Protein AF-0000000083311665 (afdb_homodimer)

Radius of gyration: 28.4 Å; Cα contacts (8 Å, |Δi|>4): 1261; chains: 2; bounding box: 55×85×63 Å

Solvent-accessible surface area (backbone atoms only — not comparable to full-atom values): 35528 Å² total; per-residue (Å²): 127,59,76,66,62,53,48,57,50,46,51,46,40,42,24,70,16,37,30,38,26,25,40,40,76,58,61,90,84,52,56,64,68,56,52,39,51,43,45,46,56,34,48,51,43,41,45,74,50,30,75,47,38,60,38,31,26,41,8,21,39,11,68,62,70,42,38,56,41,50,50,51,49,19,65,73,64,48,35,34,73,49,70,37,87,52,69,58,33,58,39,48,16,42,29,53,26,48,54,57,56,62,72,44,83,65,43,51,31,41,29,42,36,57,52,68,53,53,60,61,35,82,54,50,57,57,48,52,46,50,45,51,49,50,28,61,77,66,70,45,67,34,31,35,30,36,34,25,58,74,56,57,39,54,39,56,31,65,66,51,24,49,45,49,47,51,26,36,53,49,46,52,53,36,53,52,39,36,21,45,66,72,70,45,66,70,71,39,50,48,34,40,61,89,36,93,65,60,46,58,76,42,55,38,36,38,22,22,39,60,29,43,50,57,47,49,69,47,81,87,77,48,52,90,50,53,66,60,35,46,20,53,44,14,28,44,51,48,55,51,52,46,29,45,73,74,62,27,44,45,29,53,43,80,33,74,65,52,61,64,56,83,68,73,83,62,83,78,50,66,58,40,58,35,42,22,27,37,38,44,41,57,30,44,64,50,66,56,56,39,67,44,56,52,41,51,49,55,34,49,53,45,55,44,69,45,57,72,44,65,62,62,36,32,50,45,52,49,48,21,50,49,53,38,26,53,75,46,74,39,78,77,68,81,74,77,67,70,61,57,73,91,72,128,129,60,74,66,61,53,50,57,49,45,51,46,41,41,23,70,16,37,30,38,27,26,40,39,76,60,61,89,84,51,55,64,68,54,52,40,52,44,44,44,56,36,49,51,43,41,44,72,50,29,75,48,37,61,37,31,25,42,9,22,39,11,68,60,69,40,38,56,40,49,51,52,49,20,65,74,63,49,36,34,73,47,70,36,86,52,71,58,34,60,40,47,16,42,29,53,26,48,56,57,57,61,70,45,82,65,44,52,30,40,29,42,37,58,52,70,54,55,60,62,36,81,53,49,56,58,47,51,48,49,44,51,48,48,26,62,76,66,70,45,67,34,32,35,30,38,34,25,59,75,58,57,42,53,39,55,32,65,68,51,25,50,47,51,46,52,26,36,53,50,47,52,53,36,52,52,38,34,20,45,68,71,71,45,66,72,69,39,50,47,33,42,62,87,36,94,66,59,47,60,75,41,55,39,37,37,23,21,40,60,30,43,51,58,48,50,67,47,81,87,78,48,53,91,49,51,66,59,35,48,20,52,46,14,26,44,49,49,54,52,53,47,30,46,73,74,62,27,44,46,29,52,43,81,33,74,64,51,61,64,57,85,70,73,83,62,84,80,51,65,57,40,58,37,44,22,26,38,39,45,42,55,30,43,63,50,65,54,54,40,68,43,54,51,42,51,49,57,34,48,52,46,57,44,69,45,58,72,44,67,63,62,36,33,50,46,53,48,48,22,50,48,54,38,27,53,76,47,76,40,78,78,68,83,74,79,65,70,61,56,72,90,70,132

Sequence (688 aa):
MAPSHATTHTIHLLEQATGIVMPVYFRPDTDPAFARSLLQETVALFVREVANPAHICLSVDGPGPAGETAHAVAAELGLQVVQAPQNGGKLAALRRGMQHLLQNPDLRYLAAVDQDGDHFGNELLNFVRCAEHVAQVQQTDRVLVLGNRLSRHRPLGFLRGEQEELANRMLVDALTYHAARCGRPLVWQFAAVDAPLPDFHSGYKLFSRTTAEAVFTAPPNLAGCSETAYYRHACEAVMIVESLQTGAILATVNRRTFDEQPTSVFATMDRSQLAADMIIWPCKRLEVPGPFVAQWLANHLPTLLLGTLAPQGQAELLAIQERVLAAFGQPMPAGDAIRRPRFIMAPSHATTHTIHLLEQATGIVMPVYFRPDTDPAFARSLLQETVALFVREVANPAHICLSVDGPGPAGETAHAVAAELGLQVVQAPQNGGKLAALRRGMQHLLQNPDLRYLAAVDQDGDHFGNELLNFVRCAEHVAQVQQTDRVLVLGNRLSRHRPLGFLRGEQEELANRMLVDALTYHAARCGRPLVWQFAAVDAPLPDFHSGYKLFSRTTAEAVFTAPPNLAGCSETAYYRHACEAVMIVESLQTGAILATVNRRTFDEQPTSVFATMDRSQLAADMIIWPCKRLEVPGPFVAQWLANHLPTLLLGTLAPQGQAELLAIQERVLAAFGQPMPAGDAIRRPRFI

Nearest PDB structures (foldseek):
  3i3o-assembly2_H  TM=4.939E-01  e=1.117E-01  Bacillus anthracis str. 'Ames Ancestor'
  1h5q-assembly2_F  TM=3.729E-01  e=5.259E-01  Agaricus bisporus
  4egf-assembly2_G  TM=4.544E-01  e=1.817E+00  Mycolicibacterium smegmatis MC2 155
  5cwd-assembly1_A  TM=4.113E-01  e=1.725E+00  synthetic construct
  1ng1-assembly1_A  TM=4.088E-01  e=2.892E+00  Thermus aquaticus

InterPro domains:
  IPR029044 Nucleotide-diphospho-sugar transferases [G3DSA:3.90.550.10] (59-276)
  IPR029044 Nucleotide-diphospho-sugar transferases [SSF53448] (20-216)

Structure (mmCIF, N/CA/C/O backbone):
data_AF-0000000083311665-model_v1
#
loop_
_entity.id
_entity.type
_entity.pdbx_description
1 polymer 'Glycosyltransferase family 2 protein'
#
loop_
_atom_site.group_PDB
_atom_site.id
_atom_site.type_symbol
_atom_site.label_atom_id
_atom_site.label_alt_id
_atom_site.label_comp_id
_atom_site.label_asym_id
_atom_site.label_entity_id
_atom_site.label_seq_id
_atom_site.pdbx_PDB_ins_code
_atom_site.Cartn_x
_atom_site.Cartn_y
_atom_site.Cartn_z
_atom_site.occupancy
_atom_site.B_iso_or_equiv
_atom_site.auth_seq_id
_atom_site.auth_comp_id
_atom_site.auth_asym_id
_atom_site.auth_atom_id
_atom_site.pdbx_PDB_model_num
ATOM 1 N N . MET A 1 1 ? 27.062 21.484 -1.314 1 37.03 1 MET A N 1
ATOM 2 C CA . MET A 1 1 ? 27.484 22.297 -0.173 1 37.03 1 MET A CA 1
ATOM 3 C C . MET A 1 1 ? 28.031 21.406 0.941 1 37.03 1 MET A C 1
ATOM 5 O O . MET A 1 1 ? 27.469 20.344 1.23 1 37.03 1 MET A O 1
ATOM 9 N N . ALA A 1 2 ? 29.078 21.766 1.452 1 48.66 2 ALA A N 1
ATOM 10 C CA . ALA A 1 2 ? 29.703 21.031 2.551 1 48.66 2 ALA A CA 1
ATOM 11 C C . ALA A 1 2 ? 28.719 20.844 3.705 1 48.66 2 ALA A C 1
ATOM 13 O O . ALA A 1 2 ? 27.953 21.75 4.035 1 48.66 2 ALA A O 1
ATOM 14 N N . PRO A 1 3 ? 28.578 19.578 4.258 1 57.56 3 PRO A N 1
ATOM 15 C CA . PRO A 1 3 ? 27.656 19.266 5.352 1 57.56 3 PRO A CA 1
ATOM 16 C C . PRO A 1 3 ? 27.562 20.375 6.391 1 57.56 3 PRO A C 1
ATOM 18 O O . PRO A 1 3 ? 26.484 20.625 6.93 1 57.56 3 PRO A O 1
ATOM 21 N N . SER A 1 4 ? 28.594 21.062 6.629 1 55.28 4 SER A N 1
ATOM 22 C CA . SER A 1 4 ? 28.625 22.062 7.691 1 55.28 4 SER A CA 1
ATOM 23 C C . SER A 1 4 ? 27.797 23.281 7.32 1 55.28 4 SER A C 1
ATOM 25 O O . SER A 1 4 ? 27.031 23.797 8.141 1 55.28 4 SER A O 1
ATOM 27 N N . HIS A 1 5 ? 27.938 23.812 6.098 1 59.25 5 HIS A N 1
ATOM 28 C CA . HIS A 1 5 ? 27.219 25.016 5.672 1 59.25 5 HIS A CA 1
ATOM 29 C C . HIS A 1 5 ? 25.719 24.75 5.57 1 59.25 5 HIS A C 1
ATOM 31 O O . HIS A 1 5 ? 24.906 25.641 5.852 1 59.25 5 HIS A O 1
ATOM 37 N N . ALA A 1 6 ? 25.453 23.609 5.469 1 69.38 6 ALA A N 1
ATOM 38 C CA . ALA A 1 6 ? 24.047 23.219 5.352 1 69.38 6 ALA A CA 1
ATOM 39 C C . ALA A 1 6 ? 23.359 23.266 6.707 1 69.38 6 ALA A C 1
ATOM 41 O O . ALA A 1 6 ? 22.203 23.703 6.809 1 69.38 6 ALA A O 1
ATOM 42 N N . THR A 1 7 ? 24.109 23.047 7.664 1 75.81 7 THR A N 1
ATOM 43 C CA . THR A 1 7 ? 23.531 23.047 9 1 75.81 7 THR A CA 1
ATOM 44 C C . THR A 1 7 ? 23.281 24.469 9.492 1 75.81 7 THR A C 1
ATOM 46 O O . THR A 1 7 ? 22.203 24.75 10.039 1 75.81 7 THR A O 1
ATOM 49 N N . THR A 1 8 ? 24.234 25.344 9.305 1 86.06 8 THR A N 1
ATOM 50 C CA . THR A 1 8 ? 24.078 26.734 9.734 1 86.06 8 THR A CA 1
ATOM 51 C C . THR A 1 8 ? 22.922 27.406 9 1 86.06 8 THR A C 1
ATOM 53 O O . THR A 1 8 ? 22.172 28.188 9.586 1 86.06 8 THR A O 1
ATOM 56 N N . HIS A 1 9 ? 22.828 27.094 7.801 1 90.94 9 HIS A N 1
ATOM 57 C CA . HIS A 1 9 ? 21.734 27.656 7 1 90.94 9 HIS A CA 1
ATOM 58 C C . HIS A 1 9 ? 20.375 27.188 7.5 1 90.94 9 HIS A C 1
ATOM 60 O O . HIS A 1 9 ? 19.453 27.984 7.625 1 90.94 9 HIS A O 1
ATOM 66 N N . THR A 1 10 ? 20.297 25.969 7.816 1 89.88 10 THR A N 1
ATOM 67 C CA . THR A 1 10 ? 19.047 25.406 8.305 1 89.88 10 THR A CA 1
ATOM 68 C C . THR A 1 10 ? 18.656 26.031 9.641 1 89.88 10 THR A C 1
ATOM 70 O O . THR A 1 10 ? 17.484 26.312 9.875 1 89.88 10 THR A O 1
ATOM 73 N N . ILE A 1 11 ? 19.656 26.25 10.445 1 91.69 11 ILE A N 1
ATOM 74 C CA . ILE A 1 11 ? 19.406 26.891 11.734 1 91.69 11 ILE A CA 1
ATOM 75 C C . ILE A 1 11 ? 18.906 28.312 11.516 1 91.69 11 ILE A C 1
ATOM 77 O O . ILE A 1 11 ? 17.969 28.75 12.172 1 91.69 11 ILE A O 1
ATOM 81 N N . HIS A 1 12 ? 19.531 28.953 10.625 1 94.56 12 HIS A N 1
ATOM 82 C CA . HIS A 1 12 ? 19.109 30.297 10.297 1 94.56 12 HIS A CA 1
ATOM 83 C C . HIS A 1 12 ? 17.656 30.328 9.797 1 94.56 12 HIS A C 1
ATOM 85 O O . HIS A 1 12 ? 16.875 31.188 10.18 1 94.56 12 HIS A O 1
ATOM 91 N N . LEU A 1 13 ? 17.328 29.406 8.969 1 95.38 13 LEU A N 1
ATOM 92 C CA . LEU A 1 13 ? 15.969 29.297 8.461 1 95.38 13 LEU A CA 1
ATOM 93 C C . LEU A 1 13 ? 14.984 29.078 9.602 1 95.38 13 LEU A C 1
ATOM 95 O O . LEU A 1 13 ? 13.938 29.734 9.648 1 95.38 13 LEU A O 1
ATOM 99 N N . LEU A 1 14 ? 15.32 28.203 10.477 1 95.88 14 LEU A N 1
ATOM 100 C CA . LEU A 1 14 ? 14.445 27.938 11.617 1 95.88 14 LEU A CA 1
ATOM 101 C C . LEU A 1 14 ? 14.258 29.188 12.461 1 95.88 14 LEU A C 1
ATOM 103 O O . LEU A 1 14 ? 13.125 29.594 12.742 1 95.88 14 LEU A O 1
ATOM 107 N N . GLU A 1 15 ? 15.344 29.875 12.734 1 96.69 15 GLU A N 1
ATOM 108 C CA . GLU A 1 15 ? 15.328 30.953 13.703 1 96.69 15 GLU A CA 1
ATOM 109 C C . GLU A 1 15 ? 14.742 32.219 13.102 1 96.69 15 GLU A C 1
ATOM 111 O O . GLU A 1 15 ? 14.016 32.969 13.766 1 96.69 15 GLU A O 1
ATOM 116 N N . GLN A 1 16 ? 15 32.469 11.805 1 97.38 16 GLN A N 1
ATOM 117 C CA . GLN A 1 16 ? 14.727 33.781 11.266 1 97.38 16 GLN A CA 1
ATOM 118 C C . GLN A 1 16 ? 13.594 33.75 10.242 1 97.38 16 GLN A C 1
ATOM 120 O O . GLN A 1 16 ? 13.008 34.781 9.906 1 97.38 16 GLN A O 1
ATOM 125 N N . ALA A 1 17 ? 13.297 32.531 9.789 1 98.25 17 ALA A N 1
ATOM 126 C CA . ALA A 1 17 ? 12.422 32.531 8.617 1 98.25 17 ALA A CA 1
ATOM 127 C C . ALA A 1 17 ? 11.336 31.469 8.75 1 98.25 17 ALA A C 1
ATOM 129 O O . ALA A 1 17 ? 10.766 31.031 7.75 1 98.25 17 ALA A O 1
ATOM 130 N N . THR A 1 18 ? 11.039 31 9.922 1 98.56 18 THR A N 1
ATOM 131 C CA . THR A 1 18 ? 9.969 30.031 10.141 1 98.56 18 THR A CA 1
ATOM 132 C C . THR A 1 18 ? 8.898 30.625 11.062 1 98.56 18 THR A C 1
ATOM 134 O O . THR A 1 18 ? 9.219 31.172 12.125 1 98.56 18 THR A O 1
ATOM 137 N N . GLY A 1 19 ? 7.719 30.625 10.578 1 98.75 19 GLY A N 1
ATOM 138 C CA . GLY A 1 19 ? 6.57 30.984 11.398 1 98.75 19 GLY A CA 1
ATOM 139 C C . GLY A 1 19 ? 5.844 29.781 11.977 1 98.75 19 GLY A C 1
ATOM 140 O O . GLY A 1 19 ? 5.875 28.688 11.391 1 98.75 19 GLY A O 1
ATOM 141 N N . ILE A 1 20 ? 5.176 29.953 13.094 1 98.75 20 ILE A N 1
ATOM 142 C CA . ILE A 1 20 ? 4.449 28.891 13.766 1 98.75 20 ILE A CA 1
ATOM 143 C C . ILE A 1 20 ? 3.041 29.359 14.117 1 98.75 20 ILE A C 1
ATOM 145 O O . ILE A 1 20 ? 2.873 30.406 14.75 1 98.75 20 ILE A O 1
ATOM 149 N N . VAL A 1 21 ? 2.061 28.609 13.695 1 98.75 21 VAL A N 1
ATOM 150 C CA . VAL A 1 21 ? 0.679 28.891 14.07 1 98.75 21 VAL A CA 1
ATOM 151 C C . VAL A 1 21 ? 0.17 27.797 15.008 1 98.75 21 VAL A C 1
ATOM 153 O O . VAL A 1 21 ? 0.33 26.609 14.727 1 98.75 21 VAL A O 1
ATOM 156 N N . MET A 1 22 ? -0.428 28.219 16.078 1 98.12 22 MET A N 1
ATOM 157 C CA . MET A 1 22 ? -1.074 27.297 17.031 1 98.12 22 MET A CA 1
ATOM 158 C C . MET A 1 22 ? -2.553 27.641 17.188 1 98.12 22 MET A C 1
ATOM 160 O O . MET A 1 22 ? -2.898 28.703 17.703 1 98.12 22 MET A O 1
ATOM 164 N N . PRO A 1 23 ? -3.398 26.766 16.703 1 97.69 23 PRO A N 1
ATOM 165 C CA . PRO A 1 23 ? -4.812 26.953 17.031 1 97.69 23 PRO A CA 1
ATOM 166 C C . PRO A 1 23 ? -5.117 26.766 18.516 1 97.69 23 PRO A C 1
ATOM 168 O O . PRO A 1 23 ? -4.648 25.797 19.109 1 97.69 23 PRO A O 1
ATOM 171 N N . VAL A 1 24 ? -5.891 27.656 19.062 1 96.56 24 VAL A N 1
ATOM 172 C CA . VAL A 1 24 ? -6.148 27.625 20.5 1 96.56 24 VAL A CA 1
ATOM 173 C C . VAL A 1 24 ? -7.652 27.531 20.766 1 96.56 24 VAL A C 1
ATOM 175 O O . VAL A 1 24 ? -8.422 28.375 20.281 1 96.56 24 VAL A O 1
ATOM 178 N N . TYR A 1 25 ? -8.008 26.516 21.406 1 93.5 25 TYR A N 1
ATOM 179 C CA . TYR A 1 25 ? -9.375 26.297 21.875 1 93.5 25 TYR A CA 1
ATOM 180 C C . TYR A 1 25 ? -9.391 25.516 23.188 1 93.5 25 TYR A C 1
ATOM 182 O O . TYR A 1 25 ? -8.648 24.547 23.344 1 93.5 25 TYR A O 1
ATOM 190 N N . PHE A 1 26 ? -10.156 26 24.125 1 89.31 26 PHE A N 1
ATOM 191 C CA . PHE A 1 26 ? -10.43 25.297 25.359 1 89.31 26 PHE A CA 1
ATOM 192 C C . PHE A 1 26 ? -11.93 25.172 25.594 1 89.31 26 PHE A C 1
ATOM 194 O O . PHE A 1 26 ? -12.68 26.109 25.344 1 89.31 26 PHE A O 1
ATOM 201 N N . ARG A 1 27 ? -12.242 24.031 26.047 1 84.69 27 ARG A N 1
ATOM 202 C CA . ARG A 1 27 ? -13.641 23.875 26.453 1 84.69 27 ARG A CA 1
ATOM 203 C C . ARG A 1 27 ? -14.016 24.875 27.531 1 84.69 27 ARG A C 1
ATOM 205 O O . ARG A 1 27 ? -13.18 25.234 28.375 1 84.69 27 ARG A O 1
ATOM 212 N N . PRO A 1 28 ? -15.297 25.156 27.547 1 82.62 28 PRO A N 1
ATOM 213 C CA . PRO A 1 28 ? -15.727 26.125 28.547 1 82.62 28 PRO A CA 1
ATOM 214 C C . PRO A 1 28 ? -15.484 25.641 29.984 1 82.62 28 PRO A C 1
ATOM 216 O O . PRO A 1 28 ? -15.281 26.453 30.891 1 82.62 28 PRO A O 1
ATOM 219 N N . ASP A 1 29 ? -15.461 24.344 30.125 1 85.69 29 ASP A N 1
ATOM 220 C CA . ASP A 1 29 ? -15.336 23.781 31.469 1 85.69 29 ASP A CA 1
ATOM 221 C C . ASP A 1 29 ? -13.875 23.516 31.828 1 85.69 29 ASP A C 1
ATOM 223 O O . ASP A 1 29 ? -13.57 23 32.906 1 85.69 29 ASP A O 1
ATOM 227 N N . THR A 1 30 ? -12.992 24 31.016 1 88.12 30 THR A N 1
ATOM 228 C CA . THR A 1 30 ? -11.578 23.797 31.297 1 88.12 30 THR A CA 1
ATOM 229 C C . THR A 1 30 ? -11.094 24.75 32.375 1 88.12 30 THR A C 1
ATOM 231 O O . THR A 1 30 ? -11.414 25.938 32.344 1 88.12 30 THR A O 1
ATOM 234 N N . ASP A 1 31 ? -10.297 24.203 33.281 1 90.19 31 ASP A N 1
ATOM 235 C CA . ASP A 1 31 ? -9.688 25.031 34.312 1 90.19 31 ASP A CA 1
ATOM 236 C C . ASP A 1 31 ? -8.766 26.078 33.688 1 90.19 31 ASP A C 1
ATOM 238 O O . ASP A 1 31 ? -7.812 25.75 32.969 1 90.19 31 ASP A O 1
ATOM 242 N N . PRO A 1 32 ? -9.062 27.344 34 1 89.06 32 PRO A N 1
ATOM 243 C CA . PRO A 1 32 ? -8.273 28.406 33.375 1 89.06 32 PRO A CA 1
ATOM 244 C C . PRO A 1 32 ? -6.789 28.312 33.75 1 89.06 32 PRO A C 1
ATOM 246 O O . PRO A 1 32 ? -5.934 28.609 32.906 1 89.06 32 PRO A O 1
ATOM 249 N N . ALA A 1 33 ? -6.5 27.953 34.938 1 91.94 33 ALA A N 1
ATOM 250 C CA . ALA A 1 33 ? -5.105 27.844 35.344 1 91.94 33 ALA A CA 1
ATOM 251 C C . ALA A 1 33 ? -4.398 26.719 34.594 1 91.94 33 ALA A C 1
ATOM 253 O O . ALA A 1 33 ? -3.24 26.875 34.188 1 91.94 33 ALA A O 1
ATOM 254 N N . PHE A 1 34 ? -5.113 25.75 34.438 1 90.5 34 PHE A N 1
ATOM 255 C CA . PHE A 1 34 ? -4.574 24.625 33.656 1 90.5 34 PHE A CA 1
ATOM 256 C C . PHE A 1 34 ? -4.355 25.031 32.188 1 90.5 34 PHE A C 1
ATOM 258 O O . PHE A 1 34 ? -3.297 24.75 31.625 1 90.5 34 PHE A O 1
ATOM 265 N N . ALA A 1 35 ? -5.34 25.641 31.609 1 91.62 35 ALA A N 1
ATOM 266 C CA . ALA A 1 35 ? -5.254 26.094 30.219 1 91.62 35 ALA A CA 1
ATOM 267 C C . ALA A 1 35 ? -4.055 27.016 30.016 1 91.62 35 ALA A C 1
ATOM 269 O O . ALA A 1 35 ? -3.295 26.844 29.062 1 91.62 35 ALA A O 1
ATOM 270 N N . ARG A 1 36 ? -3.883 27.906 30.906 1 93.12 36 ARG A N 1
ATOM 271 C CA . ARG A 1 36 ? -2.783 28.859 30.797 1 93.12 36 ARG A CA 1
ATOM 272 C C . ARG A 1 36 ? -1.435 28.156 30.922 1 93.12 36 ARG A C 1
ATOM 274 O O . ARG A 1 36 ? -0.531 28.391 30.109 1 93.12 36 ARG A O 1
ATOM 281 N N . SER A 1 37 ? -1.33 27.297 31.891 1 92.88 37 SER A N 1
ATOM 282 C CA . SER A 1 37 ? -0.085 26.562 32.094 1 92.88 37 SER A CA 1
ATOM 283 C C . SER A 1 37 ? 0.26 25.703 30.891 1 92.88 37 SER A C 1
ATOM 285 O O . SER A 1 37 ? 1.408 25.688 30.438 1 92.88 37 SER A O 1
ATOM 287 N N . LEU A 1 38 ? -0.729 25.047 30.375 1 91.25 38 LEU A N 1
ATOM 288 C CA . LEU A 1 38 ? -0.53 24.172 29.219 1 91.25 38 LEU A CA 1
ATOM 289 C C . LEU A 1 38 ? -0.07 24.984 28 1 91.25 38 LEU A C 1
ATOM 291 O O . LEU A 1 38 ? 0.902 24.609 27.344 1 91.25 38 LEU A O 1
ATOM 295 N N . LEU A 1 39 ? -0.769 26 27.719 1 94 39 LEU A N 1
ATOM 296 C CA . LEU A 1 39 ? -0.435 26.828 26.562 1 94 39 LEU A CA 1
ATOM 297 C C . LEU A 1 39 ? 0.953 27.438 26.719 1 94 39 LEU A C 1
ATOM 299 O O . LEU A 1 39 ? 1.746 27.438 25.766 1 94 39 LEU A O 1
ATOM 303 N N . GLN A 1 40 ? 1.254 27.938 27.891 1 93.75 40 GLN A N 1
ATOM 304 C CA . GLN A 1 40 ? 2.551 28.547 28.156 1 93.75 40 GLN A CA 1
ATOM 305 C C . GLN A 1 40 ? 3.684 27.531 27.969 1 93.75 40 GLN A C 1
ATOM 307 O O . GLN A 1 40 ? 4.695 27.859 27.328 1 93.75 40 GLN A O 1
ATOM 312 N N . GLU A 1 41 ? 3.5 26.438 28.484 1 90.06 41 GLU A N 1
ATOM 313 C CA . GLU A 1 41 ? 4.523 25.406 28.375 1 90.06 41 GLU A CA 1
ATOM 314 C C . GLU A 1 41 ? 4.73 24.984 26.922 1 90.06 41 GLU A C 1
ATOM 316 O O . GLU A 1 41 ? 5.867 24.797 26.484 1 90.06 41 GLU A O 1
ATOM 321 N N . THR A 1 42 ? 3.605 24.844 26.234 1 91.25 42 THR A N 1
ATOM 322 C CA . THR A 1 42 ? 3.674 24.453 24.828 1 91.25 42 THR A CA 1
ATOM 323 C C . THR A 1 42 ? 4.414 25.5 24 1 91.25 42 THR A C 1
ATOM 325 O O . THR A 1 42 ? 5.344 25.188 23.266 1 91.25 42 THR A O 1
ATOM 328 N N . VAL A 1 43 ? 4.094 26.719 24.203 1 94.62 43 VAL A N 1
ATOM 329 C CA . VAL A 1 43 ? 4.609 27.812 23.391 1 94.62 43 VAL A CA 1
ATOM 330 C C . VAL A 1 43 ? 6.07 28.078 23.75 1 94.62 43 VAL A C 1
ATOM 332 O O . VAL A 1 43 ? 6.875 28.422 22.891 1 94.62 43 VAL A O 1
ATOM 335 N N . ALA A 1 44 ? 6.453 27.906 25 1 92.5 44 ALA A N 1
ATOM 336 C CA . ALA A 1 44 ? 7.812 28.172 25.469 1 92.5 44 ALA A CA 1
ATOM 337 C C . ALA A 1 44 ? 8.828 27.328 24.703 1 92.5 44 ALA A C 1
ATOM 339 O O . ALA A 1 44 ? 9.93 27.797 24.406 1 92.5 44 ALA A O 1
ATOM 340 N N . LEU A 1 45 ? 8.461 26.156 24.406 1 90.88 45 LEU A N 1
ATOM 341 C CA . LEU A 1 45 ? 9.336 25.25 23.672 1 90.88 45 LEU A CA 1
ATOM 342 C C . LEU A 1 45 ? 9.609 25.781 22.266 1 90.88 45 LEU A C 1
ATOM 344 O O . LEU A 1 45 ? 10.719 25.625 21.734 1 90.88 45 LEU A O 1
ATOM 348 N N . PHE A 1 46 ? 8.641 26.469 21.719 1 96.12 46 PHE A N 1
ATOM 349 C CA . PHE A 1 46 ? 8.781 26.969 20.344 1 96.12 46 PHE A CA 1
ATOM 350 C C . PHE A 1 46 ? 9.461 28.328 20.328 1 96.12 46 PHE A C 1
ATOM 352 O O . PHE A 1 46 ? 10.172 28.672 19.375 1 96.12 46 PHE A O 1
ATOM 359 N N . VAL A 1 47 ? 9.266 29.078 21.359 1 96.5 47 VAL A N 1
ATOM 360 C CA . VAL A 1 47 ? 9.922 30.375 21.5 1 96.5 47 VAL A CA 1
ATOM 361 C C . VAL A 1 47 ? 11.438 30.188 21.5 1 96.5 47 VAL A C 1
ATOM 363 O O . VAL A 1 47 ? 12.172 31.031 20.953 1 96.5 47 VAL A O 1
ATOM 366 N N . ARG A 1 48 ? 11.891 29.094 21.984 1 94.44 48 ARG A N 1
ATOM 367 C CA . ARG A 1 48 ? 13.312 28.797 22.062 1 94.44 48 ARG A CA 1
ATOM 368 C C . ARG A 1 48 ? 13.891 28.531 20.672 1 94.44 48 ARG A C 1
ATOM 370 O O . ARG A 1 48 ? 15.102 28.594 20.469 1 94.44 48 ARG A O 1
ATOM 377 N N . GLU A 1 49 ? 13.031 28.203 19.766 1 95.5 49 GLU A N 1
ATOM 378 C CA . GLU A 1 49 ? 13.492 27.75 18.453 1 95.5 49 GLU A CA 1
ATOM 379 C C . GLU A 1 49 ? 13.562 28.891 17.469 1 95.5 49 GLU A C 1
ATOM 381 O O . GLU A 1 49 ? 14.211 28.797 16.422 1 95.5 49 GLU A O 1
ATOM 386 N N . VAL A 1 50 ? 12.891 30.031 17.766 1 95.38 50 VAL A N 1
ATOM 387 C CA . VAL A 1 50 ? 12.844 31.156 16.828 1 95.38 50 VAL A CA 1
ATOM 388 C C . VAL A 1 50 ? 13.586 32.344 17.422 1 95.38 50 VAL A C 1
ATOM 390 O O . VAL A 1 50 ? 13.633 32.5 18.656 1 95.38 50 VAL A O 1
ATOM 393 N N . ALA A 1 51 ? 14.125 33.188 16.562 1 94.56 51 ALA A N 1
ATOM 394 C CA . ALA A 1 51 ? 14.836 34.375 17.016 1 94.56 51 ALA A CA 1
ATOM 395 C C . ALA A 1 51 ? 13.859 35.5 17.422 1 94.56 51 ALA A C 1
ATOM 397 O O . ALA A 1 51 ? 14.164 36.281 18.297 1 94.56 51 A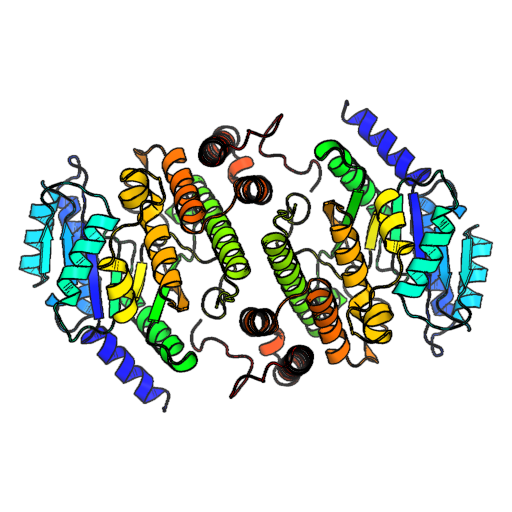LA A O 1
ATOM 398 N N . ASN A 1 52 ? 12.773 35.562 16.781 1 96.62 52 ASN A N 1
ATOM 399 C CA . ASN A 1 52 ? 11.727 36.531 17.031 1 96.62 52 ASN A CA 1
ATOM 400 C C . ASN A 1 52 ? 10.406 35.844 17.406 1 96.62 52 ASN A C 1
ATOM 402 O O . ASN A 1 52 ? 9.742 35.25 16.547 1 96.62 52 ASN A O 1
ATOM 406 N N . PRO A 1 53 ? 9.984 36 18.656 1 97.31 53 PRO A N 1
ATOM 407 C CA . PRO A 1 53 ? 8.75 35.375 19.094 1 97.31 53 PRO A CA 1
ATOM 408 C C . PRO A 1 53 ? 7.527 35.812 18.281 1 97.31 53 PRO A C 1
ATOM 410 O O . PRO A 1 53 ? 6.512 35.094 18.266 1 97.31 53 PRO A O 1
ATOM 413 N N . ALA A 1 54 ? 7.641 36.906 17.625 1 97.19 54 ALA A N 1
ATOM 414 C CA . ALA A 1 54 ? 6.539 37.406 16.812 1 97.19 54 ALA A CA 1
ATOM 415 C C . ALA A 1 54 ? 6.301 36.5 15.602 1 97.19 54 ALA A C 1
ATOM 417 O O . ALA A 1 54 ? 5.309 36.656 14.891 1 97.19 54 ALA A O 1
ATOM 418 N N . HIS A 1 55 ? 7.188 35.531 15.375 1 98.19 55 HIS A N 1
ATOM 419 C CA . HIS A 1 55 ? 6.992 34.531 14.336 1 98.19 55 HIS A CA 1
ATOM 420 C C . HIS A 1 55 ? 6.016 33.469 14.781 1 98.19 55 HIS A C 1
ATOM 422 O O . HIS A 1 55 ? 5.664 32.562 14 1 98.19 55 HIS A O 1
ATOM 428 N N . ILE A 1 56 ? 5.559 33.531 16 1 98.5 56 ILE A N 1
ATOM 429 C CA . ILE A 1 56 ? 4.566 32.594 16.531 1 98.5 56 ILE A CA 1
ATOM 430 C C . ILE A 1 56 ? 3.221 33.312 16.672 1 98.5 56 ILE A C 1
ATOM 432 O O . ILE A 1 56 ? 3.145 34.406 17.219 1 98.5 56 ILE A O 1
ATOM 436 N N . CYS A 1 57 ? 2.219 32.719 16.156 1 98.75 57 CYS A N 1
ATOM 437 C CA . CYS A 1 57 ? 0.873 33.25 16.219 1 98.75 57 CYS A CA 1
ATOM 438 C C . CYS A 1 57 ? -0.09 32.312 16.891 1 98.75 57 CYS A C 1
ATOM 440 O O . CYS A 1 57 ? -0.303 31.188 16.422 1 98.75 57 CYS A O 1
ATOM 442 N N . LEU A 1 58 ? -0.634 32.719 18.016 1 98.56 58 LEU A N 1
ATOM 443 C CA . LEU A 1 58 ? -1.762 32 18.625 1 98.56 58 LEU A CA 1
ATOM 444 C C . LEU A 1 58 ? -3.066 32.375 17.922 1 98.56 58 LEU A C 1
ATOM 446 O O . LEU A 1 58 ? -3.467 33.531 17.922 1 98.56 58 LEU A O 1
ATOM 450 N N . SER A 1 59 ? -3.688 31.422 17.266 1 98.62 59 SER A N 1
ATOM 451 C CA . SER A 1 59 ? -4.941 31.641 16.547 1 98.62 59 SER A CA 1
ATOM 452 C C . SER A 1 59 ? -6.129 31.109 17.344 1 98.62 59 SER A C 1
ATOM 454 O O . SER A 1 59 ? -6.449 29.922 17.266 1 98.62 59 SER A O 1
ATOM 456 N N . VAL A 1 60 ? -6.848 32 18 1 97.94 60 VAL A N 1
ATOM 457 C CA . VAL A 1 60 ? -7.902 31.609 18.922 1 97.94 60 VAL A CA 1
ATOM 458 C C . VAL A 1 60 ? -9.195 31.344 18.156 1 97.94 60 VAL A C 1
ATOM 460 O O . VAL A 1 60 ? -9.641 32.188 17.375 1 97.94 60 VAL A O 1
ATOM 463 N N . ASP A 1 61 ? -9.75 30.156 18.422 1 96.5 61 ASP A N 1
ATOM 464 C CA . ASP A 1 61 ? -10.945 29.703 17.719 1 96.5 61 ASP A CA 1
ATOM 465 C C . ASP A 1 61 ? -12.211 30.078 18.484 1 96.5 61 ASP A C 1
ATOM 467 O O . ASP A 1 61 ? -12.867 29.203 19.062 1 96.5 61 ASP A O 1
ATOM 471 N N . GLY A 1 62 ? -12.617 31.328 18.406 1 93 62 GLY A N 1
ATOM 472 C CA . GLY A 1 62 ? -13.859 31.766 19.031 1 93 62 GLY A CA 1
ATOM 473 C C . GLY A 1 62 ? -13.641 32.625 20.266 1 93 62 GLY A C 1
ATOM 474 O O . GLY A 1 62 ? -12.5 32.938 20.609 1 93 62 GLY A O 1
ATOM 475 N N . PRO A 1 63 ? -14.719 32.969 20.859 1 87.88 63 PRO A N 1
ATOM 476 C CA . PRO A 1 63 ? -14.641 33.781 22.078 1 87.88 63 PRO A CA 1
ATOM 477 C C . PRO A 1 63 ? -14.469 32.938 23.344 1 87.88 63 PRO A C 1
ATOM 479 O O . PRO A 1 63 ? -14.414 31.719 23.266 1 87.88 63 PRO A O 1
ATOM 482 N N . GLY A 1 64 ? -14.297 33.688 24.5 1 83.31 64 GLY A N 1
ATOM 483 C CA . GLY A 1 64 ? -14.305 32.969 25.766 1 83.31 64 GLY A CA 1
ATOM 484 C C . GLY A 1 64 ? -12.945 32.906 26.422 1 83.31 64 GLY A C 1
ATOM 485 O O . GLY A 1 64 ? -12.047 33.688 26.078 1 83.31 64 GLY A O 1
ATOM 486 N N . PRO A 1 65 ? -12.82 32 27.328 1 84.25 65 PRO A N 1
ATOM 487 C CA . PRO A 1 65 ? -11.633 31.969 28.188 1 84.25 65 PRO A CA 1
ATOM 488 C C . PRO A 1 65 ? -10.359 31.641 27.422 1 84.25 65 PRO A C 1
ATOM 490 O O . PRO A 1 65 ? -9.258 32.031 27.812 1 84.25 65 PRO A O 1
ATOM 493 N N . ALA A 1 66 ? -10.523 31 26.344 1 89.19 66 ALA A N 1
ATOM 494 C CA . ALA A 1 66 ? -9.352 30.688 25.531 1 89.19 66 ALA A CA 1
ATOM 495 C C . ALA A 1 66 ? -8.68 31.969 25.031 1 89.19 66 ALA A C 1
ATOM 497 O O . ALA A 1 66 ? -7.449 32.031 24.953 1 89.19 66 ALA A O 1
ATOM 498 N N . GLY A 1 67 ? -9.477 32.906 24.703 1 92.25 67 GLY A N 1
ATOM 499 C CA . GLY A 1 67 ? -8.945 34.188 24.25 1 92.25 67 GLY A CA 1
ATOM 500 C C . GLY A 1 67 ? -8.141 34.906 25.312 1 92.25 67 GLY A C 1
ATOM 501 O O . GLY A 1 67 ? -7.035 35.406 25.047 1 92.25 67 GLY A O 1
ATOM 502 N N . GLU A 1 68 ? -8.695 34.938 26.469 1 92.75 68 GLU A N 1
ATOM 503 C CA . GLU A 1 68 ? -7.992 35.594 27.562 1 92.75 68 GLU A CA 1
ATOM 504 C C . GLU A 1 68 ? -6.648 34.938 27.828 1 92.75 68 GLU A C 1
ATOM 506 O O . GLU A 1 68 ? -5.633 35.594 28 1 92.75 68 GLU A O 1
ATOM 511 N N . THR A 1 69 ? -6.727 33.719 27.891 1 94.44 69 THR A N 1
ATOM 512 C CA . THR A 1 69 ? -5.52 32.938 28.141 1 94.44 69 THR A CA 1
ATOM 513 C C . THR A 1 69 ? -4.484 33.188 27.047 1 94.44 69 THR A C 1
ATOM 515 O O . THR A 1 69 ? -3.316 33.469 27.344 1 94.44 69 THR A O 1
ATOM 518 N N . ALA A 1 70 ? -4.855 33.125 25.828 1 96.75 70 ALA A N 1
ATOM 519 C CA . ALA A 1 70 ? -3.959 33.312 24.688 1 96.75 70 ALA A CA 1
ATOM 520 C C . ALA A 1 70 ? -3.352 34.719 24.688 1 96.75 70 ALA A C 1
ATOM 522 O O . ALA A 1 70 ? -2.15 34.875 24.453 1 96.75 70 ALA A O 1
ATOM 523 N N . HIS A 1 71 ? -4.176 35.719 24.953 1 96.25 71 HIS A N 1
ATOM 524 C CA . HIS A 1 71 ? -3.693 37.094 25 1 96.25 71 HIS A CA 1
ATOM 525 C C . HIS A 1 71 ? -2.674 37.281 26.109 1 96.25 71 HIS A C 1
ATOM 527 O O . HIS A 1 71 ? -1.666 37.969 25.922 1 96.25 71 HIS A O 1
ATOM 533 N N . ALA A 1 72 ? -2.951 36.656 27.219 1 95.75 72 ALA A N 1
ATOM 534 C CA . ALA A 1 72 ? -2.031 36.781 28.344 1 95.75 72 ALA A CA 1
ATOM 535 C C . ALA A 1 72 ? -0.681 36.156 28.016 1 95.75 72 ALA A C 1
ATOM 537 O O . ALA A 1 72 ? 0.367 36.75 28.234 1 95.75 72 ALA A O 1
ATOM 538 N N . VAL A 1 73 ? -0.722 34.969 27.516 1 96.12 73 VAL A N 1
ATOM 539 C CA . VAL A 1 73 ? 0.494 34.25 27.172 1 96.12 73 VAL A CA 1
ATOM 540 C C . VAL A 1 73 ? 1.256 35 26.078 1 96.12 73 VAL A C 1
ATOM 542 O O . VAL A 1 73 ? 2.479 35.125 26.156 1 96.12 73 VAL A O 1
ATOM 545 N N . ALA A 1 74 ? 0.527 35.469 25.094 1 97.19 74 ALA A N 1
ATOM 546 C CA . ALA A 1 74 ? 1.139 36.219 23.984 1 97.19 74 ALA A CA 1
ATOM 547 C C . ALA A 1 74 ? 1.836 37.469 24.484 1 97.19 74 ALA A C 1
ATOM 549 O O . ALA A 1 74 ? 2.939 37.812 24.047 1 97.19 74 ALA A O 1
ATOM 550 N N . ALA A 1 75 ? 1.203 38.156 25.375 1 96.56 75 ALA A N 1
ATOM 551 C CA . ALA A 1 75 ? 1.777 39.375 25.938 1 96.56 75 ALA A CA 1
ATOM 552 C C . ALA A 1 75 ? 3.047 39.094 26.719 1 96.56 75 ALA A C 1
ATOM 554 O O . ALA A 1 75 ? 4.031 39.812 26.641 1 96.56 75 ALA A O 1
ATOM 555 N N . GLU A 1 76 ? 3.008 38.062 27.422 1 95.94 76 GLU A N 1
ATOM 556 C CA . GLU A 1 76 ? 4.133 37.656 28.266 1 95.94 76 GLU A CA 1
ATOM 557 C C . GLU A 1 76 ? 5.344 37.281 27.438 1 95.94 76 GLU A C 1
ATOM 559 O O . GLU A 1 76 ? 6.484 37.594 27.797 1 95.94 76 GLU A O 1
ATOM 564 N N . LEU A 1 77 ? 5.145 36.625 26.297 1 96.12 77 LEU A N 1
ATOM 565 C CA . LEU A 1 77 ? 6.242 36 25.562 1 96.12 77 LEU A CA 1
ATOM 566 C C . LEU A 1 77 ? 6.527 36.75 24.266 1 96.12 77 LEU A C 1
ATOM 568 O O . LEU A 1 77 ? 7.465 36.438 23.547 1 96.12 77 LEU A O 1
ATOM 572 N N . GLY A 1 78 ? 5.695 37.781 23.938 1 96.69 78 GLY A N 1
ATOM 573 C CA . GLY A 1 78 ? 5.918 38.625 22.766 1 96.69 78 GLY A CA 1
ATOM 574 C C . GLY A 1 78 ? 5.426 37.969 21.484 1 96.69 78 GLY A C 1
ATOM 575 O O . GLY A 1 78 ? 6.035 38.125 20.422 1 96.69 78 GLY A O 1
ATOM 576 N N . LEU A 1 79 ? 4.391 37.125 21.594 1 98 79 LEU A N 1
ATOM 577 C CA . LEU A 1 79 ? 3.82 36.438 20.438 1 98 79 LEU A CA 1
ATOM 578 C C . LEU A 1 79 ? 2.738 37.281 19.781 1 98 79 LEU A C 1
ATOM 580 O O . LEU A 1 79 ? 2.338 38.312 20.312 1 98 79 LEU A O 1
ATOM 584 N N . GLN A 1 80 ? 2.35 36.906 18.625 1 98.25 80 GLN A N 1
ATOM 585 C CA . GLN A 1 80 ? 1.154 37.438 18 1 98.25 80 GLN A CA 1
ATOM 586 C C . GLN A 1 80 ? -0.084 36.625 18.359 1 98.25 80 GLN A C 1
ATOM 588 O O . GLN A 1 80 ? 0.014 35.438 18.641 1 98.25 80 GLN A O 1
ATOM 593 N N . VAL A 1 81 ? -1.254 37.281 18.375 1 98.19 81 VAL A N 1
ATOM 594 C CA . VAL A 1 81 ? -2.518 36.625 18.656 1 98.19 81 VAL A CA 1
ATOM 595 C C . VAL A 1 81 ? -3.596 37.125 17.688 1 98.19 81 VAL A C 1
ATOM 597 O O . VAL A 1 81 ? -3.684 38.312 17.422 1 98.19 81 VAL A O 1
ATOM 600 N N . VAL A 1 82 ? -4.266 36.219 17.047 1 98.31 82 VAL A N 1
ATOM 601 C CA . VAL A 1 82 ? -5.488 36.531 16.297 1 98.31 82 VAL A CA 1
ATOM 602 C C . VAL A 1 82 ? -6.656 35.719 16.891 1 98.31 82 VAL A C 1
ATOM 604 O O . VAL A 1 82 ? -6.48 34.594 17.359 1 98.31 82 VAL A O 1
ATOM 607 N N . GLN A 1 83 ? -7.859 36.312 16.906 1 97.75 83 GLN A N 1
ATOM 608 C CA . GLN A 1 83 ? -9.016 35.688 17.516 1 97.75 83 GLN A CA 1
ATOM 609 C C . GLN A 1 83 ? -10.25 35.812 16.625 1 97.75 83 GLN A C 1
ATOM 611 O O . GLN A 1 83 ? -10.57 36.906 16.141 1 97.75 83 GLN A O 1
ATOM 616 N N . ALA A 1 84 ? -10.859 34.688 16.438 1 97.38 84 ALA A N 1
ATOM 617 C CA . ALA A 1 84 ? -12.102 34.656 15.664 1 97.38 84 ALA A CA 1
ATOM 618 C C . ALA A 1 84 ? -13.281 35.094 16.531 1 97.38 84 ALA A C 1
ATOM 620 O O . ALA A 1 84 ? -13.32 34.812 17.734 1 97.38 84 ALA A O 1
ATOM 621 N N . PRO A 1 85 ? -14.273 35.719 15.883 1 95.5 85 PRO A N 1
ATOM 622 C CA . PRO A 1 85 ? -15.461 36.125 16.641 1 95.5 85 PRO A CA 1
ATOM 623 C C . PRO A 1 85 ? -16.328 34.938 17.031 1 95.5 85 PRO A C 1
ATOM 625 O O . PRO A 1 85 ? -17.078 35 18.016 1 95.5 85 PRO A O 1
ATOM 628 N N . GLN A 1 86 ? -16.312 33.875 16.234 1 95.62 86 GLN A N 1
ATOM 629 C CA . GLN A 1 86 ? -17.062 32.656 16.5 1 95.62 86 GLN A CA 1
ATOM 630 C C . GLN A 1 86 ? -16.172 31.422 16.328 1 95.62 86 GLN A C 1
ATOM 632 O O . GLN A 1 86 ? -15.172 31.469 15.617 1 95.62 86 GLN A O 1
ATOM 637 N N . ASN A 1 87 ? -16.594 30.375 17.016 1 94.94 87 ASN A N 1
ATOM 638 C CA . ASN A 1 87 ? -15.906 29.094 16.844 1 94.94 87 ASN A CA 1
ATOM 639 C C . ASN A 1 87 ? -16.141 28.516 15.453 1 94.94 87 ASN A C 1
ATOM 641 O O . ASN A 1 87 ? -17.266 28.141 15.117 1 94.94 87 ASN A O 1
ATOM 645 N N . GLY A 1 88 ? -15.109 28.469 14.625 1 96.31 88 GLY A N 1
ATOM 646 C CA . GLY A 1 88 ? -15.227 28 13.258 1 96.31 88 GLY A CA 1
ATOM 647 C C . GLY A 1 88 ? -14.562 26.656 13.031 1 96.31 88 GLY A C 1
ATOM 648 O O . GLY A 1 88 ? -14.672 26.078 11.945 1 96.31 88 GLY A O 1
ATOM 649 N N . GLY A 1 89 ? -13.852 26.188 14.008 1 96.5 89 GLY A N 1
ATOM 650 C CA . GLY A 1 89 ? -13.133 24.922 13.875 1 96.5 89 GLY A CA 1
ATOM 651 C C . GLY A 1 89 ? -11.633 25.094 13.727 1 96.5 89 GLY A C 1
ATOM 652 O O . GLY A 1 89 ? -11.164 26.188 13.383 1 96.5 89 GLY A O 1
ATOM 653 N N . LYS A 1 90 ? -10.945 24.016 13.93 1 96.81 90 LYS A N 1
ATOM 654 C CA . LYS A 1 90 ? -9.484 24.031 13.93 1 96.81 90 LYS A CA 1
ATOM 655 C C . LYS A 1 90 ? -8.938 24.562 12.609 1 96.81 90 LYS A C 1
ATOM 657 O O . LYS A 1 90 ? -8.016 25.391 12.609 1 96.81 90 LYS A O 1
ATOM 662 N N . LEU A 1 91 ? -9.484 24.109 11.453 1 98.5 91 LEU A N 1
ATOM 663 C CA . LEU A 1 91 ? -8.969 24.547 10.156 1 98.5 91 LEU A CA 1
ATOM 664 C C . LEU A 1 91 ? -9.18 26.047 9.969 1 98.5 91 LEU A C 1
ATOM 666 O O . LEU A 1 91 ? -8.328 26.734 9.406 1 98.5 91 LEU A O 1
ATOM 670 N N . ALA A 1 92 ? -10.32 26.531 10.406 1 98.19 92 ALA A N 1
ATOM 671 C CA . ALA A 1 92 ? -10.578 27.969 10.312 1 98.19 92 ALA A CA 1
ATOM 672 C C . ALA A 1 92 ? -9.555 28.766 11.117 1 98.19 92 ALA A C 1
ATOM 674 O O . ALA A 1 92 ? -9.07 29.797 10.656 1 98.19 92 ALA A O 1
ATOM 675 N N . ALA A 1 93 ? -9.273 28.281 12.305 1 98.31 93 ALA A N 1
ATOM 676 C CA . ALA A 1 93 ? -8.273 28.922 13.141 1 98.31 93 ALA A CA 1
ATOM 677 C C . ALA A 1 93 ? -6.902 28.906 12.469 1 98.31 93 ALA A C 1
ATOM 679 O O . ALA A 1 93 ? -6.199 29.922 12.445 1 98.31 93 ALA A O 1
ATOM 680 N N . LEU A 1 94 ? -6.559 27.766 11.914 1 98.62 94 LEU A N 1
ATOM 681 C CA . LEU A 1 94 ? -5.273 27.641 11.234 1 98.62 94 LEU A CA 1
ATOM 682 C C . LEU A 1 94 ? -5.203 28.578 10.031 1 98.62 94 LEU A C 1
ATOM 684 O O . LEU A 1 94 ? -4.18 29.234 9.797 1 98.62 94 LEU A O 1
ATOM 688 N N . ARG A 1 95 ? -6.254 28.625 9.266 1 98.62 95 ARG A N 1
ATOM 689 C CA . ARG A 1 95 ? -6.305 29.516 8.109 1 98.62 95 ARG A CA 1
ATOM 690 C C . ARG A 1 95 ? -6.062 30.969 8.531 1 98.62 95 ARG A C 1
ATOM 692 O O . ARG A 1 95 ? -5.258 31.672 7.91 1 98.62 95 ARG A O 1
ATOM 699 N N . ARG A 1 96 ? -6.711 31.391 9.57 1 98.38 96 ARG A N 1
ATOM 700 C CA . ARG A 1 96 ? -6.574 32.75 10.055 1 98.38 96 ARG A CA 1
ATOM 701 C C . ARG A 1 96 ? -5.145 33.031 10.5 1 98.38 96 ARG A C 1
ATOM 703 O O . ARG A 1 96 ? -4.566 34.062 10.125 1 98.38 96 ARG A O 1
ATOM 710 N N . GLY A 1 97 ? -4.613 32.125 11.297 1 98.75 97 GLY A N 1
ATOM 711 C CA . GLY A 1 97 ? -3.248 32.312 11.766 1 98.75 97 GLY A CA 1
ATOM 712 C C . GLY A 1 97 ? -2.225 32.281 10.648 1 98.75 97 GLY A C 1
ATOM 713 O O . GLY A 1 97 ? -1.287 33.094 10.648 1 98.75 97 GLY A O 1
ATOM 714 N N . MET A 1 98 ? -2.391 31.422 9.703 1 98.81 98 MET A N 1
ATOM 715 C CA . MET A 1 98 ? -1.477 31.312 8.57 1 98.81 98 MET A CA 1
ATOM 716 C C . MET A 1 98 ? -1.526 32.562 7.715 1 98.81 98 MET A C 1
ATOM 718 O O . MET A 1 98 ? -0.485 33.125 7.344 1 98.81 98 MET A O 1
ATOM 722 N N . GLN A 1 99 ? -2.727 33.062 7.418 1 98.75 99 GLN A N 1
ATOM 723 C CA . GLN A 1 99 ? -2.885 34.281 6.637 1 98.75 99 GLN A CA 1
ATOM 724 C C . GLN A 1 99 ? -2.229 35.469 7.332 1 98.75 99 GLN A C 1
ATOM 726 O O . GLN A 1 99 ? -1.612 36.312 6.68 1 98.75 99 GLN A O 1
ATOM 731 N N . HIS A 1 100 ? -2.383 35.469 8.578 1 98.75 100 HIS A N 1
ATOM 732 C CA . HIS A 1 100 ? -1.771 36.531 9.359 1 98.75 100 HIS A CA 1
ATOM 733 C C . HIS A 1 100 ? -0.25 36.5 9.234 1 98.75 100 HIS A C 1
ATOM 735 O O . HIS A 1 100 ? 0.372 37.531 8.938 1 98.75 100 HIS A O 1
ATOM 741 N N . LEU A 1 101 ? 0.378 35.344 9.43 1 98.62 101 LEU A N 1
ATOM 742 C CA . LEU A 1 101 ? 1.832 35.219 9.406 1 98.62 101 LEU A CA 1
ATOM 743 C C . LEU A 1 101 ? 2.369 35.438 7.992 1 98.62 101 LEU A C 1
ATOM 745 O O . LEU A 1 101 ? 3.488 35.906 7.812 1 98.62 101 LEU A O 1
ATOM 749 N N . LEU A 1 102 ? 1.582 35.125 6.988 1 98.44 102 LEU A N 1
ATOM 750 C CA . LEU A 1 102 ? 1.991 35.219 5.594 1 98.44 102 LEU A CA 1
ATOM 751 C C . LEU A 1 102 ? 2.17 36.688 5.195 1 98.44 102 LEU A C 1
ATOM 753 O O . LEU A 1 102 ? 2.773 37 4.16 1 98.44 102 LEU A O 1
ATOM 757 N N . GLN A 1 103 ? 1.677 37.594 5.984 1 98.31 103 GLN A N 1
ATOM 758 C CA . GLN A 1 103 ? 1.899 39.031 5.738 1 98.31 103 GLN A CA 1
ATOM 759 C C . GLN A 1 103 ? 3.369 39.375 5.922 1 98.31 103 GLN A C 1
ATOM 761 O O . GLN A 1 103 ? 3.824 40.438 5.426 1 98.31 103 GLN A O 1
ATOM 766 N N . ASN A 1 104 ? 4.078 38.625 6.703 1 97.75 104 ASN A N 1
ATOM 767 C CA . ASN A 1 104 ? 5.52 38.812 6.863 1 97.75 104 ASN A CA 1
ATOM 768 C C . ASN A 1 104 ? 6.293 38.156 5.711 1 97.75 104 ASN A C 1
ATOM 770 O O . ASN A 1 104 ? 6.387 36.938 5.629 1 97.75 104 ASN A O 1
ATOM 774 N N . PRO A 1 105 ? 6.863 38.906 4.84 1 96.75 105 PRO A N 1
ATOM 775 C CA . PRO A 1 105 ? 7.508 38.375 3.641 1 96.75 105 PRO A CA 1
ATOM 776 C C . PRO A 1 105 ? 8.789 37.594 3.955 1 96.75 105 PRO A C 1
ATOM 778 O O . PRO A 1 105 ? 9.32 36.875 3.09 1 96.75 105 PRO A O 1
ATOM 781 N N . ASP A 1 106 ? 9.234 37.656 5.184 1 96.19 106 ASP A N 1
ATOM 782 C CA . ASP A 1 106 ? 10.508 37.031 5.527 1 96.19 106 ASP A CA 1
ATOM 783 C C . ASP A 1 106 ? 10.344 35.562 5.844 1 96.19 106 ASP A C 1
ATOM 785 O O . ASP A 1 106 ? 11.328 34.812 5.922 1 96.19 106 ASP A O 1
ATOM 789 N N . LEU A 1 107 ? 9.188 35.125 6.074 1 98.38 107 LEU A N 1
ATOM 790 C CA . LEU A 1 107 ? 8.953 33.75 6.449 1 98.38 107 LEU A CA 1
ATOM 791 C C . LEU A 1 107 ? 9.008 32.844 5.227 1 98.38 107 LEU A C 1
ATOM 793 O O . LEU A 1 107 ? 8.312 33.094 4.238 1 98.38 107 LEU A O 1
ATOM 797 N N . ARG A 1 108 ? 9.812 31.797 5.293 1 98.38 108 ARG A N 1
ATOM 798 C CA . ARG A 1 108 ? 9.992 30.844 4.207 1 98.38 108 ARG A CA 1
ATOM 799 C C . ARG A 1 108 ? 9.234 29.547 4.48 1 98.38 108 ARG A C 1
ATOM 801 O O . ARG A 1 108 ? 8.875 28.828 3.549 1 98.38 108 ARG A O 1
ATOM 808 N N . TYR A 1 109 ? 9.07 29.281 5.738 1 98.69 109 TYR A N 1
ATOM 809 C CA . TYR A 1 109 ? 8.32 28.125 6.184 1 98.69 109 TYR A CA 1
ATOM 810 C C . TYR A 1 109 ? 7.281 28.5 7.23 1 98.69 109 TYR A C 1
ATOM 812 O O . TYR A 1 109 ? 7.469 29.469 7.973 1 98.69 109 TYR A O 1
ATOM 820 N N . LEU A 1 110 ? 6.195 27.797 7.273 1 98.88 110 LEU A N 1
ATOM 821 C CA . LEU A 1 110 ? 5.145 27.969 8.273 1 98.88 110 LEU A CA 1
ATOM 822 C C . LEU A 1 110 ? 4.703 26.641 8.852 1 98.88 110 LEU A C 1
ATOM 824 O O . LEU A 1 110 ? 4.34 25.719 8.109 1 98.88 110 LEU A O 1
ATOM 828 N N . ALA A 1 111 ? 4.707 26.547 10.133 1 98.69 111 ALA A N 1
ATOM 829 C CA . ALA A 1 111 ? 4.324 25.312 10.812 1 98.69 111 ALA A CA 1
ATOM 830 C C . ALA A 1 111 ? 2.943 25.438 11.445 1 98.69 111 ALA A C 1
ATOM 832 O O . ALA A 1 111 ? 2.561 26.516 11.906 1 98.69 111 ALA A O 1
ATOM 833 N N . ALA A 1 112 ? 2.148 24.422 11.391 1 98.56 112 ALA A N 1
ATOM 834 C CA . ALA A 1 112 ? 0.936 24.234 12.188 1 98.56 112 ALA A CA 1
ATOM 835 C C . ALA A 1 112 ? 1.178 23.25 13.328 1 98.56 112 ALA A C 1
ATOM 837 O O . ALA A 1 112 ? 1.594 22.109 13.109 1 98.56 112 ALA A O 1
ATOM 838 N N . VAL A 1 113 ? 0.913 23.719 14.531 1 97.31 113 VAL A N 1
ATOM 839 C CA . VAL A 1 113 ? 1.191 22.906 15.703 1 97.31 113 VAL A CA 1
ATOM 840 C C . VAL A 1 113 ? -0.004 22.938 16.656 1 97.31 113 VAL A C 1
ATOM 842 O O . VAL A 1 113 ? -0.46 24.016 17.047 1 97.31 113 VAL A O 1
ATOM 845 N N . ASP A 1 114 ? -0.452 21.75 17.078 1 93.06 114 ASP A N 1
ATOM 846 C CA . ASP A 1 114 ? -1.534 21.703 18.062 1 93.06 114 ASP A CA 1
ATOM 847 C C . ASP A 1 114 ? -1.069 22.234 19.422 1 93.06 114 ASP A C 1
ATOM 849 O O . ASP A 1 114 ? 0.103 22.094 19.766 1 93.06 114 ASP A O 1
ATOM 853 N N . GLN A 1 115 ? -1.958 22.734 20.156 1 88.5 115 GLN A N 1
ATOM 854 C CA . GLN A 1 115 ? -1.593 23.391 21.406 1 88.5 115 GLN A CA 1
ATOM 855 C C . GLN A 1 115 ? -1.687 22.438 22.594 1 88.5 115 GLN A C 1
ATOM 857 O O . GLN A 1 115 ? -1.745 22.859 23.75 1 88.5 115 GLN A O 1
ATOM 862 N N . ASP A 1 116 ? -1.663 21.109 22.391 1 81.94 116 ASP A N 1
ATOM 863 C CA . ASP A 1 116 ? -1.974 20.172 23.453 1 81.94 116 ASP A CA 1
ATOM 864 C C . ASP A 1 116 ? -0.705 19.703 24.172 1 81.94 116 ASP A C 1
ATOM 866 O O . ASP A 1 116 ? -0.751 18.797 25 1 81.94 116 ASP A O 1
ATOM 870 N N . GLY A 1 117 ? 0.384 20.266 23.766 1 82.06 117 GLY A N 1
ATOM 871 C CA . GLY A 1 117 ? 1.628 20 24.469 1 82.06 117 GLY A CA 1
ATOM 872 C C . GLY A 1 117 ? 2.32 18.734 23.984 1 82.06 117 GLY A C 1
ATOM 873 O O . GLY A 1 117 ? 3.375 18.359 24.516 1 82.06 117 GLY A O 1
ATOM 874 N N . ASP A 1 118 ? 1.802 18.109 23 1 84 118 ASP A N 1
ATOM 875 C CA . ASP A 1 118 ? 2.324 16.812 22.547 1 84 118 ASP A CA 1
ATOM 876 C C . ASP A 1 118 ? 3.283 17 21.375 1 84 118 ASP A C 1
ATOM 878 O O . ASP A 1 118 ? 3.676 16.031 20.734 1 84 118 ASP A O 1
ATOM 882 N N . HIS A 1 119 ? 3.633 18.172 21.094 1 88.75 119 HIS A N 1
ATOM 883 C CA . HIS A 1 119 ? 4.512 18.531 19.984 1 88.75 119 HIS A CA 1
ATOM 884 C C . HIS A 1 119 ? 5.758 19.266 20.484 1 88.75 119 HIS A C 1
ATOM 886 O O . HIS A 1 119 ? 5.656 20.312 21.109 1 88.75 119 HIS A O 1
ATOM 892 N N . PHE A 1 120 ? 6.875 18.719 20.156 1 88.81 120 PHE A N 1
ATOM 893 C CA . PHE A 1 120 ? 8.102 19.219 20.75 1 88.81 120 PHE A CA 1
ATOM 894 C C . PHE A 1 120 ? 8.789 20.203 19.812 1 88.81 120 PHE A C 1
ATOM 896 O O . PHE A 1 120 ? 9.109 19.875 18.672 1 88.81 120 PHE A O 1
ATOM 903 N N . GLY A 1 121 ? 9.094 21.344 20.375 1 93.25 121 GLY A N 1
ATOM 904 C CA . GLY A 1 121 ? 9.672 22.422 19.578 1 93.25 121 GLY A CA 1
ATOM 905 C C . GLY A 1 121 ? 11.031 22.078 19 1 93.25 121 GLY A C 1
ATOM 906 O O . GLY A 1 121 ? 11.352 22.469 17.875 1 93.25 121 GLY A O 1
ATOM 907 N N . ASN A 1 122 ? 11.812 21.344 19.75 1 91 122 ASN A N 1
ATOM 908 C CA . ASN A 1 122 ? 13.164 21.016 19.297 1 91 122 ASN A CA 1
ATOM 909 C C . ASN A 1 122 ? 13.148 20.156 18.047 1 91 122 ASN A C 1
ATOM 911 O O . ASN A 1 122 ? 14.156 20.031 17.359 1 91 122 ASN A O 1
ATOM 915 N N . GLU A 1 123 ? 12.062 19.562 17.766 1 93 123 GLU A N 1
ATOM 916 C CA . GLU A 1 123 ? 11.977 18.688 16.594 1 93 123 GLU A CA 1
ATOM 917 C C . GLU A 1 123 ? 11.68 19.484 15.328 1 93 123 GLU A C 1
ATOM 919 O O . GLU A 1 123 ? 11.82 18.969 14.219 1 93 123 GLU A O 1
ATOM 924 N N . LEU A 1 124 ? 11.32 20.75 15.492 1 95.62 124 LEU A N 1
ATOM 925 C CA . LEU A 1 124 ? 10.984 21.578 14.336 1 95.62 124 LEU A CA 1
ATOM 926 C C . LEU A 1 124 ? 12.18 21.719 13.398 1 95.62 124 LEU A C 1
ATOM 928 O O . LEU A 1 124 ? 12.008 21.828 12.18 1 95.62 124 LEU A O 1
ATOM 932 N N . LEU A 1 125 ? 13.375 21.656 13.922 1 93.69 125 LEU A N 1
ATOM 933 C CA . LEU A 1 125 ? 14.578 21.734 13.094 1 93.69 125 LEU A CA 1
ATOM 934 C C . LEU A 1 125 ? 14.617 20.578 12.094 1 93.69 125 LEU A C 1
ATOM 936 O O . LEU A 1 125 ? 15.062 20.75 10.953 1 93.69 125 LEU A O 1
ATOM 940 N N . ASN A 1 126 ? 14.172 19.422 12.508 1 92.19 126 ASN A N 1
ATOM 941 C CA . ASN A 1 126 ? 14.133 18.266 11.617 1 92.19 126 ASN A CA 1
ATOM 942 C C . ASN A 1 126 ? 13.172 18.5 10.453 1 92.19 126 ASN A C 1
ATOM 944 O O . ASN A 1 126 ? 13.422 18.047 9.328 1 92.19 126 ASN A O 1
ATOM 948 N N . PHE A 1 127 ? 12.094 19.172 10.742 1 95 127 PHE A N 1
ATOM 949 C CA . PHE A 1 127 ? 11.141 19.5 9.695 1 95 127 PHE A CA 1
ATOM 950 C C . PHE A 1 127 ? 11.758 20.438 8.656 1 95 127 PHE A C 1
ATOM 952 O O . PHE A 1 127 ? 11.648 20.188 7.453 1 95 127 PHE A O 1
ATOM 959 N N . VAL A 1 128 ? 12.414 21.406 9.141 1 95.62 128 VAL A N 1
ATOM 960 C CA . VAL A 1 128 ? 13.016 22.406 8.258 1 95.62 128 VAL A CA 1
ATOM 961 C C . VAL A 1 128 ? 14.125 21.75 7.434 1 95.62 128 VAL A C 1
ATOM 963 O O . VAL A 1 128 ? 14.219 21.984 6.223 1 95.62 128 VAL A O 1
ATOM 966 N N . ARG A 1 129 ? 14.891 20.953 8.07 1 92.75 129 ARG A N 1
ATOM 967 C CA . ARG A 1 129 ? 15.945 20.219 7.371 1 92.75 129 ARG A CA 1
ATOM 968 C C . ARG A 1 129 ? 15.367 19.359 6.258 1 92.75 129 ARG A C 1
ATOM 970 O O . ARG A 1 129 ? 15.891 19.344 5.141 1 92.75 129 ARG A O 1
ATOM 977 N N . CYS A 1 130 ? 14.367 18.688 6.547 1 92.44 130 CYS A N 1
ATOM 978 C CA . CYS A 1 130 ? 13.703 17.812 5.578 1 92.44 130 CYS A CA 1
ATOM 979 C C . CYS A 1 130 ? 13.141 18.625 4.418 1 92.44 130 CYS A C 1
ATOM 981 O O . CYS A 1 130 ? 13.336 18.266 3.254 1 92.44 130 CYS A O 1
ATOM 983 N N . ALA A 1 131 ? 12.523 19.703 4.766 1 95.38 131 ALA A N 1
ATOM 984 C CA . ALA A 1 131 ? 11.945 20.562 3.736 1 95.38 131 ALA A CA 1
ATOM 985 C C . ALA A 1 131 ? 13.016 21.078 2.783 1 95.38 131 ALA A C 1
ATOM 987 O O . ALA A 1 131 ? 12.828 21.094 1.566 1 95.38 131 ALA A O 1
ATOM 988 N N . GLU A 1 132 ? 14.094 21.453 3.35 1 93.12 132 GLU A N 1
ATOM 989 C CA . GLU A 1 132 ? 15.195 21.969 2.539 1 93.12 132 GLU A CA 1
ATOM 990 C C . GLU A 1 132 ? 15.758 20.891 1.624 1 93.12 132 GLU A C 1
ATOM 992 O O . GLU A 1 132 ? 16.047 21.141 0.452 1 93.12 132 GLU A O 1
ATOM 997 N N . HIS A 1 133 ? 15.852 19.797 2.17 1 90.44 133 HIS A N 1
ATOM 998 C CA . HIS A 1 133 ? 16.359 18.672 1.383 1 90.44 133 HIS A CA 1
ATOM 999 C C . HIS A 1 133 ? 15.445 18.375 0.203 1 90.44 133 HIS A C 1
ATOM 1001 O O . HIS A 1 133 ? 15.906 18.25 -0.935 1 90.44 133 HIS A O 1
ATOM 1007 N N . VAL A 1 134 ? 14.219 18.281 0.468 1 92.5 134 VAL A N 1
ATOM 1008 C CA . VAL A 1 134 ? 13.234 17.969 -0.569 1 92.5 134 VAL A CA 1
ATOM 1009 C C . VAL A 1 134 ? 13.242 19.078 -1.628 1 92.5 134 VAL A C 1
ATOM 1011 O O . VAL A 1 134 ? 13.258 18.781 -2.828 1 92.5 134 VAL A O 1
ATOM 1014 N N . ALA A 1 135 ? 13.25 20.266 -1.144 1 94.12 135 ALA A N 1
ATOM 1015 C CA . ALA A 1 135 ? 13.25 21.406 -2.061 1 94.12 135 ALA A CA 1
ATOM 1016 C C . ALA A 1 135 ? 14.453 21.344 -2.996 1 94.12 135 ALA A C 1
ATOM 1018 O O . ALA A 1 135 ? 14.328 21.609 -4.195 1 94.12 135 ALA A O 1
ATOM 1019 N N . GLN A 1 136 ? 15.539 21 -2.438 1 89.94 136 GLN A N 1
ATOM 1020 C CA . GLN A 1 136 ? 16.766 20.938 -3.217 1 89.94 136 GLN A CA 1
ATOM 1021 C C . GLN A 1 136 ? 16.75 19.781 -4.199 1 89.94 136 GLN A C 1
ATOM 1023 O O . GLN A 1 136 ? 17.016 19.953 -5.391 1 89.94 136 GLN A O 1
ATOM 1028 N N . VAL A 1 137 ? 16.359 18.656 -3.742 1 86.88 137 VAL A N 1
ATOM 1029 C CA . VAL A 1 137 ? 16.438 17.422 -4.535 1 86.88 137 VAL A CA 1
ATOM 1030 C C . VAL A 1 137 ? 15.383 17.469 -5.645 1 86.88 137 VAL A C 1
ATOM 1032 O O . VAL A 1 137 ? 15.648 17.031 -6.77 1 86.88 137 VAL A O 1
ATOM 1035 N N . GLN A 1 138 ? 14.273 18.031 -5.344 1 91.31 138 GLN A N 1
ATOM 1036 C CA . GLN A 1 138 ? 13.172 18.031 -6.301 1 91.31 138 GLN A CA 1
ATOM 1037 C C . GLN A 1 138 ? 13.094 19.344 -7.07 1 91.31 138 GLN A C 1
ATOM 1039 O O . GLN A 1 138 ? 12.25 19.516 -7.945 1 91.31 138 GLN A O 1
ATOM 1044 N N . GLN A 1 139 ? 13.961 20.266 -6.707 1 93.44 139 GLN A N 1
ATOM 1045 C CA . GLN A 1 139 ? 13.977 21.578 -7.344 1 93.44 139 GLN A CA 1
ATOM 1046 C C . GLN A 1 139 ? 12.578 22.203 -7.352 1 93.44 139 GLN A C 1
ATOM 1048 O O . GLN A 1 139 ? 12.078 22.609 -8.398 1 93.44 139 GLN A O 1
ATOM 1053 N N . THR A 1 140 ? 12.062 22.312 -6.145 1 96.94 140 THR A N 1
ATOM 1054 C CA . THR A 1 140 ? 10.711 22.844 -5.988 1 96.94 140 THR A CA 1
ATOM 1055 C C . THR A 1 140 ? 10.641 23.781 -4.781 1 96.94 140 THR A C 1
ATOM 1057 O O . THR A 1 140 ? 11.469 23.688 -3.871 1 96.94 140 THR A O 1
ATOM 1060 N N . ASP A 1 141 ? 9.711 24.641 -4.785 1 98.06 141 ASP A N 1
ATOM 1061 C CA . ASP A 1 141 ? 9.461 25.5 -3.627 1 98.06 141 ASP A CA 1
ATOM 1062 C C . ASP A 1 141 ? 8.164 25.094 -2.924 1 98.06 141 ASP A C 1
ATOM 1064 O O . ASP A 1 141 ? 7.656 25.828 -2.072 1 98.06 141 ASP A O 1
ATOM 1068 N N . ARG A 1 142 ? 7.574 24 -3.342 1 98.5 142 ARG A N 1
ATOM 1069 C CA . ARG A 1 142 ? 6.336 23.5 -2.75 1 98.5 142 ARG A CA 1
ATOM 1070 C C . ARG A 1 142 ? 6.578 22.203 -1.981 1 98.5 142 ARG A C 1
ATOM 1072 O O . ARG A 1 142 ? 6.703 21.141 -2.58 1 98.5 142 ARG A O 1
ATOM 1079 N N . VAL A 1 143 ? 6.602 22.344 -0.679 1 98.19 143 VAL A N 1
ATOM 1080 C CA . VAL A 1 143 ? 6.906 21.203 0.19 1 98.19 143 VAL A CA 1
ATOM 1081 C C . VAL A 1 143 ? 5.949 21.203 1.38 1 98.19 143 VAL A C 1
ATOM 1083 O O . VAL A 1 143 ? 5.582 22.25 1.899 1 98.19 143 VAL A O 1
ATOM 1086 N N . LEU A 1 144 ? 5.496 20.062 1.743 1 98.38 144 LEU A N 1
ATOM 1087 C CA . LEU A 1 144 ? 4.785 19.781 2.984 1 98.38 144 LEU A CA 1
ATOM 1088 C C . LEU A 1 144 ? 5.48 18.688 3.779 1 98.38 144 LEU A C 1
ATOM 1090 O O . LEU A 1 144 ? 5.691 17.578 3.27 1 98.38 144 LEU A O 1
ATOM 1094 N N . VAL A 1 145 ? 5.891 18.969 4.992 1 96.69 145 VAL A N 1
ATOM 1095 C CA . VAL A 1 145 ? 6.492 17.969 5.871 1 96.69 145 VAL A CA 1
ATOM 1096 C C . VAL A 1 145 ? 5.523 17.625 7 1 96.69 145 VAL A C 1
ATOM 1098 O O . VAL A 1 145 ? 5 18.516 7.676 1 96.69 145 VAL A O 1
ATOM 1101 N N . LEU A 1 146 ? 5.285 16.359 7.156 1 95.69 146 LEU A N 1
ATOM 1102 C CA . LEU A 1 146 ? 4.395 15.844 8.188 1 95.69 146 LEU A CA 1
ATOM 1103 C C . LEU A 1 146 ? 5.188 15.164 9.305 1 95.69 146 LEU A C 1
ATOM 1105 O O . LEU A 1 146 ? 6.137 14.43 9.039 1 95.69 146 LEU A O 1
ATOM 1109 N N . GLY A 1 147 ? 4.812 15.484 10.57 1 93.19 147 GLY A N 1
ATOM 1110 C CA . GLY A 1 147 ? 5.383 14.781 11.703 1 93.19 147 GLY A CA 1
ATOM 1111 C C . GLY A 1 147 ? 4.684 13.469 12.008 1 93.19 147 GLY A C 1
ATOM 1112 O O . GLY A 1 147 ? 3.594 13.453 12.578 1 93.19 147 GLY A O 1
ATOM 1113 N N . ASN A 1 148 ? 5.324 12.328 11.656 1 90.5 148 ASN A N 1
ATOM 1114 C CA . ASN A 1 148 ? 4.785 11 11.938 1 90.5 148 ASN A CA 1
ATOM 1115 C C . ASN A 1 148 ? 4.945 10.641 13.414 1 90.5 148 ASN A C 1
ATOM 1117 O O . ASN A 1 148 ? 6.062 10.578 13.922 1 90.5 148 ASN A O 1
ATOM 1121 N N . ARG A 1 149 ? 3.826 10.391 14.125 1 89.44 149 ARG A N 1
ATOM 1122 C CA . ARG A 1 149 ? 3.922 9.93 15.508 1 89.44 149 ARG A CA 1
ATOM 1123 C C . ARG A 1 149 ? 4.621 8.57 15.578 1 89.44 149 ARG A C 1
ATOM 1125 O O . ARG A 1 149 ? 4.309 7.664 14.812 1 89.44 149 ARG A O 1
ATOM 1132 N N . LEU A 1 150 ? 5.496 8.406 16.391 1 77.62 150 LEU A N 1
ATOM 1133 C CA . LEU A 1 150 ? 6.199 7.137 16.562 1 77.62 150 LEU A CA 1
ATOM 1134 C C . LEU A 1 150 ? 5.25 6.051 17.047 1 77.62 150 LEU A C 1
ATOM 1136 O O . LEU A 1 150 ? 5.449 4.867 16.75 1 77.62 150 LEU A O 1
ATOM 1140 N N . SER A 1 151 ? 4.293 6.355 17.844 1 71.56 151 SER A N 1
ATOM 1141 C CA . SER A 1 151 ? 3.256 5.414 18.25 1 71.56 151 SER A CA 1
ATOM 1142 C C . SER A 1 151 ? 1.865 6.008 18.047 1 71.56 151 SER A C 1
ATOM 1144 O O . SER A 1 151 ? 1.563 7.078 18.578 1 71.56 151 SER A O 1
ATOM 1146 N N . ARG A 1 152 ? 1.07 5.355 17.281 1 64.25 152 ARG A N 1
ATOM 1147 C CA . ARG A 1 152 ? -0.294 5.816 17.047 1 64.25 152 ARG A CA 1
ATOM 1148 C C . ARG A 1 152 ? -1.229 5.352 18.172 1 64.25 152 ARG A C 1
ATOM 1150 O O . ARG A 1 152 ? -2.205 6.031 18.484 1 64.25 152 ARG A O 1
ATOM 1157 N N . HIS A 1 153 ? -0.918 4.324 18.734 1 63.16 153 HIS A N 1
ATOM 1158 C CA . HIS A 1 153 ? -1.865 3.67 19.641 1 63.16 153 HIS A CA 1
ATOM 1159 C C . HIS A 1 153 ? -1.646 4.102 21.078 1 63.16 153 HIS A C 1
ATOM 1161 O O . HIS A 1 153 ? -2.578 4.078 21.891 1 63.16 153 HIS A O 1
ATOM 1167 N N . ARG A 1 154 ? -0.57 4.492 21.359 1 54.84 154 ARG A N 1
ATOM 1168 C CA . ARG A 1 154 ? -0.335 4.793 22.766 1 54.84 154 ARG A CA 1
ATOM 1169 C C . ARG A 1 154 ? -0.983 6.117 23.156 1 54.84 154 ARG A C 1
ATOM 1171 O O . ARG A 1 154 ? -1.804 6.168 24.078 1 54.84 154 ARG A O 1
ATOM 1178 N N . PRO A 1 155 ? -0.849 7.047 22.359 1 47.94 155 PRO A N 1
ATOM 1179 C CA . PRO A 1 155 ? -1.44 8.312 22.812 1 47.94 155 PRO A CA 1
ATOM 1180 C C . PRO A 1 155 ? -2.951 8.367 22.578 1 47.94 155 PRO A C 1
ATOM 1182 O O . PRO A 1 155 ? -3.67 8.992 23.359 1 47.94 155 PRO A O 1
ATOM 1185 N N . LEU A 1 156 ? -3.477 7.703 21.562 1 58.47 156 LEU A N 1
ATOM 1186 C CA . LEU A 1 156 ? -4.871 7.867 21.172 1 58.47 156 LEU A CA 1
ATOM 1187 C C . LEU A 1 156 ? -5.715 6.699 21.672 1 58.47 156 LEU A C 1
ATOM 1189 O O . LEU A 1 156 ? -6.945 6.793 21.719 1 58.47 156 LEU A O 1
ATOM 1193 N N . GLY A 1 157 ? -5 5.766 22.141 1 66.5 157 GLY A N 1
ATOM 1194 C CA . GLY A 1 157 ? -5.699 4.535 22.469 1 66.5 157 GLY A CA 1
ATOM 1195 C C . GLY A 1 157 ? -5.961 3.658 21.266 1 66.5 157 GLY A C 1
ATOM 1196 O O . GLY A 1 157 ? -5.832 4.109 20.125 1 66.5 157 GLY A O 1
ATOM 1197 N N . PHE A 1 158 ? -6.273 2.568 21.453 1 70.56 158 PHE A N 1
ATOM 1198 C CA . PHE A 1 158 ? -6.426 1.58 20.391 1 70.56 158 PHE A CA 1
ATOM 1199 C C . PHE A 1 158 ? -7.586 1.947 19.469 1 70.56 158 PHE A C 1
ATOM 1201 O O . PHE A 1 158 ? -7.473 1.842 18.25 1 70.56 158 PHE A O 1
ATOM 1208 N N . LEU A 1 159 ? -8.578 2.525 20.016 1 76.38 159 LEU A N 1
ATOM 1209 C CA . LEU A 1 159 ? -9.773 2.816 19.219 1 76.38 159 LEU A CA 1
ATOM 1210 C C . LEU A 1 159 ? -9.523 3.963 18.25 1 76.38 159 LEU A C 1
ATOM 1212 O O . LEU A 1 159 ? -9.68 3.803 17.047 1 76.38 159 LEU A O 1
ATOM 1216 N N . ARG A 1 160 ? -9.008 5.059 18.766 1 78.75 160 ARG A N 1
ATOM 1217 C CA . ARG A 1 160 ? -8.75 6.223 17.922 1 78.75 160 ARG A CA 1
ATOM 1218 C C . ARG A 1 160 ? -7.609 5.945 16.953 1 78.75 160 ARG A C 1
ATOM 1220 O O . ARG A 1 160 ? -7.652 6.375 15.797 1 78.75 160 ARG A O 1
ATOM 1227 N N . GLY A 1 161 ? -6.73 5.219 17.5 1 83.38 161 GLY A N 1
ATOM 1228 C CA . GLY A 1 161 ? -5.594 4.875 16.656 1 83.38 161 GLY A CA 1
ATOM 1229 C C . GLY A 1 161 ? -5.988 4.098 15.406 1 83.38 161 GLY A C 1
ATOM 1230 O O . GLY A 1 161 ? -5.523 4.395 14.305 1 83.38 161 GLY A O 1
ATOM 1231 N N . GLU A 1 162 ? -6.84 3.207 15.539 1 86.38 162 GLU A N 1
ATOM 1232 C CA . GLU A 1 162 ? -7.238 2.377 14.406 1 86.38 162 GLU A CA 1
ATOM 1233 C C . GLU A 1 162 ? -8.188 3.127 13.484 1 86.38 162 GLU A C 1
ATOM 1235 O O . GLU A 1 162 ? -8.18 2.91 12.266 1 86.38 162 GLU A O 1
ATOM 1240 N N . GLN A 1 163 ? -8.969 4.004 14.078 1 88.62 163 GLN A N 1
ATOM 1241 C CA . GLN A 1 163 ? -9.828 4.828 13.234 1 88.62 163 GLN A CA 1
ATOM 1242 C C . GLN A 1 163 ? -9.008 5.746 12.336 1 88.62 163 GLN A C 1
ATOM 1244 O O . GLN A 1 163 ? -9.297 5.871 11.141 1 88.62 163 GLN A O 1
ATOM 1249 N N . GLU A 1 164 ? -7.988 6.297 12.922 1 90.81 164 GLU A N 1
ATOM 1250 C CA . GLU A 1 164 ? -7.105 7.156 12.141 1 90.81 164 GLU A CA 1
ATOM 1251 C C . GLU A 1 164 ? -6.32 6.344 11.109 1 90.81 164 GLU A C 1
ATOM 1253 O O . GLU A 1 164 ? -6.059 6.82 10.008 1 90.81 164 GLU A O 1
ATOM 1258 N N . GLU A 1 165 ? -6.023 5.176 11.578 1 91.81 165 GLU A N 1
ATOM 1259 C CA . GLU A 1 165 ? -5.328 4.301 10.641 1 91.81 165 GLU A CA 1
ATOM 1260 C C . GLU A 1 165 ? -6.188 4.016 9.406 1 91.81 165 GLU A C 1
ATOM 1262 O O . GLU A 1 165 ? -5.699 4.074 8.281 1 91.81 165 GLU A O 1
ATOM 1267 N N . LEU A 1 166 ? -7.426 3.684 9.648 1 93.88 166 LEU A N 1
ATOM 1268 C CA . LEU A 1 166 ? -8.352 3.451 8.539 1 93.88 166 LEU A CA 1
ATOM 1269 C C . LEU A 1 166 ? -8.438 4.68 7.645 1 93.88 166 LEU A C 1
ATOM 1271 O O . LEU A 1 166 ? -8.359 4.566 6.418 1 93.88 166 LEU A O 1
ATOM 1275 N N . ALA A 1 167 ? -8.547 5.84 8.242 1 96.44 167 ALA A N 1
ATOM 1276 C CA . ALA A 1 167 ? -8.633 7.082 7.48 1 96.44 167 ALA A CA 1
ATOM 1277 C C . ALA A 1 167 ? -7.363 7.316 6.668 1 96.44 167 ALA A C 1
ATOM 1279 O O . ALA A 1 167 ? -7.426 7.754 5.516 1 96.44 167 ALA A O 1
ATOM 1280 N N . ASN A 1 168 ? -6.238 7.059 7.297 1 96 168 ASN A N 1
ATOM 1281 C CA . ASN A 1 168 ? -4.969 7.207 6.598 1 96 168 ASN A CA 1
ATOM 1282 C C . ASN A 1 168 ? -4.879 6.277 5.391 1 96 168 ASN A C 1
ATOM 1284 O O . ASN A 1 168 ? -4.477 6.699 4.305 1 96 168 ASN A O 1
ATOM 1288 N N . ARG A 1 169 ? -5.262 5.062 5.559 1 95.38 169 ARG A N 1
ATOM 1289 C CA . ARG A 1 169 ? -5.227 4.094 4.465 1 95.38 169 ARG A CA 1
ATOM 1290 C C . ARG A 1 169 ? -6.137 4.527 3.32 1 95.38 169 ARG A C 1
ATOM 1292 O O . ARG A 1 169 ? -5.734 4.492 2.156 1 95.38 169 ARG A O 1
ATOM 1299 N N . MET A 1 170 ? -7.332 4.926 3.711 1 97.88 170 MET A N 1
ATOM 1300 C CA . MET A 1 170 ? -8.312 5.363 2.721 1 97.88 170 MET A CA 1
ATOM 1301 C C . MET A 1 170 ? -7.809 6.586 1.961 1 97.88 170 MET A C 1
ATOM 1303 O O . MET A 1 170 ? -8.062 6.727 0.764 1 97.88 170 MET A O 1
ATOM 1307 N N . LEU A 1 171 ? -7.117 7.445 2.656 1 98.31 171 LEU A N 1
ATOM 1308 C CA . LEU A 1 171 ? -6.594 8.641 1.999 1 98.31 171 LEU A CA 1
ATOM 1309 C C . LEU A 1 171 ? -5.512 8.273 0.99 1 98.31 171 LEU A C 1
ATOM 1311 O O . LEU A 1 171 ? -5.461 8.836 -0.105 1 98.31 171 LEU A O 1
ATOM 1315 N N . VAL A 1 172 ? -4.648 7.336 1.303 1 96.94 172 VAL A N 1
ATOM 1316 C CA . VAL A 1 172 ? -3.637 6.875 0.359 1 96.94 172 VAL A CA 1
ATOM 1317 C C . VAL A 1 172 ? -4.312 6.301 -0.884 1 96.94 172 VAL A C 1
ATOM 1319 O O . VAL A 1 172 ? -3.906 6.598 -2.012 1 96.94 172 VAL A O 1
ATOM 1322 N N . ASP A 1 173 ? -5.344 5.465 -0.68 1 97.81 173 ASP A N 1
ATOM 1323 C CA . ASP A 1 173 ? -6.094 4.914 -1.806 1 97.81 173 ASP A CA 1
ATOM 1324 C C . ASP A 1 173 ? -6.648 6.023 -2.695 1 97.81 173 ASP A C 1
ATOM 1326 O O . ASP A 1 173 ? -6.523 5.969 -3.92 1 97.81 173 ASP A O 1
ATOM 1330 N N . ALA A 1 174 ? -7.23 7.027 -2.051 1 98.62 174 ALA A N 1
ATOM 1331 C CA . ALA A 1 174 ? -7.852 8.117 -2.793 1 98.62 174 ALA A CA 1
ATOM 1332 C C . ALA A 1 174 ? -6.816 8.906 -3.592 1 98.62 174 ALA A C 1
ATOM 1334 O O . ALA A 1 174 ? -7.047 9.25 -4.754 1 98.62 174 ALA A O 1
ATOM 1335 N N . LEU A 1 175 ? -5.711 9.195 -2.945 1 98.12 175 LEU A N 1
ATOM 1336 C CA . LEU A 1 175 ? -4.648 9.938 -3.615 1 98.12 175 LEU A CA 1
ATOM 1337 C C . LEU A 1 175 ? -4.09 9.141 -4.793 1 98.12 175 LEU A C 1
ATOM 1339 O O . LEU A 1 175 ? -3.826 9.703 -5.855 1 98.12 175 LEU A O 1
ATOM 1343 N N . THR A 1 176 ? -3.902 7.84 -4.59 1 97.56 176 THR A N 1
ATOM 1344 C CA . THR A 1 176 ? -3.381 6.973 -5.641 1 97.56 176 THR A CA 1
ATOM 1345 C C . THR A 1 176 ? -4.359 6.891 -6.812 1 97.56 176 THR A C 1
ATOM 1347 O O . THR A 1 176 ? -3.953 6.957 -7.973 1 97.56 176 THR A O 1
ATOM 1350 N N . TYR A 1 177 ? -5.617 6.742 -6.496 1 98.5 177 TYR A N 1
ATOM 1351 C CA . TYR A 1 177 ? -6.656 6.742 -7.52 1 98.5 177 TYR A CA 1
ATOM 1352 C C . TYR A 1 177 ? -6.613 8.023 -8.336 1 98.5 177 TYR A C 1
ATOM 1354 O O . TYR A 1 177 ? -6.621 7.984 -9.57 1 98.5 177 TYR A O 1
ATOM 1362 N N . HIS A 1 178 ? -6.59 9.117 -7.617 1 98.19 178 HIS A N 1
ATOM 1363 C CA . HIS A 1 178 ? -6.605 10.422 -8.266 1 98.19 178 HIS A CA 1
ATOM 1364 C C . HIS A 1 178 ? -5.375 10.617 -9.148 1 98.19 178 HIS A C 1
ATOM 1366 O O . HIS A 1 178 ? -5.477 11.164 -10.25 1 98.19 178 HIS A O 1
ATOM 1372 N N . ALA A 1 179 ? -4.23 10.18 -8.664 1 97.69 179 ALA A N 1
ATOM 1373 C CA . ALA A 1 179 ? -3 10.258 -9.445 1 97.69 179 ALA A CA 1
ATOM 1374 C C . ALA A 1 179 ? -3.15 9.531 -10.773 1 97.69 179 ALA A C 1
ATOM 1376 O O . ALA A 1 179 ? -2.756 10.047 -11.82 1 97.69 179 ALA A O 1
ATOM 1377 N N . ALA A 1 180 ? -3.684 8.312 -10.727 1 97.94 180 ALA A N 1
ATOM 1378 C CA . ALA A 1 180 ? -3.879 7.52 -11.945 1 97.94 180 ALA A CA 1
ATOM 1379 C C . ALA A 1 180 ? -4.852 8.211 -12.898 1 97.94 180 ALA A C 1
ATOM 1381 O O . ALA A 1 180 ? -4.613 8.258 -14.102 1 97.94 180 ALA A O 1
ATOM 1382 N N . ARG A 1 181 ? -5.902 8.766 -12.383 1 96.81 181 ARG A N 1
ATOM 1383 C CA . ARG A 1 181 ? -6.957 9.375 -13.18 1 96.81 181 ARG A CA 1
ATOM 1384 C C . ARG A 1 181 ? -6.457 10.648 -13.867 1 96.81 181 ARG A C 1
ATOM 1386 O O . ARG A 1 181 ? -6.789 10.906 -15.023 1 96.81 181 ARG A O 1
ATOM 1393 N N . CYS A 1 182 ? -5.652 11.422 -13.141 1 95.94 182 CYS A N 1
ATOM 1394 C CA . CYS A 1 182 ? -5.199 12.695 -13.688 1 95.94 182 CYS A CA 1
ATOM 1395 C C . CYS A 1 182 ? -3.906 12.523 -14.477 1 95.94 182 CYS A C 1
ATOM 1397 O O . CYS A 1 182 ? -3.432 13.469 -15.117 1 95.94 182 CYS A O 1
ATOM 1399 N N . GLY A 1 183 ? -3.293 11.328 -14.43 1 96.12 183 GLY A N 1
ATOM 1400 C CA . GLY A 1 183 ? -2.072 11.062 -15.172 1 96.12 183 GLY A CA 1
ATOM 1401 C C . GLY A 1 183 ? -0.846 11.703 -14.555 1 96.12 183 GLY A C 1
ATOM 1402 O O . GLY A 1 183 ? 0.105 12.047 -15.258 1 96.12 183 GLY A O 1
ATOM 1403 N N . ARG A 1 184 ? -0.862 11.945 -13.25 1 95.56 184 ARG A N 1
ATOM 1404 C CA . ARG A 1 184 ? 0.25 12.539 -12.516 1 95.56 184 ARG A CA 1
ATOM 1405 C C . ARG A 1 184 ? 0.707 11.633 -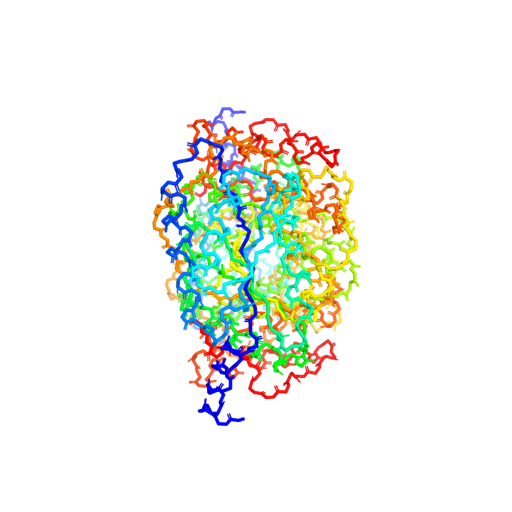11.375 1 95.56 184 ARG A C 1
ATOM 1407 O O . ARG A 1 184 ? 0.047 11.547 -10.336 1 95.56 184 ARG A O 1
ATOM 1414 N N . PRO A 1 185 ? 1.843 11.008 -11.562 1 96.25 185 PRO A N 1
ATOM 1415 C CA . PRO A 1 185 ? 2.295 10.078 -10.531 1 96.25 185 PRO A CA 1
ATOM 1416 C C . PRO A 1 185 ? 2.492 10.75 -9.172 1 96.25 185 PRO A C 1
ATOM 1418 O O . PRO A 1 185 ? 2.959 11.891 -9.109 1 96.25 185 PRO A O 1
ATOM 1421 N N . LEU A 1 186 ? 2.145 10.102 -8.164 1 94.81 186 LEU A N 1
ATOM 1422 C CA . LEU A 1 186 ? 2.297 10.57 -6.789 1 94.81 186 LEU A CA 1
ATOM 1423 C C . LEU A 1 186 ? 3.738 10.414 -6.316 1 94.81 186 LEU A C 1
ATOM 1425 O O . LEU A 1 186 ? 4.273 9.297 -6.309 1 94.81 186 LEU A O 1
ATOM 1429 N N . VAL A 1 187 ? 4.402 11.5 -5.953 1 93.31 187 VAL A N 1
ATOM 1430 C CA . VAL A 1 187 ? 5.758 11.469 -5.418 1 93.31 187 VAL A CA 1
ATOM 1431 C C . VAL A 1 187 ? 5.723 11.086 -3.939 1 93.31 187 VAL A C 1
ATOM 1433 O O . VAL A 1 187 ? 5.328 11.891 -3.096 1 93.31 187 VAL A O 1
ATOM 1436 N N . TRP A 1 188 ? 6.234 9.859 -3.727 1 92.06 188 TRP A N 1
ATOM 1437 C CA . TRP A 1 188 ? 6.102 9.289 -2.391 1 92.06 188 TRP A CA 1
ATOM 1438 C C . TRP A 1 188 ? 7.469 9 -1.783 1 92.06 188 TRP A C 1
ATOM 1440 O O . TRP A 1 188 ? 7.566 8.516 -0.652 1 92.06 188 TRP A O 1
ATOM 1450 N N . GLN A 1 189 ? 8.523 9.352 -2.43 1 88.75 189 GLN A N 1
ATOM 1451 C CA . GLN A 1 189 ? 9.867 8.891 -2.088 1 88.75 189 GLN A CA 1
ATOM 1452 C C . GLN A 1 189 ? 10.336 9.492 -0.769 1 88.75 189 GLN A C 1
ATOM 1454 O O . GLN A 1 189 ? 11.234 8.961 -0.119 1 88.75 189 GLN A O 1
ATOM 1459 N N . PHE A 1 190 ? 9.641 10.57 -0.285 1 89.94 190 PHE A N 1
ATOM 1460 C CA . PHE A 1 190 ? 10.07 11.227 0.947 1 89.94 190 PHE A CA 1
ATOM 1461 C C . PHE A 1 190 ? 9.062 10.977 2.066 1 89.94 190 PHE A C 1
ATOM 1463 O O . PHE A 1 190 ? 9.305 11.352 3.217 1 89.94 190 PHE A O 1
ATOM 1470 N N . ALA A 1 191 ? 7.93 10.359 1.703 1 89.19 191 ALA A N 1
ATOM 1471 C CA . ALA A 1 191 ? 6.828 10.195 2.65 1 89.19 191 ALA A CA 1
ATOM 1472 C C . ALA A 1 191 ? 6.844 8.797 3.268 1 89.19 191 ALA A C 1
ATOM 1474 O O . ALA A 1 191 ? 6.211 8.562 4.301 1 89.19 191 ALA A O 1
ATOM 1475 N N . ALA A 1 192 ? 7.488 7.816 2.617 1 74.31 192 ALA A N 1
ATOM 1476 C CA . ALA A 1 192 ? 7.371 6.426 3.045 1 74.31 192 ALA A CA 1
ATOM 1477 C C . ALA A 1 192 ? 8.734 5.848 3.418 1 74.31 192 ALA A C 1
ATOM 1479 O O . ALA A 1 192 ? 8.938 4.633 3.369 1 74.31 192 ALA A O 1
ATOM 1480 N N . VAL A 1 193 ? 9.602 6.637 3.811 1 65.75 193 VAL A N 1
ATOM 1481 C CA . VAL A 1 193 ? 10.953 6.152 4.059 1 65.75 193 VAL A CA 1
ATOM 1482 C C . VAL A 1 193 ? 10.984 5.336 5.344 1 65.75 193 VAL A C 1
ATOM 1484 O O . VAL A 1 193 ? 11.562 4.246 5.383 1 65.75 193 VAL A O 1
ATOM 1487 N N . ASP A 1 194 ? 10.281 5.801 6.266 1 62.88 194 ASP A N 1
ATOM 1488 C CA . ASP A 1 194 ? 10.406 5.164 7.574 1 62.88 194 ASP A CA 1
ATOM 1489 C C . ASP A 1 194 ? 9.141 4.398 7.938 1 62.88 194 ASP A C 1
ATOM 1491 O O . ASP A 1 194 ? 9.133 3.609 8.883 1 62.88 194 ASP A O 1
ATOM 1495 N N . ALA A 1 195 ? 8.141 4.766 7.258 1 66.56 195 ALA A N 1
ATOM 1496 C CA . ALA A 1 195 ? 6.859 4.125 7.547 1 66.56 195 ALA A CA 1
ATOM 1497 C C . ALA A 1 195 ? 6.066 3.883 6.266 1 66.56 195 ALA A C 1
ATOM 1499 O O . ALA A 1 195 ? 6.105 4.699 5.34 1 66.56 195 ALA A O 1
ATOM 1500 N N . PRO A 1 196 ? 5.328 2.807 6.367 1 69.38 196 PRO A N 1
ATOM 1501 C CA . PRO A 1 196 ? 4.582 2.496 5.145 1 69.38 196 PRO A CA 1
ATOM 1502 C C . PRO A 1 196 ? 3.422 3.461 4.902 1 69.38 196 PRO A C 1
ATOM 1504 O O . PRO A 1 196 ? 2.982 3.627 3.76 1 69.38 196 PRO A O 1
ATOM 1507 N N . LEU A 1 197 ? 3.016 4.086 6.027 1 83.5 197 LEU A N 1
ATOM 1508 C CA . LEU A 1 197 ? 1.838 4.938 5.906 1 83.5 197 LEU A CA 1
ATOM 1509 C C . LEU A 1 197 ? 2.033 6.246 6.664 1 83.5 197 LEU A C 1
ATOM 1511 O O . LEU A 1 197 ? 2.264 6.242 7.875 1 83.5 197 LEU A O 1
ATOM 1515 N N . PRO A 1 198 ? 1.995 7.359 5.98 1 90.88 198 PRO A N 1
ATOM 1516 C CA . PRO A 1 198 ? 2.084 8.648 6.68 1 90.88 198 PRO A CA 1
ATOM 1517 C C . PRO A 1 198 ? 0.948 8.852 7.676 1 90.88 198 PRO A C 1
ATOM 1519 O O . PRO A 1 198 ? -0.188 8.445 7.422 1 90.88 198 PRO A O 1
ATOM 1522 N N . ASP A 1 199 ? 1.269 9.469 8.758 1 91.69 199 ASP A N 1
ATOM 1523 C CA . ASP A 1 199 ? 0.272 9.875 9.742 1 91.69 199 ASP A CA 1
ATOM 1524 C C . ASP A 1 199 ? -0.406 11.18 9.336 1 91.69 199 ASP A C 1
ATOM 1526 O O . ASP A 1 199 ? -0.167 12.227 9.945 1 91.69 199 ASP A O 1
ATOM 1530 N N . PHE A 1 200 ? -1.313 11.125 8.414 1 95.31 200 PHE A N 1
ATOM 1531 C CA . PHE A 1 200 ? -1.919 12.297 7.809 1 95.31 200 PHE A CA 1
ATOM 1532 C C . PHE A 1 200 ? -2.641 13.141 8.859 1 95.31 200 PHE A C 1
ATOM 1534 O O . PHE A 1 200 ? -2.873 14.336 8.648 1 95.31 200 PHE A O 1
ATOM 1541 N N . HIS A 1 201 ? -2.891 12.547 9.977 1 91.88 201 HIS A N 1
ATOM 1542 C CA . HIS A 1 201 ? -3.748 13.25 10.93 1 91.88 201 HIS A CA 1
ATOM 1543 C C . HIS A 1 201 ? -2.943 13.758 12.117 1 91.88 201 HIS A C 1
ATOM 1545 O O . HIS A 1 201 ? -3.514 14.07 13.172 1 91.88 201 HIS A O 1
ATOM 1551 N N . SER A 1 202 ? -1.648 13.836 11.844 1 91.31 202 SER A N 1
ATOM 1552 C CA . SER A 1 202 ? -0.764 14.492 12.797 1 91.31 202 SER A CA 1
ATOM 1553 C C . SER A 1 202 ? -1.02 15.992 12.852 1 91.31 202 SER A C 1
ATOM 1555 O O . SER A 1 202 ? -1.259 16.625 11.82 1 91.31 202 SER A O 1
ATOM 1557 N N . GLY A 1 203 ? -0.9 16.531 14.047 1 93.19 203 GLY A N 1
ATOM 1558 C CA . GLY A 1 203 ? -1.113 17.953 14.242 1 93.19 203 GLY A CA 1
ATOM 1559 C C . GLY A 1 203 ? 0.16 18.766 14.125 1 93.19 203 GLY A C 1
ATOM 1560 O O . GLY A 1 203 ? 0.201 19.922 14.547 1 93.19 203 GLY A O 1
ATOM 1561 N N . TYR A 1 204 ? 1.194 18.156 13.68 1 95.5 204 TYR A N 1
ATOM 1562 C CA . TYR A 1 204 ? 2.484 18.812 13.477 1 95.5 204 TYR A CA 1
ATOM 1563 C C . TYR A 1 204 ? 2.879 18.797 12.008 1 95.5 204 TYR A C 1
ATOM 1565 O O . TYR A 1 204 ? 3.229 17.734 11.469 1 95.5 204 TYR A O 1
ATOM 1573 N N . LYS A 1 205 ? 2.791 20 11.328 1 98.06 205 LYS A N 1
ATOM 1574 C CA . LYS A 1 205 ? 3.055 20.109 9.891 1 98.06 205 LYS A CA 1
ATOM 1575 C C . LYS A 1 205 ? 3.896 21.344 9.586 1 98.06 205 LYS A C 1
ATOM 1577 O O . LYS A 1 205 ? 3.805 22.359 10.289 1 98.06 205 LYS A O 1
ATOM 1582 N N . LEU A 1 206 ? 4.707 21.219 8.578 1 98.56 206 LEU A N 1
ATOM 1583 C CA . LEU A 1 206 ? 5.473 22.359 8.078 1 98.56 206 LEU A CA 1
ATOM 1584 C C . LEU A 1 206 ? 5.238 22.547 6.582 1 98.56 206 LEU A C 1
ATOM 1586 O O . LEU A 1 206 ? 5.391 21.609 5.801 1 98.56 206 LEU A O 1
ATOM 1590 N N . PHE A 1 207 ? 4.863 23.766 6.211 1 98.88 207 PHE A N 1
ATOM 1591 C CA . PHE A 1 207 ? 4.613 24.141 4.824 1 98.88 207 PHE A CA 1
ATOM 1592 C C . PHE A 1 207 ? 5.684 25.094 4.32 1 98.88 207 PHE A C 1
ATOM 1594 O O . PHE A 1 207 ? 6.082 26.016 5.035 1 98.88 207 PHE A O 1
ATOM 1601 N N . SER A 1 208 ? 6.145 24.859 3.127 1 98.81 208 SER A N 1
ATOM 1602 C CA . SER A 1 208 ? 6.836 25.969 2.477 1 98.81 208 SER A CA 1
ATOM 1603 C C . SER A 1 208 ? 5.891 27.141 2.248 1 98.81 208 SER A C 1
ATOM 1605 O O . SER A 1 208 ? 4.672 26.969 2.195 1 98.81 208 SER A O 1
ATOM 1607 N N . ARG A 1 209 ? 6.449 28.297 2.131 1 98.75 209 ARG A N 1
ATOM 1608 C CA . ARG A 1 209 ? 5.641 29.5 1.986 1 98.75 209 ARG A CA 1
ATOM 1609 C C . ARG A 1 209 ? 4.68 29.375 0.808 1 98.75 209 ARG A C 1
ATOM 1611 O O . ARG A 1 209 ? 3.496 29.688 0.93 1 98.75 209 ARG A O 1
ATOM 1618 N N . THR A 1 210 ? 5.184 28.906 -0.306 1 98.69 210 THR A N 1
ATOM 1619 C CA . THR A 1 210 ? 4.367 28.797 -1.509 1 98.69 210 THR A CA 1
ATOM 1620 C C . THR A 1 210 ? 3.199 27.844 -1.276 1 98.69 210 THR A C 1
ATOM 1622 O O . THR A 1 210 ? 2.074 28.109 -1.703 1 98.69 210 THR A O 1
ATOM 1625 N N . THR A 1 211 ? 3.451 26.766 -0.583 1 98.75 211 THR A N 1
ATOM 1626 C CA . THR A 1 211 ? 2.398 25.812 -0.273 1 98.75 211 THR A CA 1
ATOM 1627 C C . THR A 1 211 ? 1.392 26.406 0.705 1 98.75 211 THR A C 1
ATOM 1629 O O . THR A 1 211 ? 0.181 26.297 0.504 1 98.75 211 THR A O 1
ATOM 1632 N N . ALA A 1 212 ? 1.892 27.062 1.745 1 98.81 212 ALA A N 1
ATOM 1633 C CA . ALA A 1 212 ? 1.008 27.688 2.727 1 98.81 212 ALA A CA 1
ATOM 1634 C C . ALA A 1 212 ? 0.094 28.703 2.064 1 98.81 212 ALA A C 1
ATOM 1636 O O . ALA A 1 212 ? -1.11 28.734 2.326 1 98.81 212 ALA A O 1
ATOM 1637 N N . GLU A 1 213 ? 0.691 29.484 1.236 1 98.44 213 GLU A N 1
ATOM 1638 C CA . GLU A 1 213 ? -0.085 30.5 0.535 1 98.44 213 GLU A CA 1
ATOM 1639 C C . GLU A 1 213 ? -1.194 29.875 -0.303 1 98.44 213 GLU A C 1
ATOM 1641 O O . GLU A 1 213 ? -2.35 30.297 -0.233 1 98.44 213 GLU A O 1
ATOM 1646 N N . ALA A 1 214 ? -0.848 28.891 -0.999 1 98 214 ALA A N 1
ATOM 1647 C CA . ALA A 1 214 ? -1.799 28.25 -1.901 1 98 214 ALA A CA 1
ATOM 1648 C C . ALA A 1 214 ? -2.932 27.578 -1.122 1 98 214 ALA A C 1
ATOM 1650 O O . ALA A 1 214 ? -4.09 27.609 -1.547 1 98 214 ALA A O 1
ATOM 1651 N N . VAL A 1 215 ? -2.639 27 0.013 1 98.25 215 VAL A N 1
ATOM 1652 C CA . VAL A 1 215 ? -3.602 26.203 0.764 1 98.25 215 VAL A CA 1
ATOM 1653 C C . VAL A 1 215 ? -4.492 27.109 1.6 1 98.25 215 VAL A C 1
ATOM 1655 O O . VAL A 1 215 ? -5.719 26.984 1.592 1 98.25 215 VAL A O 1
ATOM 1658 N N . PHE A 1 216 ? -3.922 28.125 2.223 1 98.44 216 PHE A N 1
ATOM 1659 C CA . PHE A 1 216 ? -4.641 28.812 3.281 1 98.44 216 PHE A CA 1
ATOM 1660 C C . PHE A 1 216 ? -5.281 30.094 2.748 1 98.44 216 PHE A C 1
ATOM 1662 O O . PHE A 1 216 ? -6.109 30.703 3.424 1 98.44 216 PHE A O 1
ATOM 1669 N N . THR A 1 217 ? -4.992 30.453 1.533 1 97.5 217 THR A N 1
ATOM 1670 C CA . THR A 1 217 ? -5.637 31.641 0.962 1 97.5 217 THR A CA 1
ATOM 1671 C C . THR A 1 217 ? -6.66 31.234 -0.095 1 97.5 217 THR A C 1
ATOM 1673 O O . THR A 1 217 ? -7.48 32.062 -0.517 1 97.5 217 THR A O 1
ATOM 1676 N N . ALA A 1 218 ? -6.652 30.016 -0.482 1 97.06 218 ALA A N 1
ATOM 1677 C CA . ALA A 1 218 ? -7.609 29.531 -1.472 1 97.06 218 ALA A CA 1
ATOM 1678 C C . ALA A 1 218 ? -9.016 29.453 -0.882 1 97.06 218 ALA A C 1
ATOM 1680 O O . ALA A 1 218 ? -9.18 29.219 0.315 1 97.06 218 ALA A O 1
ATOM 1681 N N . PRO A 1 219 ? -10.086 29.672 -1.752 1 97.12 219 PRO A N 1
ATOM 1682 C CA . PRO A 1 219 ? -11.445 29.438 -1.259 1 97.12 219 PRO A CA 1
ATOM 1683 C C . PRO A 1 219 ? -11.672 28 -0.812 1 97.12 219 PRO A C 1
ATOM 1685 O O . PRO A 1 219 ? -11.141 27.078 -1.422 1 97.12 219 PRO A O 1
ATOM 1688 N N . PRO A 1 220 ? -12.414 27.844 0.28 1 97.19 220 PRO A N 1
ATOM 1689 C CA . PRO A 1 220 ? -12.688 26.484 0.746 1 97.19 220 PRO A CA 1
ATOM 1690 C C . PRO A 1 220 ? -13.453 25.656 -0.28 1 97.19 220 PRO A C 1
ATOM 1692 O O . PRO A 1 220 ? -14.336 26.172 -0.964 1 97.19 220 PRO A O 1
ATOM 1695 N N . ASN A 1 221 ? -13.102 24.422 -0.461 1 98 221 ASN A N 1
ATOM 1696 C CA . ASN A 1 221 ? -13.82 23.438 -1.255 1 98 221 ASN A CA 1
ATOM 1697 C C . ASN A 1 221 ? -14.445 22.359 -0.374 1 98 221 ASN A C 1
ATOM 1699 O O . ASN A 1 221 ? -13.773 21.406 0.01 1 98 221 ASN A O 1
ATOM 1703 N N . LEU A 1 222 ? -15.68 22.484 -0.106 1 98.44 222 LEU A N 1
ATOM 1704 C CA . LEU A 1 222 ? -16.359 21.594 0.827 1 98.44 222 LEU A CA 1
ATOM 1705 C C . LEU A 1 222 ? -16.609 20.234 0.184 1 98.44 222 LEU A C 1
ATOM 1707 O O . LEU A 1 222 ? -16.922 19.266 0.878 1 98.44 222 LEU A O 1
ATOM 1711 N N . ALA A 1 223 ? -16.547 20.172 -1.139 1 98.12 223 ALA A N 1
ATOM 1712 C CA . ALA A 1 223 ? -16.734 18.938 -1.888 1 98.12 223 ALA A CA 1
ATOM 1713 C C . ALA A 1 223 ? -18.078 18.281 -1.528 1 98.12 223 ALA A C 1
ATOM 1715 O O . ALA A 1 223 ? -18.141 17.062 -1.344 1 98.12 223 ALA A O 1
ATOM 1716 N N . GLY A 1 224 ? -19.078 19.109 -1.324 1 97.75 224 GLY A N 1
ATOM 1717 C CA . GLY A 1 224 ? -20.422 18.609 -1.039 1 97.75 224 GLY A CA 1
ATOM 1718 C C . GLY A 1 224 ? -20.594 18.172 0.405 1 97.75 224 GLY A C 1
ATOM 1719 O O . GLY A 1 224 ? -21.625 17.609 0.762 1 97.75 224 GLY A O 1
ATOM 1720 N N . CYS A 1 225 ? -19.625 18.406 1.282 1 98.25 225 CYS A N 1
ATOM 1721 C CA . CYS A 1 225 ? -19.719 18.047 2.691 1 98.25 225 CYS A CA 1
ATOM 1722 C C . CYS A 1 225 ? -20.109 19.25 3.543 1 98.25 225 CYS A C 1
ATOM 1724 O O . CYS A 1 225 ? -20.141 20.375 3.049 1 98.25 225 CYS A O 1
ATOM 1726 N N . SER A 1 226 ? -20.438 18.984 4.777 1 97.69 226 SER A N 1
ATOM 1727 C CA . SER A 1 226 ? -20.812 20.047 5.699 1 97.69 226 SER A CA 1
ATOM 1728 C C . SER A 1 226 ? -19.594 20.875 6.109 1 97.69 226 SER A C 1
ATOM 1730 O O . SER A 1 226 ? -18.453 20.422 5.973 1 97.69 226 SER A O 1
ATOM 1732 N N . GLU A 1 227 ? -19.844 22.016 6.66 1 97.5 227 GLU A N 1
ATOM 1733 C CA . GLU A 1 227 ? -18.781 22.844 7.207 1 97.5 227 GLU A CA 1
ATOM 1734 C C . GLU A 1 227 ? -18.094 22.141 8.375 1 97.5 227 GLU A C 1
ATOM 1736 O O . GLU A 1 227 ? -16.875 22.266 8.547 1 97.5 227 GLU A O 1
ATOM 1741 N N . THR A 1 228 ? -18.859 21.438 9.156 1 96.88 228 THR A N 1
ATOM 1742 C CA . THR A 1 228 ? -18.297 20.688 10.273 1 96.88 228 THR A CA 1
ATOM 1743 C C . THR A 1 228 ? -17.312 19.641 9.773 1 96.88 228 THR A C 1
ATOM 1745 O O . THR A 1 228 ? -16.219 19.5 10.32 1 96.88 228 THR A O 1
ATOM 1748 N N . ALA A 1 229 ? -17.688 18.984 8.719 1 97.5 229 ALA A N 1
ATOM 1749 C CA . ALA A 1 229 ? -16.812 17.969 8.148 1 97.5 229 ALA A CA 1
ATOM 1750 C C . ALA A 1 229 ? -15.516 18.594 7.637 1 97.5 229 ALA A C 1
ATOM 1752 O O . ALA A 1 229 ? -14.422 18.062 7.883 1 97.5 229 ALA A O 1
ATOM 1753 N N . TYR A 1 230 ? -15.633 19.734 7.023 1 98.31 230 TYR A N 1
ATOM 1754 C CA . TYR A 1 230 ? -14.492 20.391 6.375 1 98.31 230 TYR A CA 1
ATOM 1755 C C . TYR A 1 230 ? -13.594 21.062 7.406 1 98.31 230 TYR A C 1
ATOM 1757 O O . TYR A 1 230 ? -12.383 20.828 7.418 1 98.31 230 TYR A O 1
ATOM 1765 N N . TYR A 1 231 ? -14.141 21.812 8.336 1 98 231 TYR A N 1
ATOM 1766 C CA . TYR A 1 231 ? -13.359 22.688 9.188 1 98 231 TYR A CA 1
ATOM 1767 C C . TYR A 1 231 ? -12.977 22 10.484 1 98 231 TYR A C 1
ATOM 1769 O O . TYR A 1 231 ? -12.07 22.453 11.188 1 98 231 TYR A O 1
ATOM 1777 N N . ARG A 1 232 ? -13.664 20.891 10.836 1 96.38 232 ARG A N 1
ATOM 1778 C CA . ARG A 1 232 ? -13.453 20.297 12.148 1 96.38 232 ARG A CA 1
ATOM 1779 C C . ARG A 1 232 ? -12.977 18.859 12.031 1 96.38 232 ARG A C 1
ATOM 1781 O O . ARG A 1 232 ? -11.938 18.484 12.578 1 96.38 232 ARG A O 1
ATOM 1788 N N . HIS A 1 233 ? -13.672 18.078 11.297 1 96.69 233 HIS A N 1
ATOM 1789 C CA . HIS A 1 233 ? -13.414 16.641 11.297 1 96.69 233 HIS A CA 1
ATOM 1790 C C . HIS A 1 233 ? -12.266 16.281 10.359 1 96.69 233 HIS A C 1
ATOM 1792 O O . HIS A 1 233 ? -11.328 15.594 10.766 1 96.69 233 HIS A O 1
ATOM 1798 N N . ALA A 1 234 ? -12.305 16.797 9.117 1 97.88 234 ALA A N 1
ATOM 1799 C CA . ALA A 1 234 ? -11.352 16.406 8.086 1 97.88 234 ALA A CA 1
ATOM 1800 C C . ALA A 1 234 ? -10.258 17.453 7.918 1 97.88 234 ALA A C 1
ATOM 1802 O O . ALA A 1 234 ? -9.578 17.5 6.887 1 97.88 234 ALA A O 1
ATOM 1803 N N . CYS A 1 235 ? -10.047 18.328 8.891 1 97.62 235 CYS A N 1
ATOM 1804 C CA . CYS A 1 235 ? -9.172 19.484 8.758 1 97.62 235 CYS A CA 1
ATOM 1805 C C . CYS A 1 235 ? -7.766 19.062 8.344 1 97.62 235 CYS A C 1
ATOM 1807 O O . CYS A 1 235 ? -7.148 19.688 7.484 1 97.62 235 CYS A O 1
ATOM 1809 N N . GLU A 1 236 ? -7.262 17.953 8.945 1 97.69 236 GLU A N 1
ATOM 1810 C CA . GLU A 1 236 ? -5.926 17.484 8.594 1 97.69 236 GLU A CA 1
ATOM 1811 C C . GLU A 1 236 ? -5.883 16.969 7.156 1 97.69 236 GLU A C 1
ATOM 1813 O O . GLU A 1 236 ? -4.973 17.312 6.398 1 97.69 236 GLU A O 1
ATOM 1818 N N . ALA A 1 237 ? -6.867 16.172 6.801 1 98.31 237 ALA A N 1
ATOM 1819 C CA . ALA A 1 237 ? -6.945 15.648 5.438 1 98.31 237 ALA A CA 1
ATOM 1820 C C . ALA A 1 237 ? -7.047 16.781 4.422 1 98.31 237 ALA A C 1
ATOM 1822 O O . ALA A 1 237 ? -6.461 16.703 3.338 1 98.31 237 ALA A O 1
ATOM 1823 N N . VAL A 1 238 ? -7.77 17.812 4.727 1 98.75 238 VAL A N 1
ATOM 1824 C CA . VAL A 1 238 ? -7.938 18.969 3.842 1 98.75 238 VAL A CA 1
ATOM 1825 C C . VAL A 1 238 ? -6.578 19.609 3.557 1 98.75 238 VAL A C 1
ATOM 1827 O O . VAL A 1 238 ? -6.234 19.859 2.398 1 98.75 238 VAL A O 1
ATOM 1830 N N . MET A 1 239 ? -5.809 19.797 4.602 1 98.69 239 MET A N 1
ATOM 1831 C CA . MET A 1 239 ? -4.508 20.422 4.43 1 98.69 239 MET A CA 1
ATOM 1832 C C . MET A 1 239 ? -3.588 19.562 3.57 1 98.69 239 MET A C 1
ATOM 1834 O O . MET A 1 239 ? -2.863 20.078 2.719 1 98.69 239 MET A O 1
ATOM 1838 N N . ILE A 1 240 ? -3.688 18.266 3.764 1 98.38 240 ILE A N 1
ATOM 1839 C CA . ILE A 1 240 ? -2.85 17.344 3.006 1 98.38 240 ILE A CA 1
ATOM 1840 C C . ILE A 1 240 ? -3.268 17.344 1.538 1 98.38 240 ILE A C 1
ATOM 1842 O O . ILE A 1 240 ? -2.445 17.609 0.653 1 98.38 240 ILE A O 1
ATOM 1846 N N . VAL A 1 241 ? -4.527 17.141 1.279 1 98.75 241 VAL A N 1
ATOM 1847 C CA . VAL A 1 241 ? -5.043 16.984 -0.076 1 98.75 241 VAL A CA 1
ATOM 1848 C C . VAL A 1 241 ? -4.848 18.281 -0.857 1 98.75 241 VAL A C 1
ATOM 1850 O O . VAL A 1 241 ? -4.355 18.266 -1.987 1 98.75 241 VAL A O 1
ATOM 1853 N N . GLU A 1 242 ? -5.176 19.406 -0.266 1 98.69 242 GLU A N 1
ATOM 1854 C CA . GLU A 1 242 ? -5.043 20.672 -0.967 1 98.69 242 GLU A CA 1
ATOM 1855 C C . GLU A 1 242 ? -3.576 21 -1.246 1 98.69 242 GLU A C 1
ATOM 1857 O O . GLU A 1 242 ? -3.248 21.562 -2.293 1 98.69 242 GLU A O 1
ATOM 1862 N N . SER A 1 243 ? -2.68 20.672 -0.273 1 98.56 243 SER A N 1
ATOM 1863 C CA . SER A 1 243 ? -1.256 20.875 -0.521 1 98.56 243 SER A CA 1
ATOM 1864 C C . SER A 1 243 ? -0.79 20.062 -1.73 1 98.56 243 SER A C 1
ATOM 1866 O O . SER A 1 243 ? -0.112 20.594 -2.611 1 98.56 243 SER A O 1
ATOM 1868 N N . LEU A 1 244 ? -1.194 18.828 -1.769 1 97.88 244 LEU A N 1
ATOM 1869 C CA . LEU A 1 244 ? -0.766 17.969 -2.859 1 97.88 244 LEU A CA 1
ATOM 1870 C C . LEU A 1 244 ? -1.375 18.422 -4.184 1 97.88 244 LEU A C 1
ATOM 1872 O O . LEU A 1 244 ? -0.735 18.312 -5.234 1 97.88 244 LEU A O 1
ATOM 1876 N N . GLN A 1 245 ? -2.578 18.984 -4.145 1 97 245 GLN A N 1
ATOM 1877 C CA . GLN A 1 245 ? -3.24 19.469 -5.348 1 97 245 GLN A CA 1
ATOM 1878 C C . GLN A 1 245 ? -2.514 20.688 -5.918 1 97 245 GLN A C 1
ATOM 1880 O O . GLN A 1 245 ? -2.637 21 -7.105 1 97 245 GLN A O 1
ATOM 1885 N N . THR A 1 246 ? -1.74 21.359 -5.074 1 96.12 246 THR A N 1
ATOM 1886 C CA . THR A 1 246 ? -0.981 22.5 -5.551 1 96.12 246 THR A CA 1
ATOM 1887 C C . THR A 1 246 ? 0.371 22.062 -6.105 1 96.12 246 THR A C 1
ATOM 1889 O O . THR A 1 246 ? 1.15 22.891 -6.582 1 96.12 246 THR A O 1
ATOM 1892 N N . GLY A 1 247 ? 0.664 20.797 -5.957 1 96.38 247 GLY A N 1
ATOM 1893 C CA . GLY A 1 247 ? 1.924 20.266 -6.461 1 96.38 247 GLY A CA 1
ATOM 1894 C C . GLY A 1 247 ? 2.975 20.094 -5.379 1 96.38 247 GLY A C 1
ATOM 1895 O O . GLY A 1 247 ? 4.145 19.844 -5.676 1 96.38 247 GLY A O 1
ATOM 1896 N N . ALA A 1 248 ? 2.633 20.25 -4.148 1 98.25 248 ALA A N 1
ATOM 1897 C CA . ALA A 1 248 ? 3.594 20.094 -3.061 1 98.25 248 ALA A CA 1
ATOM 1898 C C . ALA A 1 248 ? 4.082 18.656 -2.957 1 98.25 248 ALA A C 1
ATOM 1900 O O . ALA A 1 248 ? 3.312 17.719 -3.178 1 98.25 248 ALA A O 1
ATOM 1901 N N . ILE A 1 249 ? 5.348 18.547 -2.645 1 96.81 249 ILE A N 1
ATOM 1902 C CA . ILE A 1 249 ? 5.922 17.234 -2.344 1 96.81 249 ILE A CA 1
ATOM 1903 C C . ILE A 1 249 ? 5.773 16.938 -0.852 1 96.81 249 ILE A C 1
ATOM 1905 O O . ILE A 1 249 ? 6.164 17.75 -0.01 1 96.81 249 ILE A O 1
ATOM 1909 N N . LEU A 1 250 ? 5.168 15.828 -0.569 1 96.31 250 LEU A N 1
ATOM 1910 C CA . LEU A 1 250 ? 4.973 15.398 0.812 1 96.31 250 LEU A CA 1
ATOM 1911 C C . LEU A 1 250 ? 6.215 14.688 1.339 1 96.31 250 LEU A C 1
ATOM 1913 O O . LEU A 1 250 ? 6.766 13.812 0.664 1 96.31 250 LEU A O 1
ATOM 1917 N N . ALA A 1 251 ? 6.668 15.047 2.455 1 93.94 251 ALA A N 1
ATOM 1918 C CA . ALA A 1 251 ? 7.727 14.367 3.195 1 93.94 251 ALA A CA 1
ATOM 1919 C C . ALA A 1 251 ? 7.32 14.141 4.648 1 93.94 251 ALA A C 1
ATOM 1921 O O . ALA A 1 251 ? 6.379 14.766 5.141 1 93.94 251 ALA A O 1
ATOM 1922 N N . THR A 1 252 ? 7.973 13.188 5.309 1 93.19 252 THR A N 1
ATOM 1923 C CA . THR A 1 252 ? 7.648 12.906 6.703 1 93.19 252 THR A CA 1
ATOM 1924 C C . THR A 1 252 ? 8.906 12.883 7.559 1 93.19 252 THR A C 1
ATOM 1926 O O . THR A 1 252 ? 9.992 12.555 7.07 1 93.19 252 THR A O 1
ATOM 1929 N N . VAL A 1 253 ? 8.75 13.281 8.766 1 91 253 VAL A N 1
ATOM 1930 C CA . VAL A 1 253 ? 9.734 13.117 9.828 1 91 253 VAL A CA 1
ATOM 1931 C C . VAL A 1 253 ? 9.078 12.492 11.055 1 91 253 VAL A C 1
ATOM 1933 O O . VAL A 1 253 ? 7.945 12.836 11.406 1 91 253 VAL A O 1
ATOM 1936 N N . ASN A 1 254 ? 9.766 11.539 11.625 1 88 254 ASN A N 1
ATOM 1937 C CA . ASN A 1 254 ? 9.219 10.961 12.852 1 88 254 ASN A CA 1
ATOM 1938 C C . ASN A 1 254 ? 9.266 11.953 14.008 1 88 254 ASN A C 1
ATOM 1940 O O . ASN A 1 254 ? 10.227 12.711 14.141 1 88 254 ASN A O 1
ATOM 1944 N N . ARG A 1 255 ? 8.227 11.906 14.734 1 87.44 255 ARG A N 1
ATOM 1945 C CA . ARG A 1 255 ? 8.195 12.766 15.914 1 87.44 255 ARG A CA 1
ATOM 1946 C C . ARG A 1 255 ? 7.832 11.969 17.156 1 87.44 255 ARG A C 1
ATOM 1948 O O . ARG A 1 255 ? 7.141 10.961 17.078 1 87.44 255 ARG A O 1
ATOM 1955 N N . ARG A 1 256 ? 8.242 12.438 18.328 1 82.62 256 ARG A N 1
ATOM 1956 C CA . ARG A 1 256 ? 7.926 11.836 19.625 1 82.62 256 ARG A CA 1
ATOM 1957 C C . ARG A 1 256 ? 6.578 12.336 20.141 1 82.62 256 ARG A C 1
ATOM 1959 O O . ARG A 1 256 ? 6.105 13.398 19.734 1 82.62 256 ARG A O 1
ATOM 1966 N N . THR A 1 257 ? 5.953 11.508 20.891 1 82.31 257 THR A N 1
ATOM 1967 C CA . THR A 1 257 ? 4.707 11.852 21.562 1 82.31 257 THR A CA 1
ATOM 1968 C C . THR A 1 257 ? 4.723 11.344 23.016 1 82.31 257 THR A C 1
ATOM 1970 O O . THR A 1 257 ? 5.523 10.469 23.359 1 82.31 257 THR A O 1
ATOM 1973 N N . PHE A 1 258 ? 3.826 11.922 23.75 1 77.12 258 PHE A N 1
ATOM 1974 C CA . PHE A 1 258 ? 3.598 11.367 25.078 1 77.12 258 PHE A CA 1
ATOM 1975 C C . PHE A 1 258 ? 2.805 10.07 24.984 1 77.12 258 PHE A C 1
ATOM 1977 O O . PHE A 1 258 ? 2.039 9.867 24.047 1 77.12 258 PHE A O 1
ATOM 1984 N N . ASP A 1 259 ? 3.029 9.188 25.906 1 69.69 259 ASP A N 1
ATOM 1985 C CA . ASP A 1 259 ? 2.25 7.953 25.984 1 69.69 259 ASP A CA 1
ATOM 1986 C C . ASP A 1 259 ? 0.773 8.25 26.234 1 69.69 259 ASP A C 1
ATOM 1988 O O . ASP A 1 259 ? -0.103 7.582 25.672 1 69.69 259 ASP A O 1
ATOM 1992 N N . GLU A 1 260 ? 0.448 9.148 27.156 1 64.25 260 GLU A N 1
ATOM 1993 C CA . GLU A 1 260 ? -0.916 9.617 27.391 1 64.25 260 GLU A CA 1
ATOM 1994 C C . GLU A 1 260 ? -1.028 11.125 27.188 1 64.25 260 GLU A C 1
ATOM 1996 O O . GLU A 1 260 ? -0.211 11.883 27.719 1 64.25 260 GLU A O 1
ATOM 2001 N N . GLN A 1 261 ? -1.988 11.367 26.266 1 58.44 261 GLN A N 1
ATOM 2002 C CA . GLN A 1 261 ? -2.15 12.797 26.016 1 58.44 261 GLN A CA 1
ATOM 2003 C C . GLN A 1 261 ? -2.654 13.523 27.266 1 58.44 261 GLN A C 1
ATOM 2005 O O . GLN A 1 261 ? -3.539 13.016 27.969 1 58.44 261 GLN A O 1
ATOM 2010 N N . PRO A 1 262 ? -2.064 14.609 27.516 1 46.47 262 PRO A N 1
ATOM 2011 C CA . PRO A 1 262 ? -2.49 15.344 28.703 1 46.47 262 PRO A CA 1
ATOM 2012 C C . PRO A 1 262 ? -3.965 15.734 28.672 1 46.47 262 PRO A C 1
ATOM 2014 O O . PRO A 1 262 ? -4.629 15.758 29.703 1 46.47 262 PRO A O 1
ATOM 2017 N N . THR A 1 263 ? -4.535 16.156 27.469 1 47.09 263 THR A N 1
ATOM 2018 C CA . THR A 1 263 ? -5.938 16.516 27.297 1 47.09 263 THR A CA 1
ATOM 2019 C C . THR A 1 263 ? -6.457 16.031 25.953 1 47.09 263 THR A C 1
ATOM 2021 O O . THR A 1 263 ? -5.68 15.836 25.016 1 47.09 263 THR A O 1
ATOM 2024 N N . SER A 1 264 ? -7.621 15.242 25.984 1 52.59 264 SER A N 1
ATOM 2025 C CA . SER A 1 264 ? -8.227 14.883 24.703 1 52.59 264 SER A CA 1
ATOM 2026 C C . SER A 1 264 ? -9.633 15.453 24.578 1 52.59 264 SER A C 1
ATOM 2028 O O . SER A 1 264 ? -10.422 15.391 25.516 1 52.59 264 SER A O 1
ATOM 2030 N N . VAL A 1 265 ? -9.836 16.344 23.578 1 42.41 265 VAL A N 1
ATOM 2031 C CA . VAL A 1 265 ? -11.156 16.906 23.312 1 42.41 265 VAL A CA 1
ATOM 2032 C C . VAL A 1 265 ? -12.031 15.859 22.625 1 42.41 265 VAL A C 1
ATOM 2034 O O . VAL A 1 265 ? -13.242 16.047 22.484 1 42.41 265 VAL A O 1
ATOM 2037 N N . PHE A 1 266 ? -11.547 14.609 22.297 1 48.12 266 PHE A N 1
ATOM 2038 C CA . PHE A 1 266 ? -12.234 13.656 21.438 1 48.12 266 PHE A CA 1
ATOM 2039 C C . PHE A 1 266 ? -13.305 12.898 22.219 1 48.12 266 PHE A C 1
ATOM 2041 O O . PHE A 1 266 ? -14.227 12.344 21.625 1 48.12 266 PHE A O 1
ATOM 2048 N N . ALA A 1 267 ? -13.344 12.961 23.516 1 44.12 267 ALA A N 1
ATOM 2049 C CA . ALA A 1 267 ? -14.242 12.156 24.344 1 44.12 267 ALA A CA 1
ATOM 2050 C C . ALA A 1 267 ? -15.695 12.57 24.125 1 44.12 267 ALA A C 1
ATOM 2052 O O . ALA A 1 267 ? -16.609 11.789 24.391 1 44.12 267 ALA A O 1
ATOM 2053 N N . THR A 1 268 ? -15.898 13.773 23.594 1 43.84 268 THR A N 1
ATOM 2054 C CA . THR A 1 268 ? -17.281 14.219 23.562 1 43.84 268 THR A CA 1
ATOM 2055 C C . THR A 1 268 ? -17.875 14.094 22.172 1 43.84 268 THR A C 1
ATOM 2057 O O . THR A 1 268 ? -19.078 14.266 21.969 1 43.84 268 THR A O 1
ATOM 2060 N N . MET A 1 269 ? -17.078 13.703 21.156 1 52.09 269 MET A N 1
ATOM 2061 C CA . MET A 1 269 ? -17.562 13.711 19.781 1 52.09 269 MET A CA 1
ATOM 2062 C C . MET A 1 269 ? -18.016 12.32 19.344 1 52.09 269 MET A C 1
ATOM 2064 O O . MET A 1 269 ? -17.609 11.32 19.938 1 52.09 269 MET A O 1
ATOM 2068 N N . ASP A 1 270 ? -19.062 12.461 18.5 1 72.19 270 ASP A N 1
ATOM 2069 C CA . ASP A 1 270 ? -19.359 11.234 17.766 1 72.19 270 ASP A CA 1
ATOM 2070 C C . ASP A 1 270 ? -18.156 10.758 16.969 1 72.19 270 ASP A C 1
ATOM 2072 O O . ASP A 1 270 ? -17.922 11.211 15.852 1 72.19 270 ASP A O 1
ATOM 2076 N N . ARG A 1 271 ? -17.469 9.945 17.562 1 82.06 271 ARG A N 1
ATOM 2077 C CA . ARG A 1 271 ? -16.172 9.477 17.047 1 82.06 271 ARG A CA 1
ATOM 2078 C C . ARG A 1 271 ? -16.328 8.797 15.695 1 82.06 271 ARG A C 1
ATOM 2080 O O . ARG A 1 271 ? -15.453 8.914 14.836 1 82.06 271 ARG A O 1
ATOM 2087 N N . SER A 1 272 ? -17.5 8.266 15.523 1 87.38 272 SER A N 1
ATOM 2088 C CA . SER A 1 272 ? -17.703 7.551 14.273 1 87.38 272 SER A CA 1
ATOM 2089 C C . SER A 1 272 ? -17.922 8.516 13.109 1 87.38 272 SER A C 1
ATOM 2091 O O . SER A 1 272 ? -17.422 8.289 12.008 1 87.38 272 SER A O 1
ATOM 2093 N N . GLN A 1 273 ? -18.609 9.578 13.406 1 92.62 273 GLN A N 1
ATOM 2094 C CA . GLN A 1 273 ? -18.828 10.57 12.359 1 92.62 273 GLN A CA 1
ATOM 2095 C C . GLN A 1 273 ? -17.547 11.305 12.016 1 92.62 273 GLN A C 1
ATOM 2097 O O . GLN A 1 273 ? -17.281 11.609 10.852 1 92.62 273 GLN A O 1
ATOM 2102 N N . LEU A 1 274 ? -16.812 11.602 13.039 1 93.62 274 LEU A N 1
ATOM 2103 C CA . LEU A 1 274 ? -15.523 12.234 12.836 1 93.62 274 LEU A CA 1
ATOM 2104 C C . LEU A 1 274 ? -14.641 11.383 11.914 1 93.62 274 LEU A C 1
ATOM 2106 O O . LEU A 1 274 ? -14.141 11.875 10.906 1 93.62 274 LEU A O 1
ATOM 2110 N N . ALA A 1 275 ? -14.547 10.156 12.258 1 94.06 275 ALA A N 1
ATOM 2111 C CA . ALA A 1 275 ? -13.727 9.242 11.469 1 94.06 275 ALA A CA 1
ATOM 2112 C C . ALA A 1 275 ? -14.273 9.102 10.047 1 94.06 275 ALA A C 1
ATOM 2114 O O . ALA A 1 275 ? -13.508 9.078 9.086 1 94.06 275 ALA A O 1
ATOM 2115 N N . ALA A 1 276 ? -15.539 9.023 9.938 1 97.44 276 ALA A N 1
ATOM 2116 C CA . ALA A 1 276 ? -16.172 8.906 8.625 1 97.44 276 ALA A CA 1
ATOM 2117 C C . ALA A 1 276 ? -15.875 10.125 7.758 1 97.44 276 ALA A C 1
ATOM 2119 O O . ALA A 1 276 ? -15.562 9.984 6.57 1 97.44 276 ALA A O 1
ATOM 2120 N N . ASP A 1 277 ? -15.93 11.273 8.328 1 98.12 277 ASP A N 1
ATOM 2121 C CA . ASP A 1 277 ? -15.711 12.516 7.582 1 98.12 277 ASP A CA 1
ATOM 2122 C C . ASP A 1 277 ? -14.258 12.609 7.102 1 98.12 277 ASP A C 1
ATOM 2124 O O . ASP A 1 277 ? -13.992 13.156 6.031 1 98.12 277 ASP A O 1
ATOM 2128 N N . MET A 1 278 ? -13.336 12.062 7.902 1 98.06 278 MET A N 1
ATOM 2129 C CA . MET A 1 278 ? -11.938 12.023 7.508 1 98.06 278 MET A CA 1
ATOM 2130 C C . MET A 1 278 ? -11.758 11.219 6.223 1 98.06 278 MET A C 1
ATOM 2132 O O . MET A 1 278 ? -10.766 11.398 5.508 1 98.06 278 MET A O 1
ATOM 2136 N N . ILE A 1 279 ? -12.688 10.367 5.949 1 98.75 279 ILE A N 1
ATOM 2137 C CA . ILE A 1 279 ? -12.641 9.523 4.758 1 98.75 279 ILE A CA 1
ATOM 2138 C C . ILE A 1 279 ? -13.484 10.148 3.65 1 98.75 279 ILE A C 1
ATOM 2140 O O . ILE A 1 279 ? -13.055 10.227 2.498 1 98.75 279 ILE A O 1
ATOM 2144 N N . ILE A 1 280 ? -14.656 10.664 3.982 1 98.88 280 ILE A N 1
ATOM 2145 C CA . ILE A 1 280 ? -15.664 11.109 3.023 1 98.88 280 ILE A CA 1
ATOM 2146 C C . ILE A 1 280 ? -15.141 12.336 2.268 1 98.88 280 ILE A C 1
ATOM 2148 O O . ILE A 1 280 ? -15.164 12.359 1.035 1 98.88 280 ILE A O 1
ATOM 2152 N N . TRP A 1 281 ? -14.648 13.297 2.961 1 98.88 281 TRP A N 1
ATOM 2153 C CA . TRP A 1 281 ? -14.297 14.547 2.291 1 98.88 281 TRP A CA 1
ATOM 2154 C C . TRP A 1 281 ? -13.195 14.32 1.262 1 98.88 281 TRP A C 1
ATOM 2156 O O . TRP A 1 281 ? -13.32 14.734 0.107 1 98.88 281 TRP A O 1
ATOM 2166 N N . PRO A 1 282 ? -12.062 13.688 1.679 1 98.81 282 PRO A N 1
ATOM 2167 C CA . PRO A 1 282 ? -11.016 13.531 0.668 1 98.81 282 PRO A CA 1
ATOM 2168 C C . PRO A 1 282 ? -11.469 12.695 -0.525 1 98.81 282 PRO A C 1
ATOM 2170 O O . PRO A 1 282 ? -11.062 12.953 -1.659 1 98.81 282 PRO A O 1
ATOM 2173 N N . CYS A 1 283 ? -12.25 11.648 -0.311 1 98.88 283 CYS A N 1
ATOM 2174 C CA . CYS A 1 283 ? -12.711 10.836 -1.427 1 98.88 283 CYS A CA 1
ATOM 2175 C C . CYS A 1 283 ? -13.594 11.648 -2.365 1 98.88 283 CYS A C 1
ATOM 2177 O O . CYS A 1 283 ? -13.516 11.5 -3.586 1 98.88 283 CYS A O 1
ATOM 2179 N N . LYS A 1 284 ? -14.438 12.523 -1.777 1 98.81 284 LYS A N 1
ATOM 2180 C CA . LYS A 1 284 ? -15.266 13.398 -2.611 1 98.81 284 LYS A CA 1
ATOM 2181 C C . LYS A 1 284 ? -14.414 14.445 -3.324 1 98.81 284 LYS A C 1
ATOM 2183 O O . LYS A 1 284 ? -14.57 14.672 -4.523 1 98.81 284 LYS A O 1
ATOM 2188 N N . ARG A 1 285 ? -13.492 15.062 -2.578 1 98.81 285 ARG A N 1
ATOM 2189 C CA . ARG A 1 285 ? -12.625 16.109 -3.121 1 98.81 285 ARG A CA 1
ATOM 2190 C C . ARG A 1 285 ? -11.812 15.578 -4.297 1 98.81 285 ARG A C 1
ATOM 2192 O O . ARG A 1 285 ? -11.562 16.312 -5.262 1 98.81 285 ARG A O 1
ATOM 2199 N N . LEU A 1 286 ? -11.414 14.32 -4.184 1 98.62 286 LEU A N 1
ATOM 2200 C CA . LEU A 1 286 ? -10.562 13.711 -5.199 1 98.62 286 LEU A CA 1
ATOM 2201 C C . LEU A 1 286 ? -11.391 12.93 -6.215 1 98.62 286 LEU A C 1
ATOM 2203 O O . LEU A 1 286 ? -10.844 12.156 -7.004 1 98.62 286 LEU A O 1
ATOM 2207 N N . GLU A 1 287 ? -12.703 13 -6.133 1 98.06 287 GLU A N 1
ATOM 2208 C CA . GLU A 1 287 ? -13.672 12.477 -7.098 1 98.06 287 GLU A CA 1
ATOM 2209 C C . GLU A 1 287 ? -13.57 10.961 -7.215 1 98.06 287 GLU A C 1
ATOM 2211 O O . GLU A 1 287 ? -13.57 10.414 -8.32 1 98.06 287 GLU A O 1
ATOM 2216 N N . VAL A 1 288 ? -13.461 10.32 -6.137 1 98.62 288 VAL A N 1
ATOM 2217 C CA . VAL A 1 288 ? -13.422 8.859 -6.109 1 98.62 288 VAL A CA 1
ATOM 2218 C C . VAL A 1 288 ? -14.836 8.305 -6.25 1 98.62 288 VAL A C 1
ATOM 2220 O O . VAL A 1 288 ? -15.75 8.711 -5.527 1 98.62 288 VAL A O 1
ATOM 2223 N N . PRO A 1 289 ? -15.086 7.34 -7.148 1 98.5 289 PRO A N 1
ATOM 2224 C CA . PRO A 1 289 ? -16.406 6.73 -7.289 1 98.5 289 PRO A CA 1
ATOM 2225 C C . PRO A 1 289 ? -16.781 5.824 -6.113 1 98.5 289 PRO A C 1
ATOM 2227 O O . PRO A 1 289 ? -15.891 5.223 -5.5 1 98.5 289 PRO A O 1
ATOM 2230 N N . GLY A 1 290 ? -18.031 5.684 -5.844 1 98.44 290 GLY A N 1
ATOM 2231 C CA . GLY A 1 290 ? -18.578 4.922 -4.73 1 98.44 290 GLY A CA 1
ATOM 2232 C C . GLY A 1 290 ? -18.062 3.496 -4.676 1 98.44 290 GLY A C 1
ATOM 2233 O O . GLY A 1 290 ? -17.672 3.016 -3.613 1 98.44 290 GLY A O 1
ATOM 2234 N N . PRO A 1 291 ? -18.031 2.807 -5.781 1 97.94 291 PRO A N 1
ATOM 2235 C CA . PRO A 1 291 ? -17.594 1.409 -5.754 1 97.94 291 PRO A CA 1
ATOM 2236 C C . PRO A 1 291 ? -16.156 1.251 -5.285 1 97.94 291 PRO A C 1
ATOM 2238 O O . PRO A 1 291 ? -15.812 0.25 -4.648 1 97.94 291 PRO A O 1
ATOM 2241 N N . PHE A 1 292 ? -15.297 2.191 -5.637 1 98.56 292 PHE A N 1
ATOM 2242 C CA . PHE A 1 292 ? -13.93 2.15 -5.148 1 98.56 292 PHE A CA 1
ATOM 2243 C C . PHE A 1 292 ? -13.883 2.338 -3.637 1 98.56 292 PHE A C 1
ATOM 2245 O O . PHE A 1 292 ? -13.203 1.594 -2.934 1 98.56 292 PHE A O 1
ATOM 2252 N N . VAL A 1 293 ? -14.648 3.301 -3.119 1 98.69 293 VAL A N 1
ATOM 2253 C CA . VAL A 1 293 ? -14.688 3.566 -1.686 1 98.69 293 VAL A CA 1
ATOM 2254 C C . VAL A 1 293 ? -15.18 2.326 -0.945 1 98.69 293 VAL A C 1
ATOM 2256 O O . VAL A 1 293 ? -14.594 1.914 0.056 1 98.69 293 VAL A O 1
ATOM 2259 N N . ALA A 1 294 ? -16.234 1.734 -1.483 1 97.12 294 ALA A N 1
ATOM 2260 C CA . ALA A 1 294 ? -16.812 0.542 -0.87 1 97.12 294 ALA A CA 1
ATOM 2261 C C . ALA A 1 294 ? -15.805 -0.601 -0.832 1 97.12 294 ALA A C 1
ATOM 2263 O O . ALA A 1 294 ? -15.656 -1.269 0.194 1 97.12 294 ALA A O 1
ATOM 2264 N N . GLN A 1 295 ? -15.148 -0.795 -1.906 1 96.12 295 GLN A N 1
ATOM 2265 C CA . GLN A 1 295 ? -14.195 -1.898 -1.985 1 96.12 295 GLN A CA 1
ATOM 2266 C C . GLN A 1 295 ? -13.008 -1.665 -1.061 1 96.12 295 GLN A C 1
ATOM 2268 O O . GLN A 1 295 ? -12.508 -2.6 -0.428 1 96.12 295 GLN A O 1
ATOM 2273 N N . TRP A 1 296 ? -12.523 -0.423 -1.031 1 96.94 296 TRP A N 1
ATOM 2274 C CA . TRP A 1 296 ? -11.398 -0.125 -0.151 1 96.94 296 TRP A CA 1
ATOM 2275 C C . TRP A 1 296 ? -11.766 -0.374 1.308 1 96.94 296 TRP A C 1
ATOM 2277 O O . TRP A 1 296 ? -10.961 -0.898 2.078 1 96.94 296 TRP A O 1
ATOM 2287 N N . LEU A 1 297 ? -12.961 0.006 1.704 1 95.44 297 LEU A N 1
ATOM 2288 C CA . LEU A 1 297 ? -13.414 -0.319 3.051 1 95.44 297 LEU A CA 1
ATOM 2289 C C . LEU A 1 297 ? -13.406 -1.826 3.279 1 95.44 297 LEU A C 1
ATOM 2291 O O . LEU A 1 297 ? -12.938 -2.299 4.312 1 95.44 297 LEU A O 1
ATOM 2295 N N . ALA A 1 298 ? -13.898 -2.564 2.332 1 92.06 298 ALA A N 1
ATOM 2296 C CA . ALA A 1 298 ? -13.922 -4.023 2.436 1 92.06 298 ALA A CA 1
ATOM 2297 C C . ALA A 1 298 ? -12.508 -4.586 2.537 1 92.06 298 ALA A C 1
ATOM 2299 O O . ALA A 1 298 ? -12.273 -5.586 3.217 1 92.06 298 ALA A O 1
ATOM 2300 N N . ASN A 1 299 ? -11.586 -3.961 1.86 1 92.62 299 ASN A N 1
ATOM 2301 C CA . ASN A 1 299 ? -10.195 -4.391 1.882 1 92.62 299 ASN A CA 1
ATOM 2302 C C . ASN A 1 299 ? -9.547 -4.141 3.242 1 92.62 299 ASN A C 1
ATOM 2304 O O . ASN A 1 299 ? -8.781 -4.969 3.734 1 92.62 299 ASN A O 1
ATOM 2308 N N . HIS A 1 300 ? -9.836 -3.021 3.859 1 92.62 300 HIS A N 1
ATOM 2309 C CA . HIS A 1 300 ? -9.055 -2.557 4.996 1 92.62 300 HIS A CA 1
ATOM 2310 C C . HIS A 1 300 ? -9.68 -2.996 6.316 1 92.62 300 HIS A C 1
ATOM 2312 O O . HIS A 1 300 ? -8.969 -3.318 7.27 1 92.62 300 HIS A O 1
ATOM 2318 N N . LEU A 1 301 ? -10.961 -3.037 6.434 1 90.5 301 LEU A N 1
ATOM 2319 C CA . LEU A 1 301 ? -11.656 -3.199 7.707 1 90.5 301 LEU A CA 1
ATOM 2320 C C . LEU A 1 301 ? -11.289 -4.527 8.359 1 90.5 301 LEU A C 1
ATOM 2322 O O . LEU A 1 301 ? -10.984 -4.574 9.555 1 90.5 301 LEU A O 1
ATOM 2326 N N . PRO A 1 302 ? -11.172 -5.613 7.578 1 84.62 302 PRO A N 1
ATOM 2327 C CA . PRO A 1 302 ? -10.875 -6.898 8.219 1 84.62 302 PRO A CA 1
ATOM 2328 C C . PRO A 1 302 ? -9.461 -6.965 8.789 1 84.62 302 PRO A C 1
ATOM 2330 O O . PRO A 1 302 ? -9.148 -7.867 9.57 1 84.62 302 PRO A O 1
ATOM 2333 N N . THR A 1 303 ? -8.625 -6.094 8.375 1 85.81 303 THR A N 1
ATOM 2334 C CA . THR A 1 303 ? -7.23 -6.164 8.781 1 85.81 303 THR A CA 1
ATOM 2335 C C . THR A 1 303 ? -6.996 -5.359 10.055 1 85.81 303 THR A C 1
ATOM 2337 O O . THR A 1 303 ? -5.91 -5.402 10.641 1 85.81 303 THR A O 1
ATOM 2340 N N . LEU A 1 304 ? -7.938 -4.621 10.484 1 85.62 304 LEU A N 1
ATOM 2341 C CA . LEU A 1 304 ? -7.812 -3.822 11.695 1 85.62 304 LEU A CA 1
ATOM 2342 C C . LEU A 1 304 ? -8.039 -4.68 12.938 1 85.62 304 LEU A C 1
ATOM 2344 O O . LEU A 1 304 ? -8.805 -5.648 12.898 1 85.62 304 LEU A O 1
ATOM 2348 N N . LEU A 1 305 ? -7.41 -4.336 13.992 1 79.88 305 LEU A N 1
ATOM 2349 C CA . LEU A 1 305 ? -7.484 -5.102 15.234 1 79.88 305 LEU A CA 1
ATOM 2350 C C . LEU A 1 305 ? -8.727 -4.719 16.031 1 79.88 305 LEU A C 1
ATOM 2352 O O . LEU A 1 305 ? -9.164 -5.473 16.906 1 79.88 305 LEU A O 1
ATOM 2356 N N . LEU A 1 306 ? -9.32 -3.617 15.797 1 74.69 306 LEU A N 1
ATOM 2357 C CA . LEU A 1 306 ? -10.5 -3.145 16.516 1 74.69 306 LEU A CA 1
ATOM 2358 C C . LEU A 1 306 ? -11.656 -4.121 16.344 1 74.69 306 LEU A C 1
ATOM 2360 O O . LEU A 1 306 ? -12.531 -4.207 17.219 1 74.69 306 LEU A O 1
ATOM 2364 N N . GLY A 1 307 ? -11.617 -4.801 15.266 1 70 307 GLY A N 1
ATOM 2365 C CA . GLY A 1 307 ? -12.656 -5.793 15.055 1 70 307 GLY A CA 1
ATOM 2366 C C . GLY A 1 307 ? -12.641 -6.902 16.094 1 70 307 GLY A C 1
ATOM 2367 O O . GLY A 1 307 ? -13.656 -7.562 16.312 1 70 307 GLY A O 1
ATOM 2368 N N . THR A 1 308 ? -11.5 -6.969 16.766 1 67.25 308 THR A N 1
ATOM 2369 C CA . THR A 1 308 ? -11.367 -8.023 17.766 1 67.25 308 THR A CA 1
ATOM 2370 C C . THR A 1 308 ? -11.867 -7.559 19.125 1 67.25 308 THR A C 1
ATOM 2372 O O . THR A 1 308 ? -12.078 -8.375 20.031 1 67.25 308 THR A O 1
ATOM 2375 N N . LEU A 1 309 ? -12.023 -6.223 19.281 1 68.94 309 LEU A N 1
ATOM 2376 C CA . LEU A 1 309 ? -12.547 -5.66 20.516 1 68.94 309 LEU A CA 1
ATOM 2377 C C . LEU A 1 309 ? -14.07 -5.547 20.469 1 68.94 309 LEU A C 1
ATOM 2379 O O . LEU A 1 309 ? -14.617 -4.457 20.625 1 68.94 309 LEU A O 1
ATOM 2383 N N . ALA A 1 310 ? -14.617 -6.75 20.203 1 66.94 310 ALA A N 1
ATOM 2384 C CA . ALA A 1 310 ? -16.078 -6.801 20.156 1 66.94 310 ALA A CA 1
ATOM 2385 C C . ALA A 1 310 ? -16.656 -6.762 21.562 1 66.94 310 ALA A C 1
ATOM 2387 O O . ALA A 1 310 ? -16.109 -7.355 22.5 1 66.94 310 ALA A O 1
ATOM 2388 N N . PRO A 1 311 ? -17.656 -5.875 21.828 1 78.19 311 PRO A N 1
ATOM 2389 C CA . PRO A 1 311 ? -18.453 -5.414 20.703 1 78.19 311 PRO A CA 1
ATOM 2390 C C . PRO A 1 311 ? -18.125 -3.982 20.281 1 78.19 311 PRO A C 1
ATOM 2392 O O . PRO A 1 311 ? -18.453 -3.566 19.172 1 78.19 311 PRO A O 1
ATOM 2395 N N . GLN A 1 312 ? -17.484 -3.311 21.203 1 78.38 312 GLN A N 1
ATOM 2396 C CA . GLN A 1 312 ? -17.375 -1.865 21.047 1 78.38 312 GLN A CA 1
ATOM 2397 C C . GLN A 1 312 ? -16.562 -1.517 19.797 1 78.38 312 GLN A C 1
ATOM 2399 O O . GLN A 1 312 ? -17.047 -0.775 18.922 1 78.38 312 GLN A O 1
ATOM 2404 N N . GLY A 1 313 ? -15.398 -2.129 19.703 1 79.94 313 GLY A N 1
ATOM 2405 C CA . GLY A 1 313 ? -14.555 -1.839 18.547 1 79.94 313 GLY A CA 1
ATOM 2406 C C . GLY A 1 313 ? -15.219 -2.182 17.219 1 79.94 313 GLY A C 1
ATOM 2407 O O . GLY A 1 313 ? -15.148 -1.403 16.266 1 79.94 313 GLY A O 1
ATOM 2408 N N . GLN A 1 314 ? -15.883 -3.271 17.188 1 82.94 314 GLN A N 1
ATOM 2409 C CA . GLN A 1 314 ? -16.562 -3.705 15.969 1 82.94 314 GLN A CA 1
ATOM 2410 C C . GLN A 1 314 ? -17.719 -2.777 15.625 1 82.94 314 GLN A C 1
ATOM 2412 O O . GLN A 1 314 ? -17.922 -2.445 14.453 1 82.94 314 GLN A O 1
ATOM 2417 N N . ALA A 1 315 ? -18.438 -2.387 16.594 1 84.81 315 ALA A N 1
ATOM 2418 C CA . ALA A 1 315 ? -19.578 -1.496 16.391 1 84.81 315 ALA A CA 1
ATOM 2419 C C . ALA A 1 315 ? -19.125 -0.158 15.812 1 84.81 315 ALA A C 1
ATOM 2421 O O . ALA A 1 315 ? -19.797 0.407 14.953 1 84.81 315 ALA A O 1
ATOM 2422 N N . GLU A 1 316 ? -18.047 0.335 16.266 1 86.44 316 GLU A N 1
ATOM 2423 C CA . GLU A 1 316 ? -17.531 1.606 15.773 1 86.44 316 GLU A CA 1
ATOM 2424 C C . GLU A 1 316 ? -17.094 1.498 14.312 1 86.44 316 GLU A C 1
ATOM 2426 O O . GLU A 1 316 ? -17.391 2.385 13.508 1 86.44 316 GLU A O 1
ATOM 2431 N N . LEU A 1 317 ? -16.453 0.417 14.031 1 89.56 317 LEU A N 1
ATOM 2432 C CA . LEU A 1 317 ? -16.016 0.218 12.648 1 89.56 317 LEU A CA 1
ATOM 2433 C C . LEU A 1 317 ? -17.219 0.091 11.711 1 89.56 317 LEU A C 1
ATOM 2435 O O . LEU A 1 317 ? -17.203 0.637 10.609 1 89.56 317 LEU A O 1
ATOM 2439 N N . LEU A 1 318 ? -18.219 -0.573 12.203 1 89.81 318 LEU A N 1
ATOM 2440 C CA . LEU A 1 318 ? -19.438 -0.747 11.398 1 89.81 318 LEU A CA 1
ATOM 2441 C C . LEU A 1 318 ? -20.156 0.583 11.203 1 89.81 318 LEU A C 1
ATOM 2443 O O . LEU A 1 318 ? -20.703 0.849 10.133 1 89.81 318 LEU A O 1
ATOM 2447 N N . ALA A 1 319 ? -20.141 1.353 12.242 1 91.69 319 ALA A N 1
ATOM 2448 C CA . ALA A 1 319 ? -20.766 2.672 12.148 1 91.69 319 ALA A CA 1
ATOM 2449 C C . ALA A 1 319 ? -20.031 3.549 11.133 1 91.69 319 ALA A C 1
ATOM 2451 O O . ALA A 1 319 ? -20.656 4.25 10.344 1 91.69 319 ALA A O 1
ATOM 2452 N N . ILE A 1 320 ? -18.75 3.52 11.18 1 94.5 320 ILE A N 1
ATOM 2453 C CA . ILE A 1 320 ? -17.953 4.273 10.219 1 94.5 320 ILE A CA 1
ATOM 2454 C C . ILE A 1 320 ? -18.25 3.779 8.805 1 94.5 320 ILE A C 1
ATOM 2456 O O . ILE A 1 320 ? -18.484 4.582 7.895 1 94.5 320 ILE A O 1
ATOM 2460 N N . GLN A 1 321 ? -18.25 2.471 8.633 1 94.56 321 GLN A N 1
ATOM 2461 C CA . GLN A 1 321 ? -18.531 1.873 7.328 1 94.56 321 GLN A CA 1
ATOM 2462 C C . GLN A 1 321 ? -19.891 2.326 6.797 1 94.56 321 GLN A C 1
ATOM 2464 O O . GLN A 1 321 ? -20 2.729 5.641 1 94.56 321 GLN A O 1
ATOM 2469 N N . GLU A 1 322 ? -20.828 2.293 7.621 1 95 322 GLU A N 1
ATOM 2470 C CA . GLU A 1 322 ? -22.188 2.666 7.242 1 95 322 GLU A CA 1
ATOM 2471 C C . GLU A 1 322 ? -22.266 4.125 6.797 1 95 322 GLU A C 1
ATOM 2473 O O . GLU A 1 322 ? -22.859 4.434 5.762 1 95 322 GLU A O 1
ATOM 2478 N N . ARG A 1 323 ? -21.688 4.961 7.547 1 96.75 323 ARG A N 1
ATOM 2479 C CA . ARG A 1 323 ? -21.734 6.391 7.25 1 96.75 323 ARG A CA 1
ATOM 2480 C C . ARG A 1 323 ? -21 6.699 5.953 1 96.75 323 ARG A C 1
ATOM 2482 O O . ARG A 1 323 ? -21.484 7.484 5.129 1 96.75 323 ARG A O 1
ATOM 2489 N N . VAL A 1 324 ? -19.875 6.105 5.789 1 98.25 324 VAL A N 1
ATOM 2490 C CA . VAL A 1 324 ? -19.094 6.348 4.578 1 98.25 324 VAL A CA 1
ATOM 2491 C C . VAL A 1 324 ? -19.844 5.812 3.363 1 98.25 324 VAL A C 1
ATOM 2493 O O . VAL A 1 324 ? -19.984 6.508 2.354 1 98.25 324 VAL A O 1
ATOM 2496 N N . LEU A 1 325 ? -20.344 4.598 3.422 1 97.75 325 LEU A N 1
ATOM 2497 C CA . LEU A 1 325 ? -21.062 4.004 2.303 1 97.75 325 LEU A CA 1
ATOM 2498 C C . LEU A 1 325 ? -22.297 4.824 1.953 1 97.75 325 LEU A C 1
ATOM 2500 O O . LEU A 1 325 ? -22.594 5.039 0.775 1 97.75 325 LEU A O 1
ATOM 2504 N N . ALA A 1 326 ? -22.953 5.301 2.943 1 97.81 326 ALA A N 1
ATOM 2505 C CA . ALA A 1 326 ? -24.141 6.133 2.721 1 97.81 326 ALA A CA 1
ATOM 2506 C C . ALA A 1 326 ? -23.766 7.41 1.97 1 97.81 326 ALA A C 1
ATOM 2508 O O . ALA A 1 326 ? -24.5 7.844 1.075 1 97.81 326 ALA A O 1
ATOM 2509 N N . ALA A 1 327 ? -22.656 7.969 2.34 1 98.31 327 ALA A N 1
ATOM 2510 C CA . ALA A 1 327 ? -22.219 9.211 1.713 1 98.31 327 ALA A CA 1
ATOM 2511 C C . ALA A 1 327 ? -21.938 9.008 0.226 1 98.31 327 ALA A C 1
ATOM 2513 O O . ALA A 1 327 ? -21.922 9.969 -0.546 1 98.31 327 ALA A O 1
ATOM 2514 N N . PHE A 1 328 ? -21.75 7.812 -0.229 1 98.38 328 PHE A N 1
ATOM 2515 C CA . PHE A 1 328 ? -21.438 7.535 -1.623 1 98.38 328 PHE A CA 1
ATOM 2516 C C . PHE A 1 328 ? -22.531 6.703 -2.277 1 98.38 328 PHE A C 1
ATOM 2518 O O . PHE A 1 328 ? -22.328 6.137 -3.352 1 98.38 328 PHE A O 1
ATOM 2525 N N . GLY A 1 329 ? -23.625 6.539 -1.593 1 97.56 329 GLY A N 1
ATOM 2526 C CA . GLY A 1 329 ? -24.781 5.832 -2.139 1 97.56 329 GLY A CA 1
ATOM 2527 C C . GLY A 1 329 ? -24.531 4.344 -2.322 1 97.56 329 GLY A C 1
ATOM 2528 O O . GLY A 1 329 ? -25.031 3.74 -3.273 1 97.56 329 GLY A O 1
ATOM 2529 N N . GLN A 1 330 ? -23.641 3.795 -1.569 1 96.69 330 GLN A N 1
ATOM 2530 C CA . GLN A 1 330 ? -23.344 2.369 -1.628 1 96.69 330 GLN A CA 1
ATOM 2531 C C . GLN A 1 330 ? -24.078 1.605 -0.532 1 96.69 330 GLN A C 1
ATOM 2533 O O . GLN A 1 330 ? -24.219 2.096 0.591 1 96.69 330 GLN A O 1
ATOM 2538 N N . PRO A 1 331 ? -24.516 0.42 -0.757 1 94.06 331 PRO A N 1
ATOM 2539 C CA . PRO A 1 331 ? -25.203 -0.377 0.256 1 94.06 331 PRO A CA 1
ATOM 2540 C C . PRO A 1 331 ? -24.25 -1.026 1.254 1 94.06 331 PRO A C 1
ATOM 2542 O O . PRO A 1 331 ? -23.094 -1.319 0.912 1 94.06 331 PRO A O 1
ATOM 2545 N N . MET A 1 332 ? -24.766 -1.221 2.418 1 91.69 332 MET A N 1
ATOM 2546 C CA . MET A 1 332 ? -24.031 -2.057 3.365 1 91.69 332 MET A CA 1
ATOM 2547 C C . MET A 1 332 ? -23.984 -3.502 2.881 1 91.69 332 MET A C 1
ATOM 2549 O O . MET A 1 332 ? -24.969 -4.027 2.359 1 91.69 332 MET A O 1
ATOM 2553 N N . PRO A 1 333 ? -22.781 -4.125 3.018 1 85 333 PRO A N 1
ATOM 2554 C CA . PRO A 1 333 ? -22.734 -5.547 2.666 1 85 333 PRO A CA 1
ATOM 2555 C C . PRO A 1 333 ? -23.641 -6.402 3.557 1 85 333 PRO A C 1
ATOM 2557 O O . PRO A 1 333 ? -23.891 -6.043 4.707 1 85 333 PRO A O 1
ATOM 2560 N N . ALA A 1 334 ? -24.125 -7.523 3.012 1 75.81 334 ALA A N 1
ATOM 2561 C CA . ALA A 1 334 ? -24.969 -8.438 3.764 1 75.81 334 ALA A CA 1
ATOM 2562 C C . ALA A 1 334 ? -24.188 -9.148 4.859 1 75.81 334 ALA A C 1
ATOM 2564 O O . ALA A 1 334 ? -23 -9.453 4.684 1 75.81 334 ALA A O 1
ATOM 2565 N N . GLY A 1 335 ? -24.781 -9.547 6.066 1 64.38 335 GLY A N 1
ATOM 2566 C CA . GLY A 1 335 ? -24.188 -10.312 7.152 1 64.38 335 GLY A CA 1
ATOM 2567 C C . GLY A 1 335 ? -23.297 -9.477 8.055 1 64.38 335 GLY A C 1
ATOM 2568 O O . GLY A 1 335 ? -23.438 -8.25 8.102 1 64.38 335 GLY A O 1
ATOM 2569 N N . ASP A 1 336 ? -22.438 -10.305 8.922 1 59.53 336 ASP A N 1
ATOM 2570 C CA . ASP A 1 336 ? -21.484 -9.633 9.805 1 59.53 336 ASP A CA 1
ATOM 2571 C C . ASP A 1 336 ? -20.406 -8.914 8.992 1 59.53 336 ASP A C 1
ATOM 2573 O O . ASP A 1 336 ? -19.703 -9.539 8.195 1 59.53 336 ASP A O 1
ATOM 2577 N N . ALA A 1 337 ? -20.516 -7.633 8.891 1 59.41 337 ALA A N 1
ATOM 2578 C CA . ALA A 1 337 ? -19.969 -6.742 7.859 1 59.41 337 ALA A CA 1
ATOM 2579 C C . ALA A 1 337 ? -18.453 -6.809 7.816 1 59.41 337 ALA A C 1
ATOM 2581 O O . ALA A 1 337 ? -17.844 -6.727 6.742 1 59.41 337 ALA A O 1
ATOM 2582 N N . ILE A 1 338 ? -17.844 -6.879 8.992 1 68.75 338 ILE A N 1
ATOM 2583 C CA . ILE A 1 338 ? -16.391 -6.926 8.875 1 68.75 338 ILE A CA 1
ATOM 2584 C C . ILE A 1 338 ? -15.922 -8.375 8.773 1 68.75 338 ILE A C 1
ATOM 2586 O O . ILE A 1 338 ? -15.984 -9.125 9.75 1 68.75 338 ILE A O 1
ATOM 2590 N N . ARG A 1 339 ? -15.984 -8.969 7.57 1 64.75 339 ARG A N 1
ATOM 2591 C CA . ARG A 1 339 ? -15.68 -10.359 7.254 1 64.75 339 ARG A CA 1
ATOM 2592 C C . ARG A 1 339 ? -14.18 -10.641 7.371 1 64.75 339 ARG A C 1
ATOM 2594 O O . ARG A 1 339 ? -13.383 -10.055 6.641 1 64.75 339 ARG A O 1
ATOM 2601 N N . ARG A 1 340 ? -13.867 -11.312 8.461 1 66.56 340 ARG A N 1
ATOM 2602 C CA . ARG A 1 340 ? -12.508 -11.828 8.555 1 66.56 340 ARG A CA 1
ATOM 2603 C C . ARG A 1 340 ? -12.406 -13.219 7.934 1 66.56 340 ARG A C 1
ATOM 2605 O O . ARG A 1 340 ? -13.375 -13.984 7.949 1 66.56 340 ARG A O 1
ATOM 2612 N N . PRO A 1 341 ? -11.273 -13.398 7.266 1 61.31 341 PRO A N 1
ATOM 2613 C CA . PRO A 1 341 ? -11.133 -14.773 6.777 1 61.31 341 PRO A CA 1
ATOM 2614 C C . PRO A 1 341 ? -11.273 -15.805 7.891 1 61.31 341 PRO A C 1
ATOM 2616 O O . PRO A 1 341 ? -10.836 -15.57 9.023 1 61.31 341 PRO A O 1
ATOM 2619 N N . ARG A 1 342 ? -12.055 -16.734 7.676 1 59.5 342 ARG A N 1
ATOM 2620 C CA . ARG A 1 342 ? -12.273 -17.812 8.641 1 59.5 342 ARG A CA 1
ATOM 2621 C C . ARG A 1 342 ? -10.953 -18.469 9.031 1 59.5 342 ARG A C 1
ATOM 2623 O O . ARG A 1 342 ? -10.836 -19.047 10.117 1 59.5 342 ARG A O 1
ATOM 2630 N N . PHE A 1 343 ? -10.062 -18.469 8.133 1 60.19 343 PHE A N 1
ATOM 2631 C CA . PHE A 1 343 ? -8.781 -19.094 8.438 1 60.19 343 PHE A CA 1
ATOM 2632 C C . PHE A 1 343 ? -7.625 -18.172 8.07 1 60.19 343 PHE A C 1
ATOM 2634 O O . PHE A 1 343 ? -7.703 -17.422 7.098 1 60.19 343 PHE A O 1
ATOM 2641 N N . ILE A 1 344 ? -6.84 -17.781 9.133 1 57.12 344 ILE A N 1
ATOM 2642 C CA . ILE A 1 344 ? -5.629 -17 8.922 1 57.12 344 ILE A CA 1
ATOM 2643 C C . ILE A 1 344 ? -4.398 -17.859 9.195 1 57.12 344 ILE A C 1
ATOM 2645 O O . ILE A 1 344 ? -4.383 -18.641 10.148 1 57.12 344 ILE A O 1
ATOM 2649 N N . MET B 1 1 ? -23.906 -23.656 6.242 1 37.19 1 MET B N 1
ATOM 2650 C CA . MET B 1 1 ? -23.578 -25.062 6.441 1 37.19 1 MET B CA 1
ATOM 2651 C C . MET B 1 1 ? -22.812 -25.25 7.746 1 37.19 1 MET B C 1
ATOM 2653 O O . MET B 1 1 ? -21.922 -24.453 8.078 1 37.19 1 MET B O 1
ATOM 2657 N N . ALA B 1 2 ? -23.172 -26.172 8.445 1 47.97 2 ALA B N 1
ATOM 2658 C CA . ALA B 1 2 ? -22.5 -26.5 9.703 1 47.97 2 ALA B CA 1
ATOM 2659 C C . ALA B 1 2 ? -21.016 -26.703 9.5 1 47.97 2 ALA B C 1
ATOM 2661 O O . ALA B 1 2 ? -20.594 -27.312 8.508 1 47.97 2 ALA B O 1
ATOM 2662 N N . PRO B 1 3 ? -20.125 -26.047 10.344 1 57.94 3 PRO B N 1
ATOM 2663 C CA . PRO B 1 3 ? -18.656 -26.141 10.25 1 57.94 3 PRO B CA 1
ATOM 2664 C C . PRO B 1 3 ? -18.188 -27.547 9.859 1 57.94 3 PRO B C 1
ATOM 2666 O O . PRO B 1 3 ? -17.219 -27.688 9.109 1 57.94 3 PRO B O 1
ATOM 2669 N N . SER B 1 4 ? -18.844 -28.547 10.273 1 54.84 4 SER B N 1
ATOM 2670 C CA . SER B 1 4 ? -18.406 -29.922 10.047 1 54.84 4 SER B CA 1
ATOM 2671 C C . SER B 1 4 ? -18.578 -30.312 8.586 1 54.84 4 SER B C 1
ATOM 2673 O O . SER B 1 4 ? -17.672 -30.922 7.996 1 54.84 4 SER B O 1
ATOM 2675 N N . HIS B 1 5 ? -19.703 -30 7.961 1 59.56 5 HIS B N 1
ATOM 2676 C CA . HIS B 1 5 ? -19.969 -30.391 6.578 1 59.56 5 HIS B CA 1
ATOM 2677 C C . HIS B 1 5 ? -19.047 -29.641 5.617 1 59.56 5 HIS B C 1
ATOM 2679 O O . HIS B 1 5 ? -18.641 -30.172 4.586 1 59.56 5 HIS B O 1
ATOM 2685 N N . ALA B 1 6 ? -18.594 -28.656 6.098 1 69.62 6 ALA B N 1
ATOM 2686 C CA . ALA B 1 6 ? -17.719 -27.844 5.273 1 69.62 6 ALA B CA 1
ATOM 2687 C C . ALA B 1 6 ? -16.312 -28.453 5.191 1 69.62 6 ALA B C 1
ATOM 2689 O O . ALA B 1 6 ? -15.695 -28.453 4.125 1 69.62 6 ALA B O 1
ATOM 2690 N N . THR B 1 7 ? -16 -29.125 6.199 1 76 7 THR B N 1
ATOM 2691 C CA . THR B 1 7 ? -14.672 -29.719 6.23 1 76 7 THR B CA 1
ATOM 2692 C C . THR B 1 7 ? -14.617 -30.969 5.352 1 76 7 THR B C 1
ATOM 2694 O O . THR B 1 7 ? -13.672 -31.141 4.582 1 76 7 THR B O 1
ATOM 2697 N N . THR B 1 8 ? -15.609 -31.812 5.445 1 86.31 8 THR B N 1
ATOM 2698 C CA . THR B 1 8 ? -15.656 -33.031 4.645 1 86.31 8 THR B CA 1
ATOM 2699 C C . THR B 1 8 ? -15.719 -32.688 3.158 1 86.31 8 THR B C 1
ATOM 2701 O O . THR B 1 8 ? -15.086 -33.375 2.34 1 86.31 8 THR B O 1
ATOM 2704 N N . HIS B 1 9 ? -16.422 -31.703 2.869 1 91.12 9 HIS B N 1
ATOM 2705 C CA . HIS B 1 9 ? -16.547 -31.281 1.479 1 91.12 9 HIS B CA 1
ATOM 2706 C C . HIS B 1 9 ? -15.203 -30.797 0.942 1 91.12 9 HIS B C 1
ATOM 2708 O O . HIS B 1 9 ? -14.805 -31.141 -0.173 1 91.12 9 HIS B O 1
ATOM 2714 N N . THR B 1 10 ? -14.523 -30.062 1.729 1 90.06 10 THR B N 1
ATOM 2715 C CA . THR B 1 10 ? -13.227 -29.531 1.315 1 90.06 10 THR B CA 1
ATOM 2716 C C . THR B 1 10 ? -12.227 -30.672 1.101 1 90.06 10 THR B C 1
ATOM 2718 O O . THR B 1 10 ? -11.438 -30.641 0.153 1 90.06 10 THR B O 1
ATOM 2721 N N . ILE B 1 11 ? -12.312 -31.625 1.96 1 91.75 11 ILE B N 1
ATOM 2722 C CA . ILE B 1 11 ? -11.438 -32.781 1.831 1 91.75 11 ILE B CA 1
ATOM 2723 C C . ILE B 1 11 ? -11.766 -33.531 0.543 1 91.75 11 ILE B C 1
ATOM 2725 O O . ILE B 1 11 ? -10.859 -33.938 -0.189 1 91.75 11 ILE B O 1
ATOM 2729 N N . HIS B 1 12 ? -12.977 -33.688 0.303 1 94.62 12 HIS B N 1
ATOM 2730 C CA . HIS B 1 12 ? -13.406 -34.344 -0.928 1 94.62 12 HIS B CA 1
ATOM 2731 C C . HIS B 1 12 ? -12.906 -33.562 -2.154 1 94.62 12 HIS B C 1
ATOM 2733 O O . HIS B 1 12 ? -12.438 -34.188 -3.119 1 94.62 12 HIS B O 1
ATOM 2739 N N . LEU B 1 13 ? -13.016 -32.312 -2.111 1 95.5 13 LEU B N 1
ATOM 2740 C CA . LEU B 1 13 ? -12.539 -31.484 -3.217 1 95.5 13 LEU B CA 1
ATOM 2741 C C . LEU B 1 13 ? -11.039 -31.672 -3.43 1 95.5 13 LEU B C 1
ATOM 2743 O O . LEU B 1 13 ? -10.586 -31.828 -4.566 1 95.5 13 LEU B O 1
ATOM 2747 N N . LEU B 1 14 ? -10.312 -31.672 -2.367 1 95.94 14 LEU B N 1
ATOM 2748 C CA . LEU B 1 14 ? -8.867 -31.859 -2.467 1 95.94 14 LEU B CA 1
ATOM 2749 C C . LEU B 1 14 ? -8.547 -33.219 -3.066 1 95.94 14 LEU B C 1
ATOM 2751 O O . LEU B 1 14 ? -7.789 -33.312 -4.035 1 95.94 14 LEU B O 1
ATOM 2755 N N . GLU B 1 15 ? -9.219 -34.25 -2.594 1 96.69 15 GLU B N 1
ATOM 2756 C CA . GLU B 1 15 ? -8.867 -35.625 -2.93 1 96.69 15 GLU B CA 1
ATOM 2757 C C . GLU B 1 15 ? -9.367 -36 -4.316 1 96.69 15 GLU B C 1
ATOM 2759 O O . GLU B 1 15 ? -8.688 -36.688 -5.066 1 96.69 15 GLU B O 1
ATOM 2764 N N . GLN B 1 16 ? -10.539 -35.469 -4.699 1 97.44 16 GLN B N 1
ATOM 2765 C CA . GLN B 1 16 ? -11.195 -36 -5.875 1 97.44 16 GLN B CA 1
ATOM 2766 C C . GLN B 1 16 ? -11.25 -35 -7.012 1 97.44 16 GLN B C 1
ATOM 2768 O O . GLN B 1 16 ? -11.484 -35.344 -8.164 1 97.44 16 GLN B O 1
ATOM 2773 N N . ALA B 1 17 ? -11.008 -33.75 -6.668 1 98.19 17 ALA B N 1
ATOM 2774 C CA . ALA B 1 17 ? -11.344 -32.75 -7.684 1 98.19 17 ALA B CA 1
ATOM 2775 C C . ALA B 1 17 ? -10.242 -31.703 -7.797 1 98.19 17 ALA B C 1
ATOM 2777 O O . ALA B 1 17 ? -10.484 -30.594 -8.273 1 98.19 17 ALA B O 1
ATOM 2778 N N . THR B 1 18 ? -9.055 -31.969 -7.34 1 98.56 18 THR B N 1
ATOM 2779 C CA . THR B 1 18 ? -7.934 -31.031 -7.469 1 98.56 18 THR B CA 1
ATOM 2780 C C . THR B 1 18 ? -6.809 -31.672 -8.281 1 98.56 18 THR B C 1
ATOM 2782 O O . THR B 1 18 ? -6.41 -32.812 -8.031 1 98.56 18 THR B O 1
ATOM 2785 N N . GLY B 1 19 ? -6.445 -31 -9.312 1 98.75 19 GLY B N 1
ATOM 2786 C CA . GLY B 1 19 ? -5.277 -31.375 -10.094 1 98.75 19 GLY B CA 1
ATOM 2787 C C . GLY B 1 19 ? -4.031 -30.594 -9.711 1 98.75 19 GLY B C 1
ATOM 2788 O O . GLY B 1 19 ? -4.117 -29.469 -9.227 1 98.75 19 GLY B O 1
ATOM 2789 N N . ILE B 1 20 ? -2.867 -31.172 -9.914 1 98.75 20 ILE B N 1
ATOM 2790 C CA . ILE B 1 20 ? -1.59 -30.562 -9.586 1 98.75 20 ILE B CA 1
ATOM 2791 C C . ILE B 1 20 ? -0.642 -30.656 -10.773 1 98.75 20 ILE B C 1
ATOM 2793 O O . ILE B 1 20 ? -0.428 -31.734 -11.32 1 98.75 20 ILE B O 1
ATOM 2797 N N . VAL B 1 21 ? -0.119 -29.531 -11.195 1 98.75 21 VAL B N 1
ATOM 2798 C CA . VAL B 1 21 ? 0.898 -29.5 -12.234 1 98.75 21 VAL B CA 1
ATOM 2799 C C . VAL B 1 21 ? 2.244 -29.094 -11.641 1 98.75 21 VAL B C 1
ATOM 2801 O O . VAL B 1 21 ? 2.334 -28.109 -10.898 1 98.75 21 VAL B O 1
ATOM 2804 N N . MET B 1 22 ? 3.248 -29.844 -11.953 1 98.12 22 MET B N 1
ATOM 2805 C CA . MET B 1 22 ? 4.621 -29.547 -11.57 1 98.12 22 MET B CA 1
ATOM 2806 C C . MET B 1 22 ? 5.516 -29.406 -12.797 1 98.12 22 MET B C 1
ATOM 2808 O O . MET B 1 22 ? 5.758 -30.375 -13.508 1 98.12 22 MET B O 1
ATOM 2812 N N . PRO B 1 23 ? 5.961 -28.188 -13.055 1 97.75 23 PRO B N 1
ATOM 2813 C CA . PRO B 1 23 ? 6.988 -28.078 -14.094 1 97.75 23 PRO B CA 1
ATOM 2814 C C . PRO B 1 23 ? 8.312 -28.719 -13.695 1 97.75 23 PRO B C 1
ATOM 2816 O O . PRO B 1 23 ? 8.781 -28.531 -12.57 1 97.75 23 PRO B O 1
ATOM 2819 N N . VAL B 1 24 ? 8.891 -29.453 -14.609 1 96.56 24 VAL B N 1
ATOM 2820 C CA . VAL B 1 24 ? 10.102 -30.203 -14.297 1 96.56 24 VAL B CA 1
ATOM 2821 C C . VAL B 1 24 ? 11.227 -29.797 -15.25 1 96.56 24 VAL B C 1
ATOM 2823 O O . VAL B 1 24 ? 11.07 -29.891 -16.469 1 96.56 24 VAL B O 1
ATOM 2826 N N . TYR B 1 25 ? 12.234 -29.328 -14.672 1 93.56 25 TYR B N 1
ATOM 2827 C CA . TYR B 1 25 ? 13.469 -29 -15.383 1 93.56 25 TYR B CA 1
ATOM 2828 C C . TYR B 1 25 ? 14.688 -29.219 -14.492 1 93.56 25 TYR B C 1
ATOM 2830 O O . TYR B 1 25 ? 14.68 -28.844 -13.32 1 93.56 25 TYR B O 1
ATOM 2838 N N . PHE B 1 26 ? 15.648 -29.906 -15.031 1 89.44 26 PHE B N 1
ATOM 2839 C CA . PHE B 1 26 ? 16.953 -30.031 -14.398 1 89.44 26 PHE B CA 1
ATOM 2840 C C . PHE B 1 26 ? 18.062 -29.609 -15.344 1 89.44 26 PHE B C 1
ATOM 2842 O O . PHE B 1 26 ? 18.016 -29.906 -16.547 1 89.44 26 PHE B O 1
ATOM 2849 N N . ARG B 1 27 ? 19 -28.938 -14.789 1 83.81 27 ARG B N 1
ATOM 2850 C CA . ARG B 1 27 ? 20.188 -28.609 -15.586 1 83.81 27 ARG B CA 1
ATOM 2851 C C . ARG B 1 27 ? 20.875 -29.875 -16.094 1 83.81 27 ARG B C 1
ATOM 2853 O O . ARG B 1 27 ? 20.859 -30.906 -15.422 1 83.81 27 ARG B O 1
ATOM 2860 N N . PRO B 1 28 ? 21.516 -29.688 -17.156 1 82.06 28 PRO B N 1
ATOM 2861 C CA . PRO B 1 28 ? 22.188 -30.859 -17.719 1 82.06 28 PRO B CA 1
ATOM 2862 C C . PRO B 1 28 ? 23.234 -31.438 -16.781 1 82.06 28 PRO B C 1
ATOM 2864 O O . PRO B 1 28 ? 23.5 -32.656 -16.812 1 82.06 28 PRO B O 1
ATOM 2867 N N . ASP B 1 29 ? 23.766 -30.609 -15.938 1 85.75 29 ASP B N 1
ATOM 2868 C CA . ASP B 1 29 ? 24.859 -31.047 -15.062 1 85.75 29 ASP B CA 1
ATOM 2869 C C . ASP B 1 29 ? 24.328 -31.531 -13.719 1 85.75 29 ASP B C 1
ATOM 2871 O O . ASP B 1 29 ? 25.094 -31.891 -12.836 1 85.75 29 ASP B O 1
ATOM 2875 N N . THR B 1 30 ? 23.047 -31.688 -13.648 1 88.12 30 THR B N 1
ATOM 2876 C CA . THR B 1 30 ? 22.469 -32.156 -12.398 1 88.12 30 THR B CA 1
ATOM 2877 C C . THR B 1 30 ? 22.656 -33.656 -12.25 1 88.12 30 THR B C 1
ATOM 2879 O O . THR B 1 30 ? 22.438 -34.406 -13.203 1 88.12 30 THR B O 1
ATOM 2882 N N . ASP B 1 31 ? 23.031 -34.031 -11.031 1 90.19 31 ASP B N 1
ATOM 2883 C CA . ASP B 1 31 ? 23.141 -35.469 -10.734 1 90.19 31 ASP B CA 1
ATOM 2884 C C . ASP B 1 31 ? 21.797 -36.156 -10.891 1 90.19 31 ASP B C 1
ATOM 2886 O O . ASP B 1 31 ? 20.812 -35.781 -10.234 1 90.19 31 ASP B O 1
ATOM 2890 N N . PRO B 1 32 ? 21.797 -37.156 -11.766 1 88.94 32 PRO B N 1
ATOM 2891 C CA . PRO B 1 32 ? 20.516 -37.812 -12.031 1 88.94 32 PRO B CA 1
ATOM 2892 C C . PRO B 1 32 ? 19.906 -38.469 -10.781 1 88.94 32 PRO B C 1
ATOM 2894 O O . PRO B 1 32 ? 18.688 -38.469 -10.617 1 88.94 32 PRO B O 1
ATOM 2897 N N . ALA B 1 33 ? 20.719 -39 -9.961 1 91.81 33 ALA B N 1
ATOM 2898 C CA . ALA B 1 33 ? 20.219 -39.625 -8.734 1 91.81 33 ALA B CA 1
ATOM 2899 C C . ALA B 1 33 ? 19.609 -38.562 -7.809 1 91.81 33 ALA B C 1
ATOM 2901 O O . ALA B 1 33 ? 18.578 -38.812 -7.188 1 91.81 33 ALA B O 1
ATOM 2902 N N . PHE B 1 34 ? 20.234 -37.531 -7.797 1 90.44 34 PHE B N 1
ATOM 2903 C CA . PHE B 1 34 ? 19.719 -36.438 -6.988 1 90.44 34 PHE B CA 1
ATOM 2904 C C . PHE B 1 34 ? 18.406 -35.906 -7.551 1 90.44 34 PHE B C 1
ATOM 2906 O O . PHE B 1 34 ? 17.438 -35.719 -6.805 1 90.44 34 PHE B O 1
ATOM 2913 N N . ALA B 1 35 ? 18.359 -35.688 -8.844 1 91.5 35 ALA B N 1
ATOM 2914 C CA . ALA B 1 35 ? 17.156 -35.219 -9.508 1 91.5 35 ALA B CA 1
ATOM 2915 C C . ALA B 1 35 ? 15.984 -36.156 -9.258 1 91.5 35 ALA B C 1
ATOM 2917 O O . ALA B 1 35 ? 14.883 -35.719 -8.914 1 91.5 35 ALA B O 1
ATOM 2918 N N . ARG B 1 36 ? 16.25 -37.375 -9.367 1 93.06 36 ARG B N 1
ATOM 2919 C CA . ARG B 1 36 ? 15.203 -38.375 -9.172 1 93.06 36 ARG B CA 1
ATOM 2920 C C . ARG B 1 36 ? 14.703 -38.375 -7.73 1 93.06 36 ARG B C 1
ATOM 2922 O O . ARG B 1 36 ? 13.492 -38.375 -7.484 1 93.06 36 ARG B O 1
ATOM 2929 N N . SER B 1 37 ? 15.625 -38.375 -6.809 1 92.62 37 SER B N 1
ATOM 2930 C CA . SER B 1 37 ? 15.273 -38.375 -5.395 1 92.62 37 SER B CA 1
ATOM 2931 C C . SER B 1 37 ? 14.461 -37.125 -5.027 1 92.62 37 SER B C 1
ATOM 2933 O O . SER B 1 37 ? 13.445 -37.219 -4.336 1 92.62 37 SER B O 1
ATOM 2935 N N . LEU B 1 38 ? 14.891 -36.031 -5.531 1 91.06 38 LEU B N 1
ATOM 2936 C CA . LEU B 1 38 ? 14.211 -34.75 -5.25 1 91.06 38 LEU B CA 1
ATOM 2937 C C . LEU B 1 38 ? 12.789 -34.781 -5.797 1 91.06 38 LEU B C 1
ATOM 2939 O O . LEU B 1 38 ? 11.844 -34.438 -5.086 1 91.06 38 LEU B O 1
ATOM 2943 N N . LEU B 1 39 ? 12.656 -35.125 -7.016 1 94 39 LEU B N 1
ATOM 2944 C CA . LEU B 1 39 ? 11.344 -35.125 -7.652 1 94 39 LEU B CA 1
ATOM 2945 C C . LEU B 1 39 ? 10.422 -36.125 -6.961 1 94 39 LEU B C 1
ATOM 2947 O O . LEU B 1 39 ? 9.258 -35.812 -6.699 1 94 39 LEU B O 1
ATOM 2951 N N . GLN B 1 40 ? 10.945 -37.281 -6.648 1 93.75 40 GLN B N 1
ATOM 2952 C CA . GLN B 1 40 ? 10.164 -38.312 -5.977 1 93.75 40 GLN B CA 1
ATOM 2953 C C . GLN B 1 40 ? 9.664 -37.844 -4.617 1 93.75 40 GLN B C 1
ATOM 2955 O O . GLN B 1 40 ? 8.492 -38.031 -4.281 1 93.75 40 GLN B O 1
ATOM 2960 N N . GLU B 1 41 ? 10.508 -37.281 -3.912 1 90.19 41 GLU B N 1
ATOM 2961 C CA . GLU B 1 41 ? 10.148 -36.781 -2.586 1 90.19 41 GLU B CA 1
ATOM 2962 C C . GLU B 1 41 ? 9.102 -35.688 -2.672 1 90.19 41 GLU B C 1
ATOM 2964 O O . GLU B 1 41 ? 8.164 -35.656 -1.878 1 90.19 41 GLU B O 1
ATOM 2969 N N . THR B 1 42 ? 9.328 -34.812 -3.639 1 91.12 42 THR B N 1
ATOM 2970 C CA . THR B 1 42 ? 8.398 -33.688 -3.828 1 91.12 42 THR B CA 1
ATOM 2971 C C . THR B 1 42 ? 7.012 -34.219 -4.199 1 91.12 42 THR B C 1
ATOM 2973 O O . THR B 1 42 ? 6.012 -33.844 -3.586 1 91.12 42 THR B O 1
ATOM 2976 N N . VAL B 1 43 ? 6.953 -35.125 -5.082 1 94.62 43 VAL B N 1
ATOM 2977 C CA . VAL B 1 43 ? 5.691 -35.594 -5.633 1 94.62 43 VAL B CA 1
ATOM 2978 C C . VAL B 1 43 ? 4.984 -36.469 -4.605 1 94.62 43 VAL B C 1
ATOM 2980 O O . VAL B 1 43 ? 3.754 -36.469 -4.516 1 94.62 43 VAL B O 1
ATOM 2983 N N . ALA B 1 44 ? 5.727 -37.25 -3.811 1 92.25 44 ALA B N 1
ATOM 2984 C CA . ALA B 1 44 ? 5.156 -38.156 -2.824 1 92.25 44 ALA B CA 1
ATOM 2985 C C . ALA B 1 44 ? 4.273 -37.406 -1.829 1 92.25 44 ALA B C 1
ATOM 2987 O O . ALA B 1 44 ? 3.236 -37.906 -1.403 1 92.25 44 ALA B O 1
ATOM 2988 N N . LEU B 1 45 ? 4.656 -36.25 -1.494 1 90.69 45 LEU B N 1
ATOM 2989 C CA . LEU B 1 45 ? 3.893 -35.438 -0.562 1 90.69 45 LEU B CA 1
ATOM 2990 C C . LEU B 1 45 ? 2.527 -35.062 -1.143 1 90.69 45 LEU B C 1
ATOM 2992 O O . LEU B 1 45 ? 1.537 -35 -0.411 1 90.69 45 LEU B O 1
ATOM 2996 N N . PHE B 1 46 ? 2.473 -34.938 -2.447 1 96 46 PHE B N 1
ATOM 2997 C CA . PHE B 1 46 ? 1.23 -34.531 -3.09 1 96 46 PHE B CA 1
ATOM 2998 C C . PHE B 1 46 ? 0.363 -35.719 -3.424 1 96 46 PHE B C 1
ATOM 3000 O O . PHE B 1 46 ? -0.866 -35.656 -3.416 1 96 46 PHE B O 1
ATOM 3007 N N . VAL B 1 47 ? 0.984 -36.844 -3.672 1 96.38 47 VAL B N 1
ATOM 3008 C CA . VAL B 1 47 ? 0.256 -38.062 -3.932 1 96.38 47 VAL B CA 1
ATOM 3009 C C . VAL B 1 47 ? -0.595 -38.438 -2.717 1 96.38 47 VAL B C 1
ATOM 3011 O O . VAL B 1 47 ? -1.703 -38.969 -2.859 1 96.38 47 VAL B O 1
ATOM 3014 N N . ARG B 1 48 ? -0.133 -38.062 -1.565 1 94.19 48 ARG B N 1
ATOM 3015 C CA . ARG B 1 48 ? -0.844 -38.344 -0.326 1 94.19 48 ARG B CA 1
ATOM 3016 C C . ARG B 1 48 ? -2.117 -37.531 -0.214 1 94.19 48 ARG B C 1
ATOM 3018 O O . ARG B 1 48 ? -3.02 -37.875 0.555 1 94.19 48 ARG B O 1
ATOM 3025 N N . GLU B 1 49 ? -2.152 -36.469 -0.939 1 95.31 49 GLU B N 1
ATOM 3026 C CA . GLU B 1 49 ? -3.234 -35.5 -0.758 1 95.31 49 GLU B CA 1
ATOM 3027 C C . GLU B 1 49 ? -4.375 -35.781 -1.734 1 95.31 49 GLU B C 1
ATOM 3029 O O . GLU B 1 49 ? -5.492 -35.281 -1.538 1 95.31 49 GLU B O 1
ATOM 3034 N N . VAL B 1 50 ? -4.137 -36.531 -2.805 1 95.38 50 VAL B N 1
ATOM 3035 C CA . VAL B 1 50 ? -5.16 -36.781 -3.816 1 95.38 50 VAL B CA 1
ATOM 3036 C C . VAL B 1 50 ? -5.551 -38.25 -3.809 1 95.38 50 VAL B C 1
ATOM 3038 O O . VAL B 1 50 ? -4.734 -39.125 -3.475 1 95.38 50 VAL B O 1
ATOM 3041 N N . ALA B 1 51 ? -6.789 -38.562 -4.203 1 94.44 51 ALA B N 1
ATOM 3042 C CA . ALA B 1 51 ? -7.277 -39.938 -4.246 1 94.44 51 ALA B CA 1
ATOM 3043 C C . ALA B 1 51 ? -6.75 -40.656 -5.48 1 94.44 51 ALA B C 1
ATOM 3045 O O . ALA B 1 51 ? -6.543 -41.875 -5.449 1 94.44 51 ALA B O 1
ATOM 3046 N N . ASN B 1 52 ? -6.59 -39.969 -6.531 1 96.56 52 ASN B N 1
ATOM 3047 C CA . ASN B 1 52 ? -6.098 -40.469 -7.805 1 96.56 52 ASN B CA 1
ATOM 3048 C C . ASN B 1 52 ? -4.812 -39.781 -8.234 1 96.56 52 ASN B C 1
ATOM 3050 O O . ASN B 1 52 ? -4.84 -38.625 -8.641 1 96.56 52 ASN B O 1
ATOM 3054 N N . PRO B 1 53 ? -3.688 -40.5 -8.211 1 97.31 53 PRO B N 1
ATOM 3055 C CA . PRO B 1 53 ? -2.408 -39.906 -8.578 1 97.31 53 PRO B CA 1
ATOM 3056 C C . PRO B 1 53 ? -2.41 -39.344 -9.992 1 97.31 53 PRO B C 1
ATOM 3058 O O . PRO B 1 53 ? -1.587 -38.469 -10.32 1 97.31 53 PRO B O 1
ATOM 3061 N N . ALA B 1 54 ? -3.326 -39.781 -10.812 1 97.06 54 ALA B N 1
ATOM 3062 C CA . ALA B 1 54 ? -3.426 -39.281 -12.188 1 97.06 54 ALA B CA 1
ATOM 3063 C C . ALA B 1 54 ? -3.863 -37.812 -12.211 1 97.06 54 ALA B C 1
ATOM 3065 O O . ALA B 1 54 ? -3.83 -37.188 -13.266 1 97.06 54 ALA B O 1
ATOM 3066 N N . HIS B 1 55 ? -4.246 -37.281 -11.047 1 98.19 55 HIS B N 1
ATOM 3067 C CA . HIS B 1 55 ? -4.562 -35.844 -10.93 1 98.19 55 HIS B CA 1
ATOM 3068 C C . HIS B 1 55 ? -3.293 -35 -10.844 1 98.19 55 HIS B C 1
ATOM 3070 O O . HIS B 1 55 ? -3.359 -33.781 -10.828 1 98.19 55 HIS B O 1
ATOM 3076 N N . ILE B 1 56 ? -2.15 -35.656 -10.82 1 98.5 56 ILE B N 1
ATOM 3077 C CA . ILE B 1 56 ? -0.864 -34.969 -10.812 1 98.5 56 ILE B CA 1
ATOM 3078 C C . ILE B 1 56 ? -0.184 -35.125 -12.172 1 98.5 56 ILE B C 1
ATOM 3080 O O . ILE B 1 56 ? -0.092 -36.219 -12.703 1 98.5 56 ILE B O 1
ATOM 3084 N N . CYS B 1 57 ? 0.243 -34.031 -12.711 1 98.75 57 CYS B N 1
ATOM 3085 C CA . CYS B 1 57 ? 0.911 -34.031 -14.008 1 98.75 57 CYS B CA 1
ATOM 3086 C C . CYS B 1 57 ? 2.305 -33.438 -13.906 1 98.75 57 CYS B C 1
ATOM 3088 O O . CYS B 1 57 ? 2.449 -32.25 -13.555 1 98.75 57 CYS B O 1
ATOM 3090 N N . LEU B 1 58 ? 3.322 -34.219 -14.148 1 98.56 58 LEU B N 1
ATOM 3091 C CA . LEU B 1 58 ? 4.668 -33.719 -14.352 1 98.56 58 LEU B CA 1
ATOM 3092 C C . LEU B 1 58 ? 4.828 -33.125 -15.758 1 98.56 58 LEU B C 1
ATOM 3094 O O . LEU B 1 58 ? 4.684 -33.844 -16.75 1 98.56 58 LEU B O 1
ATOM 3098 N N . SER B 1 59 ? 5.023 -31.844 -15.859 1 98.62 59 SER B N 1
ATOM 3099 C CA . SER B 1 59 ? 5.188 -31.172 -17.141 1 98.62 59 SER B CA 1
ATOM 3100 C C . SER B 1 59 ? 6.656 -30.859 -17.422 1 98.62 59 SER B C 1
ATOM 3102 O O . SER B 1 59 ? 7.176 -29.844 -16.969 1 98.62 59 SER B O 1
ATOM 3104 N N . VAL B 1 60 ? 7.273 -31.656 -18.266 1 97.94 60 VAL B N 1
ATOM 3105 C CA . VAL B 1 60 ? 8.711 -31.594 -18.5 1 97.94 60 VAL B CA 1
ATOM 3106 C C . VAL B 1 60 ? 9.016 -30.5 -19.531 1 97.94 60 VAL B C 1
ATOM 3108 O O . VAL B 1 60 ? 8.438 -30.5 -20.609 1 97.94 60 VAL B O 1
ATOM 3111 N N . ASP B 1 61 ? 9.938 -29.625 -19.125 1 96.5 61 ASP B N 1
ATOM 3112 C CA . ASP B 1 61 ? 10.289 -28.5 -19.969 1 96.5 61 ASP B CA 1
ATOM 3113 C C . ASP B 1 61 ? 11.492 -28.812 -20.844 1 96.5 61 ASP B C 1
ATOM 3115 O O . ASP B 1 61 ? 12.594 -28.312 -20.609 1 96.5 61 ASP B O 1
ATOM 3119 N N . GLY B 1 62 ? 11.266 -29.531 -21.938 1 93.06 62 GLY B N 1
ATOM 3120 C CA . GLY B 1 62 ? 12.328 -29.812 -22.891 1 93.06 62 GLY B CA 1
ATOM 3121 C C . GLY B 1 62 ? 12.812 -31.25 -22.828 1 93.06 62 GLY B C 1
ATOM 3122 O O . GLY B 1 62 ? 12.273 -32.062 -22.078 1 93.06 62 GLY B O 1
ATOM 3123 N N . PRO B 1 63 ? 13.781 -31.516 -23.641 1 87.88 63 PRO B N 1
ATOM 3124 C CA . PRO B 1 63 ? 14.359 -32.875 -23.656 1 87.88 63 PRO B CA 1
ATOM 3125 C C . PRO B 1 63 ? 15.445 -33.062 -22.609 1 87.88 63 PRO B C 1
ATOM 3127 O O . PRO B 1 63 ? 15.758 -32.125 -21.859 1 87.88 63 PRO B O 1
ATOM 3130 N N . GLY B 1 64 ? 15.938 -34.344 -22.531 1 83.31 64 GLY B N 1
ATOM 3131 C CA . GLY B 1 64 ? 17.094 -34.594 -21.688 1 83.31 64 GLY B CA 1
ATOM 3132 C C . GLY B 1 64 ? 16.781 -35.375 -20.438 1 83.31 64 GLY B C 1
ATOM 3133 O O . GLY B 1 64 ? 15.734 -36.031 -20.359 1 83.31 64 GLY B O 1
ATOM 3134 N N . PRO B 1 65 ? 17.656 -35.312 -19.5 1 84.44 65 PRO B N 1
ATOM 3135 C CA . PRO B 1 65 ? 17.578 -36.188 -18.328 1 84.44 65 PRO B CA 1
ATOM 3136 C C . PRO B 1 65 ? 16.344 -35.906 -17.453 1 84.44 65 PRO B C 1
ATOM 3138 O O . PRO B 1 65 ? 15.852 -36.781 -16.766 1 84.44 65 PRO B O 1
ATOM 3141 N N . ALA B 1 66 ? 15.867 -34.719 -17.578 1 89.19 66 ALA B N 1
ATOM 3142 C CA . ALA B 1 66 ? 14.672 -34.406 -16.812 1 89.19 66 ALA B CA 1
ATOM 3143 C C . ALA B 1 66 ? 13.484 -35.25 -17.25 1 89.19 66 ALA B C 1
ATOM 3145 O O . ALA B 1 66 ? 12.672 -35.688 -16.422 1 89.19 66 ALA B O 1
ATOM 3146 N N . GLY B 1 67 ? 13.438 -35.5 -18.516 1 92.38 67 GLY B N 1
ATOM 3147 C CA . GLY B 1 67 ? 12.375 -36.312 -19.047 1 92.38 67 GLY B CA 1
ATOM 3148 C C . GLY B 1 67 ? 12.422 -37.75 -18.531 1 92.38 67 GLY B C 1
ATOM 3149 O O . GLY B 1 67 ? 11.406 -38.312 -18.109 1 92.38 67 GLY B O 1
ATOM 3150 N N . GLU B 1 68 ? 13.594 -38.281 -18.562 1 92.81 68 GLU B N 1
ATOM 3151 C CA . GLU B 1 68 ? 13.758 -39.656 -18.062 1 92.81 68 GLU B CA 1
ATOM 3152 C C . GLU B 1 68 ? 13.367 -39.75 -16.594 1 92.81 68 GLU B C 1
ATOM 3154 O O . GLU B 1 68 ? 12.648 -40.688 -16.219 1 92.81 68 GLU B O 1
ATOM 3159 N N . THR B 1 69 ? 13.852 -38.875 -15.914 1 94.38 69 THR B N 1
ATOM 3160 C CA . THR B 1 69 ? 13.555 -38.844 -14.484 1 94.38 69 THR B CA 1
ATOM 3161 C C . THR B 1 69 ? 12.055 -38.719 -14.25 1 94.38 69 THR B C 1
ATOM 3163 O O . THR B 1 69 ? 11.477 -39.469 -13.461 1 94.38 69 THR B O 1
ATOM 3166 N N . ALA B 1 70 ? 11.398 -37.844 -14.891 1 96.69 70 ALA B N 1
ATOM 3167 C CA . ALA B 1 70 ? 9.969 -37.594 -14.727 1 96.69 70 ALA B CA 1
ATOM 3168 C C . ALA B 1 70 ? 9.148 -38.812 -15.125 1 96.69 70 ALA B C 1
ATOM 3170 O O . ALA B 1 70 ? 8.203 -39.188 -14.43 1 96.69 70 ALA B O 1
ATOM 3171 N N . HIS B 1 71 ? 9.531 -39.406 -16.234 1 96.25 71 HIS B N 1
ATOM 3172 C CA . HIS B 1 71 ? 8.82 -40.594 -16.703 1 96.25 71 HIS B CA 1
ATOM 3173 C C . HIS B 1 71 ? 8.953 -41.75 -15.711 1 96.25 71 HIS B C 1
ATOM 3175 O O . HIS B 1 71 ? 7.988 -42.469 -15.445 1 96.25 71 HIS B O 1
ATOM 3181 N N . ALA B 1 72 ? 10.125 -41.875 -15.164 1 95.75 72 ALA B N 1
ATOM 3182 C CA . ALA B 1 72 ? 10.359 -42.938 -14.188 1 95.75 72 ALA B CA 1
ATOM 3183 C C . ALA B 1 72 ? 9.508 -42.719 -12.938 1 95.75 72 ALA B C 1
ATOM 3185 O O . ALA B 1 72 ? 8.836 -43.625 -12.469 1 95.75 72 ALA B O 1
ATOM 3186 N N . VAL B 1 73 ? 9.555 -41.531 -12.422 1 96.06 73 VAL B N 1
ATOM 3187 C CA . VAL B 1 73 ? 8.805 -41.219 -11.219 1 96.06 73 VAL B CA 1
ATOM 3188 C C . VAL B 1 73 ? 7.305 -41.344 -11.477 1 96.06 73 VAL B C 1
ATOM 3190 O O . VAL B 1 73 ? 6.574 -41.906 -10.648 1 96.06 73 VAL B O 1
ATOM 3193 N N . ALA B 1 74 ? 6.863 -40.875 -12.633 1 97.12 74 ALA B N 1
ATOM 3194 C CA . ALA B 1 74 ? 5.453 -40.969 -12.992 1 97.12 74 ALA B CA 1
ATOM 3195 C C . ALA B 1 74 ? 4.984 -42.406 -13.078 1 97.12 74 ALA B C 1
ATOM 3197 O O . ALA B 1 74 ? 3.891 -42.75 -12.617 1 97.12 74 ALA B O 1
ATOM 3198 N N . ALA B 1 75 ? 5.785 -43.219 -13.664 1 96.5 75 ALA B N 1
ATOM 3199 C CA . ALA B 1 75 ? 5.453 -44.656 -13.789 1 96.5 75 ALA B CA 1
ATOM 3200 C C . ALA B 1 75 ? 5.363 -45.312 -12.422 1 96.5 75 ALA B C 1
ATOM 3202 O O . ALA B 1 75 ? 4.469 -46.125 -12.172 1 96.5 75 ALA B O 1
ATOM 3203 N N . GLU B 1 76 ? 6.227 -44.969 -11.594 1 95.88 76 GLU B N 1
ATOM 3204 C CA . GLU B 1 76 ? 6.293 -45.562 -10.266 1 95.88 76 GLU B CA 1
ATOM 3205 C C . GLU B 1 76 ? 5.082 -45.156 -9.422 1 95.88 76 GLU B C 1
ATOM 3207 O O . GLU B 1 76 ? 4.562 -45.969 -8.656 1 95.88 76 GLU B O 1
ATOM 3212 N N . LEU B 1 77 ? 4.582 -43.938 -9.555 1 96.06 77 LEU B N 1
ATOM 3213 C CA . LEU B 1 77 ? 3.592 -43.406 -8.625 1 96.06 77 LEU B CA 1
ATOM 3214 C C . LEU B 1 77 ? 2.23 -43.281 -9.305 1 96.06 77 LEU B C 1
ATOM 3216 O O . LEU B 1 77 ? 1.248 -42.906 -8.656 1 96.06 77 LEU B O 1
ATOM 3220 N N . GLY B 1 78 ? 2.156 -43.562 -10.641 1 96.62 78 GLY B N 1
ATOM 3221 C CA . GLY B 1 78 ? 0.895 -43.531 -11.359 1 96.62 78 GLY B CA 1
ATOM 3222 C C . GLY B 1 78 ? 0.475 -42.125 -11.758 1 96.62 78 GLY B C 1
ATOM 3223 O O . GLY B 1 78 ? -0.716 -41.812 -11.758 1 96.62 78 GLY B O 1
ATOM 3224 N N . LEU B 1 79 ? 1.445 -41.25 -11.969 1 97.94 79 LEU B N 1
ATOM 3225 C CA . LEU B 1 79 ? 1.18 -39.844 -12.344 1 97.94 79 LEU B CA 1
ATOM 3226 C C . LEU B 1 79 ? 1.071 -39.719 -13.859 1 97.94 79 LEU B C 1
ATOM 3228 O O . LEU B 1 79 ? 1.368 -40.656 -14.594 1 97.94 79 LEU B O 1
ATOM 3232 N N . GLN B 1 80 ? 0.592 -38.625 -14.297 1 98.19 80 GLN B N 1
ATOM 3233 C CA . GLN B 1 80 ? 0.671 -38.25 -15.711 1 98.19 80 GLN B CA 1
ATOM 3234 C C . GLN B 1 80 ? 1.946 -37.469 -16 1 98.19 80 GLN B C 1
ATOM 3236 O O . GLN B 1 80 ? 2.486 -36.812 -15.117 1 98.19 80 GLN B O 1
ATOM 3241 N N . VAL B 1 81 ? 2.447 -37.594 -17.25 1 98.19 81 VAL B N 1
ATOM 3242 C CA . VAL B 1 81 ? 3.633 -36.844 -17.672 1 98.19 81 VAL B CA 1
ATOM 3243 C C . VAL B 1 81 ? 3.422 -36.281 -19.078 1 98.19 81 VAL B C 1
ATOM 3245 O O . VAL B 1 81 ? 2.883 -36.969 -19.938 1 98.19 81 VAL B O 1
ATOM 3248 N N . VAL B 1 82 ? 3.65 -35.031 -19.234 1 98.25 82 VAL B N 1
ATOM 3249 C CA . VAL B 1 82 ? 3.75 -34.406 -20.547 1 98.25 82 VAL B CA 1
ATOM 3250 C C . VAL B 1 82 ? 5.141 -33.781 -20.734 1 98.25 82 VAL B C 1
ATOM 3252 O O . VAL B 1 82 ? 5.742 -33.312 -19.781 1 98.25 82 VAL B O 1
ATOM 3255 N N . GLN B 1 83 ? 5.684 -33.844 -21.969 1 97.75 83 GLN B N 1
ATOM 3256 C CA . GLN B 1 83 ? 7.035 -33.344 -22.219 1 97.75 83 GLN B CA 1
ATOM 3257 C C . GLN B 1 83 ? 7.09 -32.5 -23.484 1 97.75 83 GLN B C 1
ATOM 3259 O O . GLN B 1 83 ? 6.574 -32.906 -24.531 1 97.75 83 GLN B O 1
ATOM 3264 N N . ALA B 1 84 ? 7.676 -31.375 -23.312 1 97.38 84 ALA B N 1
ATOM 3265 C CA . ALA B 1 84 ? 7.879 -30.5 -24.469 1 97.38 84 ALA B CA 1
ATOM 3266 C C . ALA B 1 84 ? 9.086 -30.953 -25.297 1 97.38 84 ALA B C 1
ATOM 3268 O O . ALA B 1 84 ? 10.078 -31.438 -24.75 1 97.38 84 ALA B O 1
ATOM 3269 N N . PRO B 1 85 ? 9 -30.703 -26.594 1 95.5 85 PRO B N 1
ATOM 3270 C CA . PRO B 1 85 ? 10.141 -31.047 -27.453 1 95.5 85 PRO B CA 1
ATOM 3271 C C . PRO B 1 85 ? 11.344 -30.125 -27.234 1 95.5 85 PRO B C 1
ATOM 3273 O O . PRO B 1 85 ? 12.484 -30.531 -27.484 1 95.5 85 PRO B O 1
ATOM 3276 N N . GLN B 1 86 ? 11.07 -28.891 -26.859 1 95.62 86 GLN B N 1
ATOM 3277 C CA . GLN B 1 86 ? 12.117 -27.906 -26.578 1 95.62 86 GLN B CA 1
ATOM 3278 C C . GLN B 1 86 ? 11.852 -27.188 -25.266 1 95.62 86 GLN B C 1
ATOM 3280 O O . GLN B 1 86 ? 10.711 -27.141 -24.797 1 95.62 86 GLN B O 1
ATOM 3285 N N . ASN B 1 87 ? 12.953 -26.703 -24.719 1 94.94 87 ASN B N 1
ATOM 3286 C CA . ASN B 1 87 ? 12.828 -25.891 -23.5 1 94.94 87 ASN B CA 1
ATOM 3287 C C . ASN B 1 87 ? 12.148 -24.562 -23.781 1 94.94 87 ASN B C 1
ATOM 3289 O O . ASN B 1 87 ? 12.711 -23.703 -24.469 1 94.94 87 ASN B O 1
ATOM 3293 N N . GLY B 1 88 ? 10.93 -24.359 -23.297 1 96.25 88 GLY B N 1
ATOM 3294 C CA . GLY B 1 88 ? 10.164 -23.156 -23.547 1 96.25 88 GLY B CA 1
ATOM 3295 C C . GLY B 1 88 ? 10.039 -22.266 -22.328 1 96.25 88 GLY B C 1
ATOM 3296 O O . GLY B 1 88 ? 9.508 -21.156 -22.422 1 96.25 88 GLY B O 1
ATOM 3297 N N . GLY B 1 89 ? 10.469 -22.734 -21.203 1 96.5 89 GLY B N 1
ATOM 3298 C CA . GLY B 1 89 ? 10.359 -21.969 -19.969 1 96.5 89 GLY B CA 1
ATOM 3299 C C . GLY B 1 89 ? 9.289 -22.5 -19.031 1 96.5 89 GLY B C 1
ATOM 3300 O O . GLY B 1 89 ? 8.398 -23.25 -19.453 1 96.5 89 GLY B O 1
ATOM 3301 N N . LYS B 1 90 ? 9.383 -22.062 -17.828 1 96.81 90 LYS B N 1
ATOM 3302 C CA . LYS B 1 90 ? 8.508 -22.531 -16.766 1 96.81 90 LYS B CA 1
ATOM 3303 C C . LYS B 1 90 ? 7.039 -22.328 -17.125 1 96.81 90 LYS B C 1
ATOM 3305 O O . LYS B 1 90 ? 6.215 -23.219 -16.938 1 96.81 90 LYS B O 1
ATOM 3310 N N . LEU B 1 91 ? 6.672 -21.125 -17.641 1 98.5 91 LEU B N 1
ATOM 3311 C CA . LEU B 1 91 ? 5.281 -20.844 -17.953 1 98.5 91 LEU B C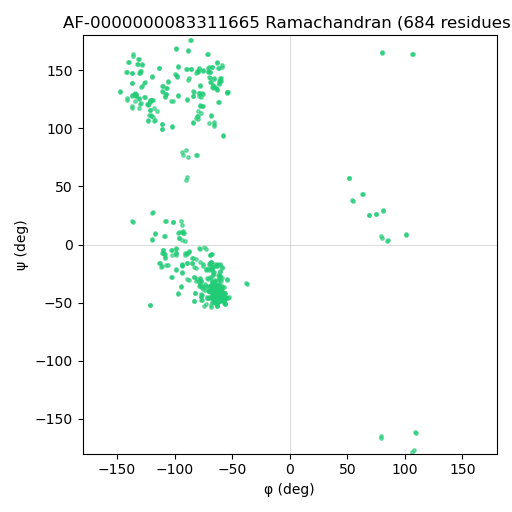A 1
ATOM 3312 C C . LEU B 1 91 ? 4.777 -21.75 -19.062 1 98.5 91 LEU B C 1
ATOM 3314 O O . LEU B 1 91 ? 3.627 -22.188 -19.047 1 98.5 91 LEU B O 1
ATOM 3318 N N . ALA B 1 92 ? 5.625 -21.984 -20.047 1 98.19 92 ALA B N 1
ATOM 3319 C CA . ALA B 1 92 ? 5.246 -22.906 -21.125 1 98.19 92 ALA B CA 1
ATOM 3320 C C . ALA B 1 92 ? 4.957 -24.297 -20.578 1 98.19 92 ALA B C 1
ATOM 3322 O O . ALA B 1 92 ? 3.992 -24.938 -21 1 98.19 92 ALA B O 1
ATOM 3323 N N . ALA B 1 93 ? 5.812 -24.75 -19.688 1 98.31 93 ALA B N 1
ATOM 3324 C CA . ALA B 1 93 ? 5.605 -26.062 -19.078 1 98.31 93 ALA B CA 1
ATOM 3325 C C . ALA B 1 93 ? 4.297 -26.094 -18.281 1 98.31 93 ALA B C 1
ATOM 3327 O O . ALA B 1 93 ? 3.527 -27.047 -18.391 1 98.31 93 ALA B O 1
ATOM 3328 N N . LEU B 1 94 ? 4.059 -25.031 -17.547 1 98.62 94 LEU B N 1
ATOM 3329 C CA . LEU B 1 94 ? 2.83 -24.953 -16.766 1 98.62 94 LEU B CA 1
ATOM 3330 C C . LEU B 1 94 ? 1.605 -24.938 -17.672 1 98.62 94 LEU B C 1
ATOM 3332 O O . LEU B 1 94 ? 0.611 -25.609 -17.406 1 98.62 94 LEU B O 1
ATOM 3336 N N . ARG B 1 95 ? 1.665 -24.172 -18.719 1 98.56 95 ARG B N 1
ATOM 3337 C CA . ARG B 1 95 ? 0.564 -24.125 -19.672 1 98.56 95 ARG B CA 1
ATOM 3338 C C . ARG B 1 95 ? 0.248 -25.5 -20.234 1 98.56 95 ARG B C 1
ATOM 3340 O O . ARG B 1 95 ? -0.915 -25.906 -20.266 1 98.56 95 ARG B O 1
ATOM 3347 N N . ARG B 1 96 ? 1.265 -26.219 -20.609 1 98.38 96 ARG B N 1
ATOM 3348 C CA . ARG B 1 96 ? 1.084 -27.562 -21.172 1 98.38 96 ARG B CA 1
ATOM 3349 C C . ARG B 1 96 ? 0.45 -28.5 -20.141 1 98.38 96 ARG B C 1
ATOM 3351 O O . ARG B 1 96 ? -0.5 -29.219 -20.469 1 98.38 96 ARG B O 1
ATOM 3358 N N . GLY B 1 97 ? 1.002 -28.484 -18.953 1 98.75 97 GLY B N 1
ATOM 3359 C CA . GLY B 1 97 ? 0.467 -29.328 -17.906 1 98.75 97 GLY B CA 1
ATOM 3360 C C . GLY B 1 97 ? -0.963 -29 -17.531 1 98.75 97 GLY B C 1
ATOM 3361 O O . GLY B 1 97 ? -1.787 -29.891 -17.328 1 98.75 97 GLY B O 1
ATOM 3362 N N . MET B 1 98 ? -1.259 -27.734 -17.438 1 98.81 98 MET B N 1
ATOM 3363 C CA . MET B 1 98 ? -2.604 -27.281 -17.094 1 98.81 98 MET B CA 1
ATOM 3364 C C . MET B 1 98 ? -3.605 -27.672 -18.172 1 98.81 98 MET B C 1
ATOM 3366 O O . MET B 1 98 ? -4.68 -28.203 -17.859 1 98.81 98 MET B O 1
ATOM 3370 N N . GLN B 1 99 ? -3.252 -27.453 -19.438 1 98.75 99 GLN B N 1
ATOM 3371 C CA . GLN B 1 99 ? -4.125 -27.828 -20.547 1 98.75 99 GLN B CA 1
ATOM 3372 C C . GLN B 1 99 ? -4.402 -29.328 -20.547 1 98.75 99 GLN B C 1
ATOM 3374 O O . GLN B 1 99 ? -5.527 -29.75 -20.828 1 98.75 99 GLN B O 1
ATOM 3379 N N . HIS B 1 100 ? -3.396 -30.031 -20.234 1 98.75 100 HIS B N 1
ATOM 3380 C CA . HIS B 1 100 ? -3.549 -31.484 -20.172 1 98.75 100 HIS B CA 1
ATOM 3381 C C . HIS B 1 100 ? -4.547 -31.875 -19.094 1 98.75 100 HIS B C 1
ATOM 3383 O O . HIS B 1 100 ? -5.473 -32.656 -19.344 1 98.75 100 HIS B O 1
ATOM 3389 N N . LEU B 1 101 ? -4.41 -31.359 -17.875 1 98.62 101 LEU B N 1
ATOM 3390 C CA . LEU B 1 101 ? -5.27 -31.734 -16.75 1 98.62 101 LEU B CA 1
ATOM 3391 C C . LEU B 1 101 ? -6.684 -31.203 -16.953 1 98.62 101 LEU B C 1
ATOM 3393 O O . LEU B 1 101 ? -7.648 -31.812 -16.484 1 98.62 101 LEU B O 1
ATOM 3397 N N . LEU B 1 102 ? -6.84 -30.125 -17.672 1 98.44 102 LEU B N 1
ATOM 3398 C CA . LEU B 1 102 ? -8.141 -29.5 -17.906 1 98.44 102 LEU B CA 1
ATOM 3399 C C . LEU B 1 102 ? -9.016 -30.391 -18.781 1 98.44 102 LEU B C 1
ATOM 3401 O O . LEU B 1 102 ? -10.227 -30.188 -18.875 1 98.44 102 LEU B O 1
ATOM 3405 N N . GLN B 1 103 ? -8.438 -31.375 -19.422 1 98.25 103 GLN B N 1
ATOM 3406 C CA . GLN B 1 103 ? -9.211 -32.344 -20.203 1 98.25 103 GLN B CA 1
ATOM 3407 C C . GLN B 1 103 ? -10.086 -33.188 -19.281 1 98.25 103 GLN B C 1
ATOM 3409 O O . GLN B 1 103 ? -11.062 -33.812 -19.734 1 98.25 103 GLN B O 1
ATOM 3414 N N . ASN B 1 104 ? -9.695 -33.344 -18.047 1 97.75 104 ASN B N 1
ATOM 3415 C CA . ASN B 1 104 ? -10.508 -34.031 -17.047 1 97.75 104 ASN B CA 1
ATOM 3416 C C . ASN B 1 104 ? -11.602 -33.125 -16.484 1 97.75 104 ASN B C 1
ATOM 3418 O O . ASN B 1 104 ? -11.32 -32.188 -15.711 1 97.75 104 ASN B O 1
ATOM 3422 N N . PRO B 1 105 ? -12.82 -33.344 -16.812 1 96.75 105 PRO B N 1
ATOM 3423 C CA . PRO B 1 105 ? -13.906 -32.438 -16.422 1 96.75 105 PRO B CA 1
ATOM 3424 C C . PRO B 1 105 ? -14.195 -32.469 -14.922 1 96.75 105 PRO B C 1
ATOM 3426 O O . PRO B 1 105 ? -14.914 -31.625 -14.406 1 96.75 105 PRO B O 1
ATOM 3429 N N . ASP B 1 106 ? -13.586 -33.406 -14.219 1 96.12 106 ASP B N 1
ATOM 3430 C CA . ASP B 1 106 ? -13.906 -33.562 -12.805 1 96.12 106 ASP B CA 1
ATOM 3431 C C . ASP B 1 106 ? -13.094 -32.625 -11.93 1 96.12 106 ASP B C 1
ATOM 3433 O O . ASP B 1 106 ? -13.383 -32.469 -10.742 1 96.12 106 ASP B O 1
ATOM 3437 N N . LEU B 1 107 ? -12.086 -32.094 -12.445 1 98.38 107 LEU B N 1
ATOM 3438 C CA . LEU B 1 107 ? -11.219 -31.219 -11.656 1 98.38 107 LEU B CA 1
ATOM 3439 C C . LEU B 1 107 ? -11.844 -29.828 -11.484 1 98.38 107 LEU B C 1
ATOM 3441 O O . LEU B 1 107 ? -12.219 -29.188 -12.469 1 98.38 107 LEU B O 1
ATOM 3445 N N . ARG B 1 108 ? -11.945 -29.391 -10.25 1 98.38 108 ARG B N 1
ATOM 3446 C CA . ARG B 1 108 ? -12.539 -28.094 -9.914 1 98.38 108 ARG B CA 1
ATOM 3447 C C . ARG B 1 108 ? -11.453 -27.062 -9.602 1 98.38 108 ARG B C 1
ATOM 3449 O O . ARG B 1 108 ? -11.68 -25.859 -9.727 1 98.38 108 ARG B O 1
ATOM 3456 N N . TYR B 1 109 ? -10.352 -27.562 -9.133 1 98.69 109 TYR B N 1
ATOM 3457 C CA . TYR B 1 109 ? -9.195 -26.734 -8.836 1 98.69 109 TYR B CA 1
ATOM 3458 C C . TYR B 1 109 ? -7.934 -27.297 -9.469 1 98.69 109 TYR B C 1
ATOM 3460 O O . TYR B 1 109 ? -7.82 -28.516 -9.656 1 98.69 109 TYR B O 1
ATOM 3468 N N . LEU B 1 110 ? -7.016 -26.453 -9.828 1 98.88 110 LEU B N 1
ATOM 3469 C CA . LEU B 1 110 ? -5.719 -26.844 -10.367 1 98.88 110 LEU B CA 1
ATOM 3470 C C . LEU B 1 110 ? -4.594 -26.062 -9.695 1 98.88 110 LEU B C 1
ATOM 3472 O O . LEU B 1 110 ? -4.621 -24.828 -9.664 1 98.88 110 LEU B O 1
ATOM 3476 N N . ALA B 1 111 ? -3.631 -26.75 -9.211 1 98.69 111 ALA B N 1
ATOM 3477 C CA . ALA B 1 111 ? -2.5 -26.141 -8.523 1 98.69 111 ALA B CA 1
ATOM 3478 C C . ALA B 1 111 ? -1.249 -26.156 -9.391 1 98.69 111 ALA B C 1
ATOM 3480 O O . ALA B 1 111 ? -1.037 -27.094 -10.164 1 98.69 111 ALA B O 1
ATOM 3481 N N . ALA B 1 112 ? -0.479 -25.109 -9.383 1 98.56 112 ALA B N 1
ATOM 3482 C CA . ALA B 1 112 ? 0.89 -25.047 -9.883 1 98.56 112 ALA B CA 1
ATOM 3483 C C . ALA B 1 112 ? 1.898 -25.109 -8.742 1 98.56 112 ALA B C 1
ATOM 3485 O O . ALA B 1 112 ? 1.858 -24.266 -7.832 1 98.56 112 ALA B O 1
ATOM 3486 N N . VAL B 1 113 ? 2.775 -26.078 -8.812 1 97.31 113 VAL B N 1
ATOM 3487 C CA . VAL B 1 113 ? 3.734 -26.281 -7.727 1 97.31 113 VAL B CA 1
ATOM 3488 C C . VAL B 1 113 ? 5.133 -26.484 -8.305 1 97.31 113 VAL B C 1
ATOM 3490 O O . VAL B 1 113 ? 5.34 -27.359 -9.148 1 97.31 113 VAL B O 1
ATOM 3493 N N . ASP B 1 114 ? 6.098 -25.703 -7.785 1 93.12 114 ASP B N 1
ATOM 3494 C CA . ASP B 1 114 ? 7.477 -25.906 -8.219 1 93.12 114 ASP B CA 1
ATOM 3495 C C . ASP B 1 114 ? 8.023 -27.25 -7.746 1 93.12 114 ASP B C 1
ATOM 3497 O O . ASP B 1 114 ? 7.621 -27.75 -6.691 1 93.12 114 ASP B O 1
ATOM 3501 N N . GLN B 1 115 ? 8.938 -27.781 -8.438 1 88.75 115 GLN B N 1
ATOM 3502 C CA . GLN B 1 115 ? 9.414 -29.125 -8.156 1 88.75 115 GLN B CA 1
ATOM 3503 C C . GLN B 1 115 ? 10.633 -29.094 -7.238 1 88.75 115 GLN B C 1
ATOM 3505 O O . GLN B 1 115 ? 11.344 -30.094 -7.109 1 88.75 115 GLN B O 1
ATOM 3510 N N . ASP B 1 116 ? 10.914 -28 -6.539 1 81.81 116 ASP B N 1
ATOM 3511 C CA . ASP B 1 116 ? 12.188 -27.844 -5.836 1 81.81 116 ASP B CA 1
ATOM 3512 C C . ASP B 1 116 ? 12.086 -28.359 -4.398 1 81.81 116 ASP B C 1
ATOM 3514 O O . ASP B 1 116 ? 13.023 -28.219 -3.613 1 81.81 116 ASP B O 1
ATOM 3518 N N . GLY B 1 117 ? 10.961 -28.875 -4.09 1 82 117 GLY B N 1
ATOM 3519 C CA . GLY B 1 117 ? 10.805 -29.5 -2.791 1 82 117 GLY B CA 1
ATOM 3520 C C . GLY B 1 117 ? 10.453 -28.531 -1.685 1 82 117 GLY B C 1
ATOM 3521 O O . GLY B 1 117 ? 10.312 -28.922 -0.524 1 82 117 GLY B O 1
ATOM 3522 N N . ASP B 1 118 ? 10.266 -27.312 -1.994 1 84 118 ASP B N 1
ATOM 3523 C CA . ASP B 1 118 ? 10.039 -26.281 -0.988 1 84 118 ASP B CA 1
ATOM 3524 C C . ASP B 1 118 ? 8.547 -26.016 -0.783 1 84 118 ASP B C 1
ATOM 3526 O O . ASP B 1 118 ? 8.164 -25.047 -0.131 1 84 118 ASP B O 1
ATOM 3530 N N . HIS B 1 119 ? 7.742 -26.828 -1.322 1 88.69 119 HIS B N 1
ATOM 3531 C CA . HIS B 1 119 ? 6.289 -26.719 -1.254 1 88.69 119 HIS B CA 1
ATOM 3532 C C . HIS B 1 119 ? 5.664 -27.953 -0.62 1 88.69 119 HIS B C 1
ATOM 3534 O O . HIS B 1 119 ? 5.844 -29.062 -1.116 1 88.69 119 HIS B O 1
ATOM 3540 N N . PHE B 1 120 ? 4.93 -27.734 0.411 1 88.75 120 PHE B N 1
ATOM 3541 C CA . PHE B 1 120 ? 4.465 -28.859 1.201 1 88.75 120 PHE B CA 1
ATOM 3542 C C . PHE B 1 120 ? 3.045 -29.25 0.805 1 88.75 120 PHE B C 1
ATOM 3544 O O . PHE B 1 120 ? 2.129 -28.422 0.865 1 88.75 120 PHE B O 1
ATOM 3551 N N . GLY B 1 121 ? 2.896 -30.516 0.521 1 93.19 121 GLY B N 1
ATOM 3552 C CA . GLY B 1 121 ? 1.624 -31.031 0.033 1 93.19 121 GLY B CA 1
ATOM 3553 C C . GLY B 1 121 ? 0.498 -30.875 1.038 1 93.19 121 GLY B C 1
ATOM 3554 O O . GLY B 1 121 ? -0.643 -30.609 0.664 1 93.19 121 GLY B O 1
ATOM 3555 N N . ASN B 1 122 ? 0.818 -31.031 2.293 1 90.88 122 ASN B N 1
ATOM 3556 C CA . ASN B 1 122 ? -0.21 -30.984 3.326 1 90.88 122 ASN B CA 1
ATOM 3557 C C . ASN B 1 122 ? -0.835 -29.594 3.418 1 90.88 122 ASN B C 1
ATOM 3559 O O . ASN B 1 122 ? -1.909 -29.422 3.998 1 90.88 122 ASN B O 1
ATOM 3563 N N . GLU B 1 123 ? -0.21 -28.641 2.879 1 92.94 123 GLU B N 1
ATOM 3564 C CA . GLU B 1 123 ? -0.726 -27.266 2.951 1 92.94 123 GLU B CA 1
ATOM 3565 C C . GLU B 1 123 ? -1.733 -27 1.836 1 92.94 123 GLU B C 1
ATOM 3567 O O . GLU B 1 123 ? -2.461 -26.016 1.876 1 92.94 123 GLU B O 1
ATOM 3572 N N . LEU B 1 124 ? -1.817 -27.906 0.868 1 95.62 124 LEU B N 1
ATOM 3573 C CA . LEU B 1 124 ? -2.721 -27.719 -0.26 1 95.62 124 LEU B CA 1
ATOM 3574 C C . LEU B 1 124 ? -4.172 -27.641 0.21 1 95.62 124 LEU B C 1
ATOM 3576 O O . LEU B 1 124 ? -4.988 -26.938 -0.388 1 95.62 124 LEU B O 1
ATOM 3580 N N . LEU B 1 125 ? -4.492 -28.312 1.292 1 93.75 125 LEU B N 1
ATOM 3581 C CA . LEU B 1 125 ? -5.844 -28.25 1.839 1 93.75 125 LEU B CA 1
ATOM 3582 C C . LEU B 1 125 ? -6.219 -26.828 2.225 1 93.75 125 LEU B C 1
ATOM 3584 O O . LEU B 1 125 ? -7.371 -26.422 2.066 1 93.75 125 LEU B O 1
ATOM 3588 N N . ASN B 1 126 ? -5.27 -26.078 2.74 1 92.12 126 ASN B N 1
ATOM 3589 C CA . ASN B 1 126 ? -5.512 -24.688 3.102 1 92.12 126 ASN B CA 1
ATOM 3590 C C . ASN B 1 126 ? -5.855 -23.844 1.878 1 92.12 126 ASN B C 1
ATOM 3592 O O . ASN B 1 126 ? -6.68 -22.938 1.961 1 92.12 126 ASN B O 1
ATOM 3596 N N . PHE B 1 127 ? -5.227 -24.172 0.783 1 95 127 PHE B N 1
ATOM 3597 C CA . PHE B 1 127 ? -5.52 -23.469 -0.456 1 95 127 PHE B CA 1
ATOM 3598 C C . PHE B 1 127 ? -6.953 -23.734 -0.906 1 95 127 PHE B C 1
ATOM 3600 O O . PHE B 1 127 ? -7.688 -22.797 -1.245 1 95 127 PHE B O 1
ATOM 3607 N N . VAL B 1 128 ? -7.309 -24.938 -0.854 1 95.62 128 VAL B N 1
ATOM 3608 C CA . VAL B 1 128 ? -8.641 -25.328 -1.3 1 95.62 128 VAL B CA 1
ATOM 3609 C C . VAL B 1 128 ? -9.695 -24.719 -0.381 1 95.62 128 VAL B C 1
ATOM 3611 O O . VAL B 1 128 ? -10.711 -24.203 -0.85 1 95.62 128 VAL B O 1
ATOM 3614 N N . ARG B 1 129 ? -9.43 -24.781 0.866 1 92.69 129 ARG B N 1
ATOM 3615 C CA . ARG B 1 129 ? -10.336 -24.172 1.838 1 92.69 129 ARG B CA 1
ATOM 3616 C C . ARG B 1 129 ? -10.523 -22.688 1.566 1 92.69 129 ARG B C 1
ATOM 3618 O O . ARG B 1 129 ? -11.641 -22.172 1.579 1 92.69 129 ARG B O 1
ATOM 3625 N N . CYS B 1 130 ? -9.477 -22.031 1.335 1 92.25 130 CYS B N 1
ATOM 3626 C CA . CYS B 1 130 ? -9.5 -20.609 1.047 1 92.25 130 CYS B CA 1
ATOM 3627 C C . CYS B 1 130 ? -10.281 -20.328 -0.234 1 92.25 130 CYS B C 1
ATOM 3629 O O . CYS B 1 130 ? -11.125 -19.422 -0.264 1 92.25 130 CYS B O 1
ATOM 3631 N N . ALA B 1 131 ? -10.016 -21.109 -1.215 1 95.38 131 ALA B N 1
ATOM 3632 C CA . ALA B 1 131 ? -10.695 -20.938 -2.496 1 95.38 131 ALA B CA 1
ATOM 3633 C C . ALA B 1 131 ? -12.203 -21.094 -2.344 1 95.38 131 ALA B C 1
ATOM 3635 O O . ALA B 1 131 ? -12.977 -20.312 -2.896 1 95.38 131 ALA B O 1
ATOM 3636 N N . GLU B 1 132 ? -12.562 -22.062 -1.59 1 93.12 132 GLU B N 1
ATOM 3637 C CA . GLU B 1 132 ? -13.984 -22.312 -1.369 1 93.12 132 GLU B CA 1
ATOM 3638 C C . GLU B 1 132 ? -14.641 -21.156 -0.615 1 93.12 132 GLU B C 1
ATOM 3640 O O . GLU B 1 132 ? -15.75 -20.734 -0.957 1 93.12 132 GLU B O 1
ATOM 3645 N N . HIS B 1 133 ? -13.945 -20.719 0.293 1 90.38 133 HIS B N 1
ATOM 3646 C CA . HIS B 1 133 ? -14.461 -19.594 1.068 1 90.38 133 HIS B CA 1
ATOM 3647 C C . HIS B 1 133 ? -14.664 -18.375 0.189 1 90.38 133 HIS B C 1
ATOM 3649 O O . HIS B 1 133 ? -15.734 -17.75 0.215 1 90.38 133 HIS B O 1
ATOM 3655 N N . VAL B 1 134 ? -13.703 -18.047 -0.555 1 92.31 134 VAL B N 1
ATOM 3656 C CA . VAL B 1 134 ? -13.766 -16.891 -1.429 1 92.31 134 VAL B CA 1
ATOM 3657 C C . VAL B 1 134 ? -14.898 -17.062 -2.439 1 92.31 134 VAL B C 1
ATOM 3659 O O . VAL B 1 134 ? -15.688 -16.141 -2.662 1 92.31 134 VAL B O 1
ATOM 3662 N N . ALA B 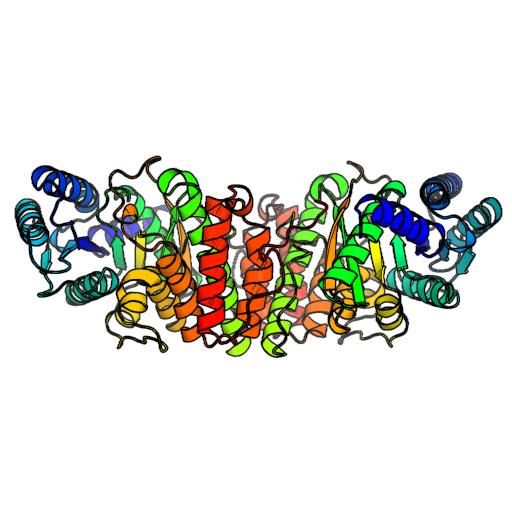1 135 ? -14.938 -18.219 -2.992 1 94.06 135 ALA B N 1
ATOM 3663 C CA . ALA B 1 135 ? -15.977 -18.5 -3.979 1 94.06 135 ALA B CA 1
ATOM 3664 C C . ALA B 1 135 ? -17.375 -18.297 -3.385 1 94.06 135 ALA B C 1
ATOM 3666 O O . ALA B 1 135 ? -18.25 -17.719 -4.031 1 94.06 135 ALA B O 1
ATOM 3667 N N . GLN B 1 136 ? -17.5 -18.734 -2.201 1 89.94 136 GLN B N 1
ATOM 3668 C CA . GLN B 1 136 ? -18.797 -18.625 -1.532 1 89.94 136 GLN B CA 1
ATOM 3669 C C . GLN B 1 136 ? -19.125 -17.188 -1.175 1 89.94 136 GLN B C 1
ATOM 3671 O O . GLN B 1 136 ? -20.203 -16.688 -1.496 1 89.94 136 GLN B O 1
ATOM 3676 N N . VAL B 1 137 ? -18.188 -16.516 -0.628 1 86.69 137 VAL B N 1
ATOM 3677 C CA . VAL B 1 137 ? -18.406 -15.164 -0.107 1 86.69 137 VAL B CA 1
ATOM 3678 C C . VAL B 1 137 ? -18.594 -14.188 -1.264 1 86.69 137 VAL B C 1
ATOM 3680 O O . VAL B 1 137 ? -19.438 -13.281 -1.189 1 86.69 137 VAL B O 1
ATOM 3683 N N . GLN B 1 138 ? -17.891 -14.406 -2.307 1 91.12 138 GLN B N 1
ATOM 3684 C CA . GLN B 1 138 ? -17.922 -13.469 -3.422 1 91.12 138 GLN B CA 1
ATOM 3685 C C . GLN B 1 138 ? -18.859 -13.945 -4.52 1 91.12 138 GLN B C 1
ATOM 3687 O O . GLN B 1 138 ? -19.047 -13.266 -5.531 1 91.12 138 GLN B O 1
ATOM 3692 N N . GLN B 1 139 ? -19.422 -15.117 -4.32 1 93.44 139 GLN B N 1
ATOM 3693 C CA . GLN B 1 139 ? -20.328 -15.695 -5.312 1 93.44 139 GLN B CA 1
ATOM 3694 C C . GLN B 1 139 ? -19.688 -15.688 -6.703 1 93.44 139 GLN B C 1
ATOM 3696 O O . GLN B 1 139 ? -20.297 -15.203 -7.66 1 93.44 139 GLN B O 1
ATOM 3701 N N . THR B 1 140 ? -18.547 -16.328 -6.742 1 96.88 140 THR B N 1
ATOM 3702 C CA . THR B 1 140 ? -17.797 -16.375 -7.992 1 96.88 140 THR B CA 1
ATOM 3703 C C . THR B 1 140 ? -17.172 -17.766 -8.195 1 96.88 140 THR B C 1
ATOM 3705 O O . THR B 1 140 ? -16.984 -18.516 -7.238 1 96.88 140 THR B O 1
ATOM 3708 N N . ASP B 1 141 ? -16.891 -18.078 -9.391 1 98 141 ASP B N 1
ATOM 3709 C CA . ASP B 1 141 ? -16.172 -19.312 -9.695 1 98 141 ASP B CA 1
ATOM 3710 C C . ASP B 1 141 ? -14.75 -19.016 -10.164 1 98 141 ASP B C 1
ATOM 3712 O O . ASP B 1 141 ? -14.07 -19.891 -10.695 1 98 141 ASP B O 1
ATOM 3716 N N . ARG B 1 142 ? -14.344 -17.781 -10.078 1 98.5 142 ARG B N 1
ATOM 3717 C CA . ARG B 1 142 ? -13.008 -17.359 -10.484 1 98.5 142 ARG B CA 1
ATOM 3718 C C . ARG B 1 142 ? -12.172 -16.953 -9.281 1 98.5 142 ARG B C 1
ATOM 3720 O O . ARG B 1 142 ? -12.336 -15.852 -8.742 1 98.5 142 ARG B O 1
ATOM 3727 N N . VAL B 1 143 ? -11.281 -17.828 -8.914 1 98.19 143 VAL B N 1
ATOM 3728 C CA . VAL B 1 143 ? -10.461 -17.625 -7.719 1 98.19 143 VAL B CA 1
ATOM 3729 C C . VAL B 1 143 ? -9.016 -18.016 -8.016 1 98.19 143 VAL B C 1
ATOM 3731 O O . VAL B 1 143 ? -8.758 -18.969 -8.75 1 98.19 143 VAL B O 1
ATOM 3734 N N . LEU B 1 144 ? -8.109 -17.25 -7.543 1 98.38 144 LEU B N 1
ATOM 3735 C CA . LEU B 1 144 ? -6.68 -17.562 -7.484 1 98.38 144 LEU B CA 1
ATOM 3736 C C . LEU B 1 144 ? -6.16 -17.453 -6.055 1 98.38 144 LEU B C 1
ATOM 3738 O O . LEU B 1 144 ? -6.293 -16.422 -5.414 1 98.38 144 LEU B O 1
ATOM 3742 N N . VAL B 1 145 ? -5.613 -18.531 -5.523 1 96.62 145 VAL B N 1
ATOM 3743 C CA . VAL B 1 145 ? -5.012 -18.531 -4.195 1 96.62 145 VAL B CA 1
ATOM 3744 C C . VAL B 1 145 ? -3.494 -18.625 -4.316 1 96.62 145 VAL B C 1
ATOM 3746 O O . VAL B 1 145 ? -2.977 -19.516 -5.004 1 96.62 145 VAL B O 1
ATOM 3749 N N . LEU B 1 146 ? -2.826 -17.719 -3.682 1 95.56 146 LEU B N 1
ATOM 3750 C CA . LEU B 1 146 ? -1.368 -17.656 -3.678 1 95.56 146 LEU B CA 1
ATOM 3751 C C . LEU B 1 146 ? -0.81 -18.094 -2.328 1 95.56 146 LEU B C 1
ATOM 3753 O O . LEU B 1 146 ? -1.331 -17.703 -1.28 1 95.56 146 LEU B O 1
ATOM 3757 N N . GLY B 1 147 ? 0.243 -18.953 -2.373 1 93.12 147 GLY B N 1
ATOM 3758 C CA . GLY B 1 147 ? 0.958 -19.312 -1.158 1 93.12 147 GLY B CA 1
ATOM 3759 C C . GLY B 1 147 ? 2.023 -18.297 -0.775 1 93.12 147 GLY B C 1
ATOM 3760 O O . GLY B 1 147 ? 3.102 -18.281 -1.371 1 93.12 147 GLY B O 1
ATOM 3761 N N . ASN B 1 148 ? 1.75 -17.484 0.266 1 90.38 148 ASN B N 1
ATOM 3762 C CA . ASN B 1 148 ? 2.711 -16.516 0.771 1 90.38 148 ASN B CA 1
ATOM 3763 C C . ASN B 1 148 ? 3.805 -17.172 1.599 1 90.38 148 ASN B C 1
ATOM 3765 O O . ASN B 1 148 ? 3.52 -17.812 2.615 1 90.38 148 ASN B O 1
ATOM 3769 N N . ARG B 1 149 ? 5.082 -17.047 1.185 1 89.31 149 ARG B N 1
ATOM 3770 C CA . ARG B 1 149 ? 6.176 -17.578 1.996 1 89.31 149 ARG B CA 1
ATOM 3771 C C . ARG B 1 149 ? 6.242 -16.859 3.344 1 89.31 149 ARG B C 1
ATOM 3773 O O . ARG B 1 149 ? 6.16 -15.633 3.412 1 89.31 149 ARG B O 1
ATOM 3780 N N . LEU B 1 150 ? 6.371 -17.516 4.352 1 77.75 150 LEU B N 1
ATOM 3781 C CA . LEU B 1 150 ? 6.477 -16.922 5.68 1 77.75 150 LEU B CA 1
ATOM 3782 C C . LEU B 1 150 ? 7.75 -16.094 5.805 1 77.75 150 LEU B C 1
ATOM 3784 O O . LEU B 1 150 ? 7.789 -15.117 6.559 1 77.75 150 LEU B O 1
ATOM 3788 N N . SER B 1 151 ? 8.805 -16.453 5.199 1 71.69 151 SER B N 1
ATOM 3789 C CA . SER B 1 151 ? 10.031 -15.664 5.145 1 71.69 151 SER B CA 1
ATOM 3790 C C . SER B 1 151 ? 10.539 -15.531 3.713 1 71.69 151 SER B C 1
ATOM 3792 O O . SER B 1 151 ? 10.781 -16.531 3.039 1 71.69 151 SER B O 1
ATOM 3794 N N . ARG B 1 152 ? 10.648 -14.336 3.273 1 63.41 152 ARG B N 1
ATOM 3795 C CA . ARG B 1 152 ? 11.148 -14.094 1.925 1 63.41 152 ARG B CA 1
ATOM 3796 C C . ARG B 1 152 ? 12.68 -14.102 1.903 1 63.41 152 ARG B C 1
ATOM 3798 O O . ARG B 1 152 ? 13.289 -14.469 0.899 1 63.41 152 ARG B O 1
ATOM 3805 N N . HIS B 1 153 ? 13.234 -13.766 2.943 1 61.97 153 HIS B N 1
ATOM 3806 C CA . HIS B 1 153 ? 14.664 -13.5 2.949 1 61.97 153 HIS B CA 1
ATOM 3807 C C . HIS B 1 153 ? 15.453 -14.75 3.34 1 61.97 153 HIS B C 1
ATOM 3809 O O . HIS B 1 153 ? 16.609 -14.898 2.945 1 61.97 153 HIS B O 1
ATOM 3815 N N . ARG B 1 154 ? 14.875 -15.57 3.984 1 53.31 154 ARG B N 1
ATOM 3816 C CA . ARG B 1 154 ? 15.664 -16.703 4.453 1 53.31 154 ARG B CA 1
ATOM 3817 C C . ARG B 1 154 ? 15.922 -17.703 3.324 1 53.31 154 ARG B C 1
ATOM 3819 O O . ARG B 1 154 ? 17.078 -18.016 3.025 1 53.31 154 ARG B O 1
ATOM 3826 N N . PRO B 1 155 ? 14.977 -17.953 2.578 1 47.5 155 PRO B N 1
ATOM 3827 C CA . PRO B 1 155 ? 15.25 -18.953 1.545 1 47.5 155 PRO B CA 1
ATOM 3828 C C . PRO B 1 155 ? 15.977 -18.375 0.334 1 47.5 155 PRO B C 1
ATOM 3830 O O . PRO B 1 155 ? 16.781 -19.062 -0.296 1 47.5 155 PRO B O 1
ATOM 3833 N N . LEU B 1 156 ? 15.734 -17.109 -0.004 1 57.81 156 LEU B N 1
ATOM 3834 C CA . LEU B 1 156 ? 16.234 -16.531 -1.249 1 57.81 156 LEU B CA 1
ATOM 3835 C C . LEU B 1 156 ? 17.5 -15.719 -1.005 1 57.81 156 LEU B C 1
ATOM 3837 O O . LEU B 1 156 ? 18.234 -15.422 -1.942 1 57.81 156 LEU B O 1
ATOM 3841 N N . GLY B 1 157 ? 17.734 -15.562 0.233 1 66.62 157 GLY B N 1
ATOM 3842 C CA . GLY B 1 157 ? 18.797 -14.625 0.561 1 66.62 157 GLY B CA 1
ATOM 3843 C C . GLY B 1 157 ? 18.344 -13.18 0.501 1 66.62 157 GLY B C 1
ATOM 3844 O O . GLY B 1 157 ? 17.297 -12.867 -0.058 1 66.62 157 GLY B O 1
ATOM 3845 N N . PHE B 1 158 ? 19.016 -12.383 0.997 1 70.56 158 PHE B N 1
ATOM 3846 C CA . PHE B 1 158 ? 18.672 -10.977 1.129 1 70.56 158 PHE B CA 1
ATOM 3847 C C . PHE B 1 158 ? 18.578 -10.305 -0.239 1 70.56 158 PHE B C 1
ATOM 3849 O O . PHE B 1 158 ? 17.656 -9.531 -0.498 1 70.56 158 PHE B O 1
ATOM 3856 N N . LEU B 1 159 ? 19.359 -10.75 -1.134 1 76.44 159 LEU B N 1
ATOM 3857 C CA . LEU B 1 159 ? 19.422 -10.102 -2.438 1 76.44 159 LEU B CA 1
ATOM 3858 C C . LEU B 1 159 ? 18.188 -10.445 -3.273 1 76.44 159 LEU B C 1
ATOM 3860 O O . LEU B 1 159 ? 17.453 -9.547 -3.697 1 76.44 159 LEU B O 1
ATOM 3864 N N . ARG B 1 160 ? 17.906 -11.719 -3.42 1 78.38 160 ARG B N 1
ATOM 3865 C CA . ARG B 1 160 ? 16.766 -12.148 -4.215 1 78.38 160 ARG B CA 1
ATOM 3866 C C . ARG B 1 160 ? 15.445 -11.734 -3.553 1 78.38 160 ARG B C 1
ATOM 3868 O O . ARG B 1 160 ? 14.5 -11.344 -4.234 1 78.38 160 ARG B O 1
ATOM 3875 N N . GLY B 1 161 ? 15.547 -11.82 -2.289 1 83.19 161 GLY B N 1
ATOM 3876 C CA . GLY B 1 161 ? 14.352 -11.43 -1.548 1 83.19 161 GLY B CA 1
ATOM 3877 C C . GLY B 1 161 ? 13.953 -9.992 -1.781 1 83.19 161 GLY B C 1
ATOM 3878 O O . GLY B 1 161 ? 12.773 -9.695 -1.992 1 83.19 161 GLY B O 1
ATOM 3879 N N . GLU B 1 162 ? 14.852 -9.141 -1.816 1 86.25 162 GLU B N 1
ATOM 3880 C CA . GLU B 1 162 ? 14.547 -7.723 -1.986 1 86.25 162 GLU B CA 1
ATOM 3881 C C . GLU B 1 162 ? 14.211 -7.402 -3.439 1 86.25 162 GLU B C 1
ATOM 3883 O O . GLU B 1 162 ? 13.391 -6.52 -3.715 1 86.25 162 GLU B O 1
ATOM 3888 N N . GLN B 1 163 ? 14.828 -8.141 -4.336 1 88.38 163 GLN B N 1
ATOM 3889 C CA . GLN B 1 163 ? 14.469 -7.965 -5.742 1 88.38 163 GLN B CA 1
ATOM 3890 C C . GLN B 1 163 ? 13.023 -8.367 -6 1 88.38 163 GLN B C 1
ATOM 3892 O O . GLN B 1 163 ? 12.289 -7.648 -6.684 1 88.38 163 GLN B O 1
ATOM 3897 N N . GLU B 1 164 ? 12.648 -9.461 -5.395 1 90.69 164 GLU B N 1
ATOM 3898 C CA . GLU B 1 164 ? 11.266 -9.906 -5.531 1 90.69 164 GLU B CA 1
ATOM 3899 C C . GLU B 1 164 ? 10.305 -8.953 -4.82 1 90.69 164 GLU B C 1
ATOM 3901 O O . GLU B 1 164 ? 9.188 -8.727 -5.289 1 90.69 164 GLU B O 1
ATOM 3906 N N . GLU B 1 165 ? 10.852 -8.469 -3.74 1 91.69 165 GLU B N 1
ATOM 3907 C CA . GLU B 1 165 ? 10.031 -7.496 -3.029 1 91.69 165 GLU B CA 1
ATOM 3908 C C . GLU B 1 165 ? 9.75 -6.273 -3.896 1 91.69 165 GLU B C 1
ATOM 3910 O O . GLU B 1 165 ? 8.617 -5.797 -3.959 1 91.69 165 GLU B O 1
ATOM 3915 N N . LEU B 1 166 ? 10.773 -5.773 -4.52 1 93.81 166 LEU B N 1
ATOM 3916 C CA . LEU B 1 166 ? 10.602 -4.637 -5.418 1 93.81 166 LEU B CA 1
ATOM 3917 C C . LEU B 1 166 ? 9.602 -4.969 -6.523 1 93.81 166 LEU B C 1
ATOM 3919 O O . LEU B 1 166 ? 8.703 -4.176 -6.809 1 93.81 166 LEU B O 1
ATOM 3923 N N . ALA B 1 167 ? 9.719 -6.141 -7.09 1 96.44 167 ALA B N 1
ATOM 3924 C CA . ALA B 1 167 ? 8.812 -6.562 -8.156 1 96.44 167 ALA B CA 1
ATOM 3925 C C . ALA B 1 167 ? 7.379 -6.66 -7.645 1 96.44 167 ALA B C 1
ATOM 3927 O O . ALA B 1 167 ? 6.438 -6.266 -8.336 1 96.44 167 ALA B O 1
ATOM 3928 N N . ASN B 1 168 ? 7.25 -7.215 -6.461 1 96 168 ASN B N 1
ATOM 3929 C CA . ASN B 1 168 ? 5.922 -7.32 -5.863 1 96 168 ASN B CA 1
ATOM 3930 C C . ASN B 1 168 ? 5.297 -5.945 -5.645 1 96 168 ASN B C 1
ATOM 3932 O O . ASN B 1 168 ? 4.125 -5.734 -5.961 1 96 168 ASN B O 1
ATOM 3936 N N . ARG B 1 169 ? 6.047 -5.027 -5.129 1 95.31 169 ARG B N 1
ATOM 3937 C CA . ARG B 1 169 ? 5.551 -3.678 -4.887 1 95.31 169 ARG B CA 1
ATOM 3938 C C . ARG B 1 169 ? 5.121 -3.012 -6.191 1 95.31 169 ARG B C 1
ATOM 3940 O O . ARG B 1 169 ? 4.043 -2.422 -6.27 1 95.31 169 ARG B O 1
ATOM 3947 N N . MET B 1 170 ? 5.988 -3.15 -7.172 1 97.88 170 MET B N 1
ATOM 3948 C CA . MET B 1 170 ? 5.715 -2.559 -8.477 1 97.88 170 MET B CA 1
ATOM 3949 C C . MET B 1 170 ? 4.461 -3.164 -9.094 1 97.88 170 MET B C 1
ATOM 3951 O O . MET B 1 170 ? 3.699 -2.469 -9.766 1 97.88 170 MET B O 1
ATOM 3955 N N . LEU B 1 171 ? 4.273 -4.434 -8.875 1 98.31 171 LEU B N 1
ATOM 3956 C CA . LEU B 1 171 ? 3.092 -5.086 -9.43 1 98.31 171 LEU B CA 1
ATOM 3957 C C . LEU B 1 171 ? 1.823 -4.57 -8.766 1 98.31 171 LEU B C 1
ATOM 3959 O O . LEU B 1 171 ? 0.811 -4.348 -9.43 1 98.31 171 LEU B O 1
ATOM 3963 N N . VAL B 1 172 ? 1.842 -4.355 -7.469 1 96.94 172 VAL B N 1
ATOM 3964 C CA . VAL B 1 172 ? 0.694 -3.787 -6.773 1 96.94 172 VAL B CA 1
ATOM 3965 C C . VAL B 1 172 ? 0.381 -2.402 -7.336 1 96.94 172 VAL B C 1
ATOM 3967 O O . VAL B 1 172 ? -0.781 -2.08 -7.594 1 96.94 172 VAL B O 1
ATOM 3970 N N . ASP B 1 173 ? 1.424 -1.572 -7.52 1 97.81 173 ASP B N 1
ATOM 3971 C CA . ASP B 1 173 ? 1.233 -0.251 -8.109 1 97.81 173 ASP B CA 1
ATOM 3972 C C . ASP B 1 173 ? 0.559 -0.352 -9.477 1 97.81 173 ASP B C 1
ATOM 3974 O O . ASP B 1 173 ? -0.394 0.378 -9.758 1 97.81 173 ASP B O 1
ATOM 3978 N N . ALA B 1 174 ? 1.05 -1.278 -10.281 1 98.62 174 ALA B N 1
ATOM 3979 C CA . ALA B 1 174 ? 0.53 -1.43 -11.641 1 98.62 174 ALA B CA 1
ATOM 3980 C C . ALA B 1 174 ? -0.933 -1.866 -11.625 1 98.62 174 ALA B C 1
ATOM 3982 O O . ALA B 1 174 ? -1.751 -1.349 -12.383 1 98.62 174 ALA B O 1
ATOM 3983 N N . LEU B 1 175 ? -1.22 -2.828 -10.773 1 98.12 175 LEU B N 1
ATOM 3984 C CA . LEU B 1 175 ? -2.59 -3.316 -10.664 1 98.12 175 LEU B CA 1
ATOM 3985 C C . LEU B 1 175 ? -3.523 -2.215 -10.18 1 98.12 175 LEU B C 1
ATOM 3987 O O . LEU B 1 175 ? -4.641 -2.074 -10.68 1 98.12 175 LEU B O 1
ATOM 3991 N N . THR B 1 176 ? -3.07 -1.444 -9.195 1 97.56 176 THR B N 1
ATOM 3992 C CA . THR B 1 176 ? -3.869 -0.352 -8.656 1 97.56 176 THR B CA 1
ATOM 3993 C C . THR B 1 176 ? -4.105 0.725 -9.711 1 97.56 176 THR B C 1
ATOM 3995 O O . THR B 1 176 ? -5.219 1.234 -9.844 1 97.56 176 THR B O 1
ATOM 3998 N N . TYR B 1 177 ? -3.064 1.062 -10.43 1 98.5 177 TYR B N 1
ATOM 3999 C CA . TYR B 1 177 ? -3.188 2.014 -11.531 1 98.5 177 TYR B CA 1
ATOM 4000 C C . TYR B 1 177 ? -4.227 1.547 -12.539 1 98.5 177 TYR B C 1
ATOM 4002 O O . TYR B 1 177 ? -5.105 2.314 -12.93 1 98.5 177 TYR B O 1
ATOM 4010 N N . HIS B 1 178 ? -4.07 0.312 -12.938 1 98.19 178 HIS B N 1
ATOM 4011 C CA . HIS B 1 178 ? -4.957 -0.255 -13.945 1 98.19 178 HIS B CA 1
ATOM 4012 C C . HIS B 1 178 ? -6.402 -0.271 -13.461 1 98.19 178 HIS B C 1
ATOM 4014 O O . HIS B 1 178 ? -7.32 0.022 -14.227 1 98.19 178 HIS B O 1
ATOM 4020 N N . ALA B 1 179 ? -6.594 -0.614 -12.203 1 97.75 179 ALA B N 1
ATOM 4021 C CA . ALA B 1 179 ? -7.934 -0.605 -11.617 1 97.75 179 ALA B CA 1
ATOM 4022 C C . ALA B 1 179 ? -8.578 0.773 -11.734 1 97.75 179 ALA B C 1
ATOM 4024 O O . ALA B 1 179 ? -9.742 0.89 -12.109 1 97.75 179 ALA B O 1
ATOM 4025 N N . ALA B 1 180 ? -7.824 1.807 -11.367 1 97.94 180 ALA B N 1
ATOM 4026 C CA . ALA B 1 180 ? -8.336 3.172 -11.445 1 97.94 180 ALA B CA 1
ATOM 4027 C C . ALA B 1 180 ? -8.672 3.553 -12.883 1 97.94 180 ALA B C 1
ATOM 4029 O O . ALA B 1 180 ? -9.711 4.156 -13.148 1 97.94 180 ALA B O 1
ATOM 4030 N N . ARG B 1 181 ? -7.848 3.184 -13.812 1 96.81 181 ARG B N 1
ATOM 4031 C CA . ARG B 1 181 ? -7.996 3.555 -15.219 1 96.81 181 ARG B CA 1
ATOM 4032 C C . ARG B 1 181 ? -9.203 2.871 -15.844 1 96.81 181 ARG B C 1
ATOM 4034 O O . ARG B 1 181 ? -9.938 3.484 -16.625 1 96.81 181 ARG B O 1
ATOM 4041 N N . CYS B 1 182 ? -9.414 1.608 -15.477 1 95.94 182 CYS B N 1
ATOM 4042 C CA . CYS B 1 182 ? -10.5 0.855 -16.094 1 95.94 182 CYS B CA 1
ATOM 4043 C C . CYS B 1 182 ? -11.797 1.022 -15.312 1 95.94 182 CYS B C 1
ATOM 4045 O O . CYS B 1 182 ? -12.852 0.551 -15.734 1 95.94 182 CYS B O 1
ATOM 4047 N N . GLY B 1 183 ? -11.742 1.665 -14.141 1 96.12 183 GLY B N 1
ATOM 4048 C CA . GLY B 1 183 ? -12.93 1.909 -13.336 1 96.12 183 GLY B CA 1
ATOM 4049 C C . GLY B 1 183 ? -13.43 0.67 -12.617 1 96.12 183 GLY B C 1
ATOM 4050 O O . GLY B 1 183 ? -14.633 0.532 -12.375 1 96.12 183 GLY B O 1
ATOM 4051 N N . ARG B 1 184 ? -12.547 -0.274 -12.336 1 95.56 184 ARG B N 1
ATOM 4052 C CA . ARG B 1 184 ? -12.883 -1.51 -11.633 1 95.56 184 ARG B CA 1
ATOM 4053 C C . ARG B 1 184 ? -12.031 -1.67 -10.375 1 95.56 184 ARG B C 1
ATOM 4055 O O . ARG B 1 184 ? -10.852 -2.006 -10.461 1 95.56 184 ARG B O 1
ATOM 4062 N N . PRO B 1 185 ? -12.648 -1.48 -9.234 1 96.25 185 PRO B N 1
ATOM 4063 C CA . PRO B 1 185 ? -11.859 -1.562 -8 1 96.25 185 PRO B CA 1
ATOM 4064 C C . PRO B 1 185 ? -11.203 -2.93 -7.805 1 96.25 185 PRO B C 1
ATOM 4066 O O . PRO B 1 185 ? -11.812 -3.955 -8.125 1 96.25 185 PRO B O 1
ATOM 4069 N N . LEU B 1 186 ? -10.047 -2.957 -7.332 1 94.81 186 LEU B N 1
ATOM 4070 C CA . LEU B 1 186 ? -9.297 -4.172 -7.043 1 94.81 186 LEU B CA 1
ATOM 4071 C C . LEU B 1 186 ? -9.766 -4.805 -5.738 1 94.81 186 LEU B C 1
ATOM 4073 O O . LEU B 1 186 ? -9.719 -4.168 -4.684 1 94.81 186 LEU B O 1
ATOM 4077 N N . VAL B 1 187 ? -10.25 -6.031 -5.785 1 93.25 187 VAL B N 1
ATOM 4078 C CA . VAL B 1 187 ? -10.672 -6.766 -4.594 1 93.25 187 VAL B CA 1
ATOM 4079 C C . VAL B 1 187 ? -9.453 -7.359 -3.896 1 93.25 187 VAL B C 1
ATOM 4081 O O . VAL B 1 187 ? -8.859 -8.328 -4.383 1 93.25 187 VAL B O 1
ATOM 4084 N N . TRP B 1 188 ? -9.203 -6.758 -2.723 1 91.88 188 TRP B N 1
ATOM 4085 C CA . TRP B 1 188 ? -7.965 -7.098 -2.033 1 91.88 188 TRP B CA 1
ATOM 4086 C C . TRP B 1 188 ? -8.25 -7.695 -0.66 1 91.88 188 TRP B C 1
ATOM 4088 O O . TRP B 1 188 ? -7.328 -8.047 0.078 1 91.88 188 TRP B O 1
ATOM 4098 N N . GLN B 1 189 ? -9.469 -7.898 -0.317 1 88.75 189 GLN B N 1
ATOM 4099 C CA . GLN B 1 189 ? -9.875 -8.203 1.05 1 88.75 189 GLN B CA 1
ATOM 4100 C C . GLN B 1 189 ? -9.398 -9.594 1.469 1 88.75 189 GLN B C 1
ATOM 4102 O O . GLN B 1 189 ? -9.297 -9.891 2.662 1 88.75 189 GLN B O 1
ATOM 4107 N N . PHE B 1 190 ? -8.984 -10.453 0.48 1 89.81 190 PHE B N 1
ATOM 4108 C CA . PHE B 1 190 ? -8.562 -11.805 0.812 1 89.81 190 PHE B CA 1
ATOM 4109 C C . PHE B 1 190 ? -7.059 -11.969 0.605 1 89.81 190 PHE B C 1
ATOM 4111 O O . PHE B 1 190 ? -6.484 -13 0.95 1 89.81 190 PHE B O 1
ATOM 4118 N N . ALA B 1 191 ? -6.434 -10.93 0.025 1 89.06 191 ALA B N 1
ATOM 4119 C CA . ALA B 1 191 ? -5.023 -11.016 -0.351 1 89.06 191 ALA B CA 1
ATOM 4120 C C . ALA B 1 191 ? -4.133 -10.359 0.702 1 89.06 191 ALA B C 1
ATOM 4122 O O . ALA B 1 191 ? -2.924 -10.594 0.738 1 89.06 191 ALA B O 1
ATOM 4123 N N . ALA B 1 192 ? -4.688 -9.453 1.526 1 74.06 192 ALA B N 1
ATOM 4124 C CA . ALA B 1 192 ? -3.861 -8.641 2.416 1 74.06 192 ALA B CA 1
ATOM 4125 C C . ALA B 1 192 ? -4.219 -8.891 3.877 1 74.06 192 ALA B C 1
ATOM 4127 O O . ALA B 1 192 ? -3.99 -8.039 4.734 1 74.06 192 ALA B O 1
ATOM 4128 N N . VAL B 1 193 ? -4.688 -10 4.18 1 66.19 193 VAL B N 1
ATOM 4129 C CA . VAL B 1 193 ? -5.164 -10.227 5.539 1 66.19 193 VAL B CA 1
ATOM 4130 C C . VAL B 1 193 ? -3.975 -10.398 6.48 1 66.19 193 VAL B C 1
ATOM 4132 O O . VAL B 1 193 ? -3.941 -9.805 7.562 1 66.19 193 VAL B O 1
ATOM 4135 N N . ASP B 1 194 ? -3.027 -11.039 6 1 62.66 194 ASP B N 1
ATOM 4136 C CA . ASP B 1 194 ? -1.941 -11.391 6.914 1 62.66 194 ASP B CA 1
ATOM 4137 C C . ASP B 1 194 ? -0.664 -10.625 6.562 1 62.66 194 ASP B C 1
ATOM 4139 O O . ASP B 1 194 ? 0.286 -10.602 7.348 1 62.66 194 ASP B O 1
ATOM 4143 N N . ALA B 1 195 ? -0.675 -10.172 5.371 1 66.5 195 ALA B N 1
ATOM 4144 C CA . ALA B 1 195 ? 0.515 -9.461 4.918 1 66.5 195 ALA B CA 1
ATOM 4145 C C . ALA B 1 195 ? 0.137 -8.266 4.047 1 66.5 195 ALA B C 1
ATOM 4147 O O . ALA B 1 195 ? -0.823 -8.328 3.275 1 66.5 195 ALA B O 1
ATOM 4148 N N . PRO B 1 196 ? 1.004 -7.289 4.176 1 69.12 196 PRO B N 1
ATOM 4149 C CA . PRO B 1 196 ? 0.663 -6.094 3.402 1 69.12 196 PRO B CA 1
ATOM 4150 C C . PRO B 1 196 ? 0.881 -6.281 1.902 1 69.12 196 PRO B C 1
ATOM 4152 O O . PRO B 1 196 ? 0.269 -5.582 1.093 1 69.12 196 PRO B O 1
ATOM 4155 N N . LEU B 1 197 ? 1.739 -7.289 1.628 1 83.12 197 LEU B N 1
ATOM 4156 C CA . LEU B 1 197 ? 2.098 -7.457 0.223 1 83.12 197 LEU B CA 1
ATOM 4157 C C . LEU B 1 197 ? 2.098 -8.93 -0.164 1 83.12 197 LEU B C 1
ATOM 4159 O O . LEU B 1 197 ? 2.848 -9.727 0.405 1 83.12 197 LEU B O 1
ATOM 4163 N N . PRO B 1 198 ? 1.253 -9.336 -1.079 1 90.75 198 PRO B N 1
ATOM 4164 C CA . PRO B 1 198 ? 1.281 -10.719 -1.547 1 90.75 198 PRO B CA 1
ATOM 4165 C C . PRO B 1 198 ? 2.621 -11.109 -2.168 1 90.75 198 PRO B C 1
ATOM 4167 O O . PRO B 1 198 ? 3.254 -10.289 -2.84 1 90.75 198 PRO B O 1
ATOM 4170 N N . ASP B 1 199 ? 3.018 -12.312 -1.937 1 91.56 199 ASP B N 1
ATOM 4171 C CA . ASP B 1 199 ? 4.203 -12.875 -2.572 1 91.56 199 ASP B CA 1
ATOM 4172 C C . ASP B 1 199 ? 3.893 -13.359 -3.984 1 91.56 199 ASP B C 1
ATOM 4174 O O . ASP B 1 199 ? 3.861 -14.57 -4.238 1 91.56 199 ASP B O 1
ATOM 4178 N N . PHE B 1 200 ? 3.783 -12.477 -4.914 1 95.31 200 PHE B N 1
ATOM 4179 C CA . PHE B 1 200 ? 3.32 -12.773 -6.262 1 95.31 200 PHE B CA 1
ATOM 4180 C C . PHE B 1 200 ? 4.246 -13.773 -6.941 1 95.31 200 PHE B C 1
ATOM 4182 O O . PHE B 1 200 ? 3.842 -14.461 -7.883 1 95.31 200 PHE B O 1
ATOM 4189 N N . HIS B 1 201 ? 5.41 -13.922 -6.41 1 91.88 201 HIS B N 1
ATOM 4190 C CA . HIS B 1 201 ? 6.395 -14.719 -7.129 1 91.88 201 HIS B CA 1
ATOM 4191 C C . HIS B 1 201 ? 6.617 -16.062 -6.449 1 91.88 201 HIS B C 1
ATOM 4193 O O . HIS B 1 201 ? 7.625 -16.734 -6.695 1 91.88 201 HIS B O 1
ATOM 4199 N N . SER B 1 202 ? 5.594 -16.391 -5.652 1 91.25 202 SER B N 1
ATOM 4200 C CA . SER B 1 202 ? 5.547 -17.734 -5.082 1 91.25 202 SER B CA 1
ATOM 4201 C C . SER B 1 202 ? 5.246 -18.781 -6.148 1 91.25 202 SER B C 1
ATOM 4203 O O . SER B 1 202 ? 4.426 -18.547 -7.039 1 91.25 202 SER B O 1
ATOM 4205 N N . GLY B 1 203 ? 5.867 -19.938 -5.984 1 93.25 203 GLY B N 1
ATOM 4206 C CA . GLY B 1 203 ? 5.672 -21.016 -6.93 1 93.25 203 GLY B CA 1
ATOM 4207 C C . GLY B 1 203 ? 4.555 -21.969 -6.527 1 93.25 203 GLY B C 1
ATOM 4208 O O . GLY B 1 203 ? 4.449 -23.062 -7.059 1 93.25 203 GLY B O 1
ATOM 4209 N N . TYR B 1 204 ? 3.793 -21.594 -5.559 1 95.5 204 TYR B N 1
ATOM 4210 C CA . TYR B 1 204 ? 2.656 -22.375 -5.082 1 95.5 204 TYR B CA 1
ATOM 4211 C C . TYR B 1 204 ? 1.353 -21.609 -5.273 1 95.5 204 TYR B C 1
ATOM 4213 O O . TYR B 1 204 ? 1.09 -20.625 -4.566 1 95.5 204 TYR B O 1
ATOM 4221 N N . LYS B 1 205 ? 0.528 -22.047 -6.281 1 98.06 205 LYS B N 1
ATOM 4222 C CA . LYS B 1 205 ? -0.712 -21.359 -6.633 1 98.06 205 LYS B CA 1
ATOM 4223 C C . LYS B 1 205 ? -1.844 -22.359 -6.867 1 98.06 205 LYS B C 1
ATOM 4225 O O . LYS B 1 205 ? -1.604 -23.484 -7.301 1 98.06 205 LYS B O 1
ATOM 4230 N N . LEU B 1 206 ? -3.025 -21.938 -6.543 1 98.56 206 LEU B N 1
ATOM 4231 C CA . LEU B 1 206 ? -4.223 -22.719 -6.832 1 98.56 206 LEU B CA 1
ATOM 4232 C C . LEU B 1 206 ? -5.238 -21.875 -7.613 1 98.56 206 LEU B C 1
ATOM 4234 O O . LEU B 1 206 ? -5.594 -20.781 -7.195 1 98.56 206 LEU B O 1
ATOM 4238 N N . PHE B 1 207 ? -5.676 -22.422 -8.734 1 98.88 207 PHE B N 1
ATOM 4239 C CA . PHE B 1 207 ? -6.656 -21.781 -9.602 1 98.88 207 PHE B CA 1
ATOM 4240 C C . PHE B 1 207 ? -7.984 -22.531 -9.562 1 98.88 207 PHE B C 1
ATOM 4242 O O . PHE B 1 207 ? -8.008 -23.766 -9.594 1 98.88 207 PHE B O 1
ATOM 4249 N N . SER B 1 208 ? -9.047 -21.797 -9.484 1 98.81 208 SER B N 1
ATOM 4250 C CA . SER B 1 208 ? -10.305 -22.453 -9.867 1 98.81 208 SER B CA 1
ATOM 4251 C C . SER B 1 208 ? -10.281 -22.859 -11.328 1 98.81 208 SER B C 1
ATOM 4253 O O . SER B 1 208 ? -9.531 -22.312 -12.133 1 98.81 208 SER B O 1
ATOM 4255 N N . ARG B 1 209 ? -11.078 -23.812 -11.656 1 98.75 209 ARG B N 1
ATOM 4256 C CA . ARG B 1 209 ? -11.086 -24.344 -13.016 1 98.75 209 ARG B CA 1
ATOM 4257 C C . ARG B 1 209 ? -11.328 -23.234 -14.031 1 98.75 209 ARG B C 1
ATOM 4259 O O . ARG B 1 209 ? -10.625 -23.156 -15.047 1 98.75 209 ARG B O 1
ATOM 4266 N N . THR B 1 210 ? -12.289 -22.391 -13.766 1 98.69 210 THR B N 1
ATOM 4267 C CA . THR B 1 210 ? -12.633 -21.312 -14.688 1 98.69 210 THR B CA 1
ATOM 4268 C C . THR B 1 210 ? -11.453 -20.375 -14.891 1 98.69 210 THR B C 1
ATOM 4270 O O . THR B 1 210 ? -11.172 -19.953 -16.016 1 98.69 210 THR B O 1
ATOM 4273 N N . THR B 1 211 ? -10.758 -20.094 -13.828 1 98.75 211 THR B N 1
ATOM 4274 C CA . THR B 1 211 ? -9.586 -19.234 -13.914 1 98.75 211 THR B CA 1
ATOM 4275 C C . THR B 1 211 ? -8.461 -19.922 -14.68 1 98.75 211 THR B C 1
ATOM 4277 O O . THR B 1 211 ? -7.836 -19.312 -15.562 1 98.75 211 THR B O 1
ATOM 4280 N N . ALA B 1 212 ? -8.211 -21.188 -14.367 1 98.81 212 ALA B N 1
ATOM 4281 C CA . ALA B 1 212 ? -7.168 -21.938 -15.055 1 98.81 212 ALA B CA 1
ATOM 4282 C C . ALA B 1 212 ? -7.434 -21.984 -16.562 1 98.81 212 ALA B C 1
ATOM 4284 O O . ALA B 1 212 ? -6.527 -21.766 -17.359 1 98.81 212 ALA B O 1
ATOM 4285 N N . GLU B 1 213 ? -8.656 -22.266 -16.859 1 98.44 213 GLU B N 1
ATOM 4286 C CA . GLU B 1 213 ? -9.031 -22.328 -18.266 1 98.44 213 GLU B CA 1
ATOM 4287 C C . GLU B 1 213 ? -8.773 -21 -18.984 1 98.44 213 GLU B C 1
ATOM 4289 O O . GLU B 1 213 ? -8.164 -20.984 -20.047 1 98.44 213 GLU B O 1
ATOM 4294 N N . ALA B 1 214 ? -9.164 -19.984 -18.359 1 97.94 214 ALA B N 1
ATOM 4295 C CA . ALA B 1 214 ? -9.039 -18.656 -18.969 1 97.94 214 ALA B CA 1
ATOM 4296 C C . ALA B 1 214 ? -7.57 -18.266 -19.141 1 97.94 214 ALA B C 1
ATOM 4298 O O . ALA B 1 214 ? -7.195 -17.672 -20.141 1 97.94 214 ALA B O 1
ATOM 4299 N N . VAL B 1 215 ? -6.727 -18.625 -18.203 1 98.25 215 VAL B N 1
ATOM 4300 C CA . VAL B 1 215 ? -5.336 -18.172 -18.172 1 98.25 215 VAL B CA 1
ATOM 4301 C C . VAL B 1 215 ? -4.492 -19.047 -19.094 1 98.25 215 VAL B C 1
ATOM 4303 O O . VAL B 1 215 ? -3.719 -18.547 -19.906 1 98.25 215 VAL B O 1
ATOM 4306 N N . PHE B 1 216 ? -4.707 -20.344 -19.078 1 98.44 216 PHE B N 1
ATOM 4307 C CA . PHE B 1 216 ? -3.732 -21.25 -19.672 1 98.44 216 PHE B CA 1
ATOM 4308 C C . PHE B 1 216 ? -4.152 -21.656 -21.078 1 98.44 216 PHE B C 1
ATOM 4310 O O . PHE B 1 216 ? -3.359 -22.234 -21.828 1 98.44 216 PHE B O 1
ATOM 4317 N N . THR B 1 217 ? -5.336 -21.281 -21.469 1 97.56 217 THR B N 1
ATOM 4318 C CA . THR B 1 217 ? -5.746 -21.594 -22.844 1 97.56 217 THR B CA 1
ATOM 4319 C C . THR B 1 217 ? -5.773 -20.344 -23.703 1 97.56 217 THR B C 1
ATOM 4321 O O . THR B 1 217 ? -5.859 -20.422 -24.922 1 97.56 217 THR B O 1
ATOM 4324 N N . ALA B 1 218 ? -5.664 -19.234 -23.094 1 97 218 ALA B N 1
ATOM 4325 C CA . ALA B 1 218 ? -5.648 -17.969 -23.844 1 97 218 ALA B CA 1
ATOM 4326 C C . ALA B 1 218 ? -4.348 -17.812 -24.625 1 97 218 ALA B C 1
ATOM 4328 O O . ALA B 1 218 ? -3.297 -18.297 -24.188 1 97 218 ALA B O 1
ATOM 4329 N N . PRO B 1 219 ? -4.406 -17.094 -25.812 1 97.12 219 PRO B N 1
ATOM 4330 C CA . PRO B 1 219 ? -3.152 -16.781 -26.5 1 97.12 219 PRO B CA 1
ATOM 4331 C C . PRO B 1 219 ? -2.221 -15.914 -25.656 1 97.12 219 PRO B C 1
ATOM 4333 O O . PRO B 1 219 ? -2.684 -15.039 -24.922 1 97.12 219 PRO B O 1
ATOM 4336 N N . PRO B 1 220 ? -0.933 -16.219 -25.734 1 97.19 220 PRO B N 1
ATOM 4337 C CA . PRO B 1 220 ? 0.013 -15.406 -24.953 1 97.19 220 PRO B CA 1
ATOM 4338 C C . PRO B 1 220 ? 0.003 -13.938 -25.359 1 97.19 220 PRO B C 1
ATOM 4340 O O . PRO B 1 220 ? -0.132 -13.617 -26.547 1 97.19 220 PRO B O 1
ATOM 4343 N N . ASN B 1 221 ? 0.071 -13.039 -24.438 1 98 221 ASN B N 1
ATOM 4344 C CA . ASN B 1 221 ? 0.256 -11.609 -24.641 1 98 221 ASN B CA 1
ATOM 4345 C C . ASN B 1 221 ? 1.625 -11.141 -24.156 1 98 221 ASN B C 1
ATOM 4347 O O . ASN B 1 221 ? 1.812 -10.898 -22.953 1 98 221 ASN B O 1
ATOM 4351 N N . LEU B 1 222 ? 2.523 -11 -25.047 1 98.44 222 LEU B N 1
ATOM 4352 C CA . LEU B 1 222 ? 3.902 -10.68 -24.688 1 98.44 222 LEU B CA 1
ATOM 4353 C C . LEU B 1 222 ? 4.035 -9.219 -24.281 1 98.44 222 LEU B C 1
ATOM 4355 O O . LEU B 1 222 ? 5.043 -8.82 -23.688 1 98.44 222 LEU B O 1
ATOM 4359 N N . ALA B 1 223 ? 3.049 -8.406 -24.625 1 98.12 223 ALA B N 1
ATOM 4360 C CA . ALA B 1 223 ? 3.021 -6.988 -24.281 1 98.12 223 ALA B CA 1
ATOM 4361 C C . ALA B 1 223 ? 4.293 -6.281 -24.734 1 98.12 223 ALA B C 1
ATOM 4363 O O . ALA B 1 223 ? 4.867 -5.48 -24 1 98.12 223 ALA B O 1
ATOM 4364 N N . GLY B 1 224 ? 4.785 -6.676 -25.906 1 97.75 224 GLY B N 1
ATOM 4365 C CA . GLY B 1 224 ? 5.957 -6.047 -26.484 1 97.75 224 GLY B CA 1
ATOM 4366 C C . GLY B 1 224 ? 7.262 -6.539 -25.891 1 97.75 224 GLY B C 1
ATOM 4367 O O . GLY B 1 224 ? 8.328 -5.996 -26.172 1 97.75 224 GLY B O 1
ATOM 4368 N N . CYS B 1 225 ? 7.238 -7.555 -25.016 1 98.25 225 CYS B N 1
ATOM 4369 C CA . CYS B 1 225 ? 8.438 -8.102 -24.391 1 98.25 225 CYS B CA 1
ATOM 4370 C C . CYS B 1 225 ? 8.898 -9.367 -25.109 1 98.25 225 CYS B C 1
ATOM 4372 O O . CYS B 1 225 ? 8.195 -9.883 -25.984 1 98.25 225 CYS B O 1
ATOM 4374 N N . SER B 1 226 ? 10.086 -9.789 -24.781 1 97.69 226 SER B N 1
ATOM 4375 C CA . SER B 1 226 ? 10.633 -11.008 -25.375 1 97.69 226 S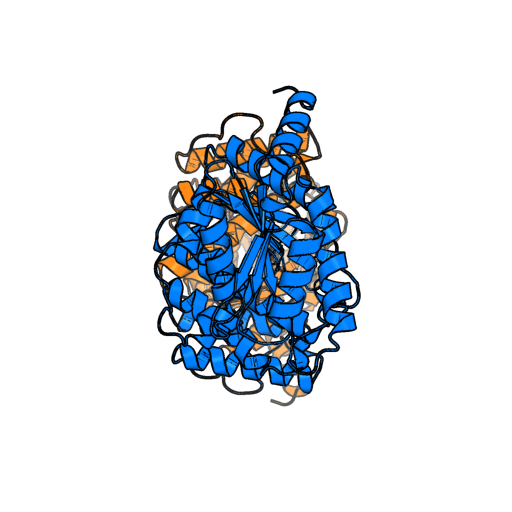ER B CA 1
ATOM 4376 C C . SER B 1 226 ? 9.93 -12.25 -24.844 1 97.69 226 SER B C 1
ATOM 4378 O O . SER B 1 226 ? 9.297 -12.203 -23.781 1 97.69 226 SER B O 1
ATOM 4380 N N . GLU B 1 227 ? 10.109 -13.336 -25.531 1 97.5 227 GLU B N 1
ATOM 4381 C CA . GLU B 1 227 ? 9.602 -14.617 -25.047 1 97.5 227 GLU B CA 1
ATOM 4382 C C . GLU B 1 227 ? 10.266 -15.031 -23.75 1 97.5 227 GLU B C 1
ATOM 4384 O O . GLU B 1 227 ? 9.617 -15.617 -22.875 1 97.5 227 GLU B O 1
ATOM 4389 N N . THR B 1 228 ? 11.523 -14.719 -23.625 1 96.94 228 THR B N 1
ATOM 4390 C CA . THR B 1 228 ? 12.242 -15.023 -22.391 1 96.94 228 THR B CA 1
ATOM 4391 C C . THR B 1 228 ? 11.625 -14.273 -21.219 1 96.94 228 THR B C 1
ATOM 4393 O O . THR B 1 228 ? 11.406 -14.859 -20.156 1 96.94 228 THR B O 1
ATOM 4396 N N . ALA B 1 229 ? 11.297 -13.055 -21.453 1 97.5 229 ALA B N 1
ATOM 4397 C CA . ALA B 1 229 ? 10.672 -12.258 -20.391 1 97.5 229 ALA B CA 1
ATOM 4398 C C . ALA B 1 229 ? 9.32 -12.836 -20 1 97.5 229 ALA B C 1
ATOM 4400 O O . ALA B 1 229 ? 9.016 -12.945 -18.812 1 97.5 229 ALA B O 1
ATOM 4401 N N . TYR B 1 230 ? 8.578 -13.258 -20.969 1 98.25 230 TYR B N 1
ATOM 4402 C CA . TYR B 1 230 ? 7.211 -13.719 -20.75 1 98.25 230 TYR B CA 1
ATOM 4403 C C . TYR B 1 230 ? 7.195 -15.117 -20.141 1 98.25 230 TYR B C 1
ATOM 4405 O O . TYR B 1 230 ? 6.551 -15.359 -19.125 1 98.25 230 TYR B O 1
ATOM 4413 N N . TYR B 1 231 ? 7.961 -16.047 -20.688 1 98 231 TYR B N 1
ATOM 4414 C CA . TYR B 1 231 ? 7.82 -17.453 -20.359 1 98 231 TYR B CA 1
ATOM 4415 C C . TYR B 1 231 ? 8.766 -17.859 -19.234 1 98 231 TYR B C 1
ATOM 4417 O O . TYR B 1 231 ? 8.578 -18.906 -18.609 1 98 231 TYR B O 1
ATOM 4425 N N . ARG B 1 232 ? 9.797 -17.031 -18.953 1 96.44 232 ARG B N 1
ATOM 4426 C CA . ARG B 1 232 ? 10.82 -17.453 -18 1 96.44 232 ARG B CA 1
ATOM 4427 C C . ARG B 1 232 ? 10.914 -16.484 -16.828 1 96.44 232 ARG B C 1
ATOM 4429 O O . ARG B 1 232 ? 10.805 -16.875 -15.68 1 96.44 232 ARG B O 1
ATOM 4436 N N . HIS B 1 233 ? 11.047 -15.25 -17.125 1 96.69 233 HIS B N 1
ATOM 4437 C CA . HIS B 1 233 ? 11.359 -14.281 -16.078 1 96.69 233 HIS B CA 1
ATOM 4438 C C . HIS B 1 233 ? 10.109 -13.836 -15.344 1 96.69 233 HIS B C 1
ATOM 4440 O O . HIS B 1 233 ? 10.062 -13.867 -14.109 1 96.69 233 HIS B O 1
ATOM 4446 N N . ALA B 1 234 ? 9.062 -13.461 -16.094 1 97.88 234 ALA B N 1
ATOM 4447 C CA . ALA B 1 234 ? 7.863 -12.867 -15.5 1 97.88 234 ALA B CA 1
ATOM 4448 C C . ALA B 1 234 ? 6.738 -13.891 -15.391 1 97.88 234 ALA B C 1
ATOM 4450 O O . ALA B 1 234 ? 5.566 -13.531 -15.258 1 97.88 234 ALA B O 1
ATOM 4451 N N . CYS B 1 235 ? 7.035 -15.172 -15.438 1 97.62 235 CYS B N 1
ATOM 4452 C CA . CYS B 1 235 ? 6.035 -16.219 -15.539 1 97.62 235 CYS B CA 1
ATOM 4453 C C . CYS B 1 235 ? 5.027 -16.125 -14.398 1 97.62 235 CYS B C 1
ATOM 4455 O O . CYS B 1 235 ? 3.822 -16.281 -14.617 1 97.62 235 CYS B O 1
ATOM 4457 N N . GLU B 1 236 ? 5.52 -15.844 -13.164 1 97.69 236 GLU B N 1
ATOM 4458 C CA . GLU B 1 236 ? 4.613 -15.727 -12.023 1 97.69 236 GLU B CA 1
ATOM 4459 C C . GLU B 1 236 ? 3.705 -14.508 -12.172 1 97.69 236 GLU B C 1
ATOM 4461 O O . GLU B 1 236 ? 2.494 -14.602 -11.961 1 97.69 236 GLU B O 1
ATOM 4466 N N . ALA B 1 237 ? 4.305 -13.383 -12.531 1 98.31 237 ALA B N 1
ATOM 4467 C CA . ALA B 1 237 ? 3.527 -12.164 -12.727 1 98.31 237 ALA B CA 1
ATOM 4468 C C . ALA B 1 237 ? 2.48 -12.352 -13.82 1 98.31 237 ALA B C 1
ATOM 4470 O O . ALA B 1 237 ? 1.363 -11.836 -13.719 1 98.31 237 ALA B O 1
ATOM 4471 N N . VAL B 1 238 ? 2.799 -13.055 -14.859 1 98.75 238 VAL B N 1
ATOM 4472 C CA . VAL B 1 238 ? 1.88 -13.312 -15.969 1 98.75 238 VAL B CA 1
ATOM 4473 C C . VAL B 1 238 ? 0.647 -14.055 -15.453 1 98.75 238 VAL B C 1
ATOM 4475 O O . VAL B 1 238 ? -0.486 -13.656 -15.734 1 98.75 238 VAL B O 1
ATOM 4478 N N . MET B 1 239 ? 0.881 -15.07 -14.656 1 98.69 239 MET B N 1
ATOM 4479 C CA . MET B 1 239 ? -0.238 -15.859 -14.148 1 98.69 239 MET B CA 1
ATOM 4480 C C . MET B 1 239 ? -1.135 -15.016 -13.25 1 98.69 239 MET B C 1
ATOM 4482 O O . MET B 1 239 ? -2.361 -15.117 -13.32 1 98.69 239 MET B O 1
ATOM 4486 N N . ILE B 1 240 ? -0.513 -14.141 -12.477 1 98.38 240 ILE B N 1
ATOM 4487 C CA . ILE B 1 240 ? -1.269 -13.281 -11.57 1 98.38 240 ILE B CA 1
ATOM 4488 C C . ILE B 1 240 ? -2.09 -12.281 -12.375 1 98.38 240 ILE B C 1
ATOM 4490 O O . ILE B 1 240 ? -3.312 -12.203 -12.219 1 98.38 240 ILE B O 1
ATOM 4494 N N . VAL B 1 241 ? -1.45 -11.562 -13.242 1 98.75 241 VAL B N 1
ATOM 4495 C CA . VAL B 1 241 ? -2.074 -10.461 -13.984 1 98.75 241 VAL B CA 1
ATOM 4496 C C . VAL B 1 241 ? -3.184 -11.008 -14.875 1 98.75 241 VAL B C 1
ATOM 4498 O O . VAL B 1 241 ? -4.301 -10.484 -14.883 1 98.75 241 VAL B O 1
ATOM 4501 N N . GLU B 1 242 ? -2.916 -12.078 -15.594 1 98.69 242 GLU B N 1
ATOM 4502 C CA . GLU B 1 242 ? -3.922 -12.633 -16.5 1 98.69 242 GLU B CA 1
ATOM 4503 C C . GLU B 1 242 ? -5.113 -13.188 -15.719 1 98.69 242 GLU B C 1
ATOM 4505 O O . GLU B 1 242 ? -6.258 -13.078 -16.172 1 98.69 242 GLU B O 1
ATOM 4510 N N . SER B 1 243 ? -4.848 -13.82 -14.539 1 98.56 243 SER B N 1
ATOM 4511 C CA . SER B 1 243 ? -5.949 -14.281 -13.703 1 98.56 243 SER B CA 1
ATOM 4512 C C . SER B 1 243 ? -6.852 -13.117 -13.289 1 98.56 243 SER B C 1
ATOM 4514 O O . SER B 1 243 ? -8.07 -13.203 -13.414 1 98.56 243 SER B O 1
ATOM 4516 N N . LEU B 1 244 ? -6.234 -12.062 -12.852 1 97.88 244 LEU B N 1
ATOM 4517 C CA . LEU B 1 244 ? -7.004 -10.914 -12.391 1 97.88 244 LEU B CA 1
ATOM 4518 C C . LEU B 1 244 ? -7.746 -10.258 -13.547 1 97.88 244 LEU B C 1
ATOM 4520 O O . LEU B 1 244 ? -8.867 -9.766 -13.367 1 97.88 244 LEU B O 1
ATOM 4524 N N . GLN B 1 245 ? -7.176 -10.305 -14.742 1 97 245 GLN B N 1
ATOM 4525 C CA . GLN B 1 245 ? -7.812 -9.734 -15.93 1 97 245 GLN B CA 1
ATOM 4526 C C . GLN B 1 245 ? -9.062 -10.516 -16.312 1 97 245 GLN B C 1
ATOM 4528 O O . GLN B 1 245 ? -9.953 -9.984 -16.984 1 97 245 GLN B O 1
ATOM 4533 N N . THR B 1 246 ? -9.133 -11.758 -15.859 1 96.06 246 THR B N 1
ATOM 4534 C CA . THR B 1 246 ? -10.312 -12.562 -16.156 1 96.06 246 THR B CA 1
ATOM 4535 C C . THR B 1 246 ? -11.391 -12.344 -15.102 1 96.06 246 THR B C 1
ATOM 4537 O O . THR B 1 246 ? -12.484 -12.914 -15.195 1 96.06 246 THR B O 1
ATOM 4540 N N . GLY B 1 247 ? -11.039 -11.602 -14.07 1 96.31 247 GLY B N 1
ATOM 4541 C CA . GLY B 1 247 ? -12 -11.328 -13.016 1 96.31 247 GLY B CA 1
ATOM 4542 C C . GLY B 1 247 ? -11.789 -12.195 -11.789 1 96.31 247 GLY B C 1
ATOM 4543 O O . GLY B 1 247 ? -12.633 -12.211 -10.883 1 96.31 247 GLY B O 1
ATOM 4544 N N . ALA B 1 248 ? -10.742 -12.938 -11.711 1 98.25 248 ALA B N 1
ATOM 4545 C CA . ALA B 1 248 ? -10.477 -13.789 -10.555 1 98.25 248 ALA B CA 1
ATOM 4546 C C . ALA B 1 248 ? -10.227 -12.953 -9.305 1 98.25 248 ALA B C 1
ATOM 4548 O O . ALA B 1 248 ? -9.617 -11.883 -9.375 1 98.25 248 ALA B O 1
ATOM 4549 N N . ILE B 1 249 ? -10.719 -13.469 -8.203 1 96.69 249 ILE B N 1
ATOM 4550 C CA . ILE B 1 249 ? -10.414 -12.883 -6.902 1 96.69 249 ILE B CA 1
ATOM 4551 C C . ILE B 1 249 ? -9.148 -13.508 -6.336 1 96.69 249 ILE B C 1
ATOM 4553 O O . ILE B 1 249 ? -9.031 -14.734 -6.258 1 96.69 249 ILE B O 1
ATOM 4557 N N . LEU B 1 250 ? -8.211 -12.664 -6.02 1 96.19 250 LEU B N 1
ATOM 4558 C CA . LEU B 1 250 ? -6.949 -13.117 -5.445 1 96.19 250 LEU B CA 1
ATOM 4559 C C . LEU B 1 250 ? -7.078 -13.312 -3.938 1 96.19 250 LEU B C 1
ATOM 4561 O O . LEU B 1 250 ? -7.621 -12.461 -3.238 1 96.19 250 LEU B O 1
ATOM 4565 N N . ALA B 1 251 ? -6.648 -14.383 -3.451 1 93.75 251 ALA B N 1
ATOM 4566 C CA . ALA B 1 251 ? -6.523 -14.68 -2.025 1 93.75 251 ALA B CA 1
ATOM 4567 C C . ALA B 1 251 ? -5.148 -15.25 -1.7 1 93.75 251 ALA B C 1
ATOM 4569 O O . ALA B 1 251 ? -4.43 -15.703 -2.596 1 93.75 251 ALA B O 1
ATOM 4570 N N . THR B 1 252 ? -4.754 -15.18 -0.43 1 92.94 252 THR B N 1
ATOM 4571 C CA . THR B 1 252 ? -3.449 -15.695 -0.036 1 92.94 252 THR B CA 1
ATOM 4572 C C . THR B 1 252 ? -3.578 -16.609 1.179 1 92.94 252 THR B C 1
ATOM 4574 O O . THR B 1 252 ? -4.477 -16.438 2.004 1 92.94 252 THR B O 1
ATOM 4577 N N . VAL B 1 253 ? -2.729 -17.578 1.224 1 90.88 253 VAL B N 1
ATOM 4578 C CA . VAL B 1 253 ? -2.498 -18.422 2.395 1 90.88 253 VAL B CA 1
ATOM 4579 C C . VAL B 1 253 ? -1.004 -18.469 2.701 1 90.88 253 VAL B C 1
ATOM 4581 O O . VAL B 1 253 ? -0.18 -18.562 1.789 1 90.88 253 VAL B O 1
ATOM 4584 N N . ASN B 1 254 ? -0.685 -18.344 3.959 1 87.88 254 ASN B N 1
ATOM 4585 C CA . ASN B 1 254 ? 0.723 -18.484 4.32 1 87.88 254 ASN B CA 1
ATOM 4586 C C . ASN B 1 254 ? 1.215 -19.906 4.145 1 87.88 254 ASN B C 1
ATOM 4588 O O . ASN B 1 254 ? 0.486 -20.859 4.434 1 87.88 254 ASN B O 1
ATOM 4592 N N . ARG B 1 255 ? 2.379 -19.969 3.666 1 87.19 255 ARG B N 1
ATOM 4593 C CA . ARG B 1 255 ? 2.975 -21.281 3.521 1 87.19 255 ARG B CA 1
ATOM 4594 C C . ARG B 1 255 ? 4.363 -21.344 4.148 1 87.19 255 ARG B C 1
ATOM 4596 O O . ARG B 1 255 ? 5.051 -20.312 4.227 1 87.19 255 ARG B O 1
ATOM 4603 N N . ARG B 1 256 ? 4.832 -22.531 4.555 1 81.88 256 ARG B N 1
ATOM 4604 C CA . ARG B 1 256 ? 6.16 -22.75 5.109 1 81.88 256 ARG B CA 1
ATOM 4605 C C . ARG B 1 256 ? 7.184 -22.984 4.004 1 81.88 256 ARG B C 1
ATOM 4607 O O . ARG B 1 256 ? 6.824 -23.344 2.883 1 81.88 256 ARG B O 1
ATOM 4614 N N . THR B 1 257 ? 8.367 -22.625 4.293 1 81.56 257 THR B N 1
ATOM 4615 C CA . THR B 1 257 ? 9.5 -22.875 3.404 1 81.56 257 THR B CA 1
ATOM 4616 C C . THR B 1 257 ? 10.703 -23.375 4.191 1 81.56 257 THR B C 1
ATOM 4618 O O . THR B 1 257 ? 10.766 -23.219 5.414 1 81.56 257 THR B O 1
ATOM 4621 N N . PHE B 1 258 ? 11.594 -23.922 3.434 1 76.88 258 PHE B N 1
ATOM 4622 C CA . PHE B 1 258 ? 12.883 -24.234 4.039 1 76.88 258 PHE B CA 1
ATOM 4623 C C . PHE B 1 258 ? 13.719 -22.969 4.223 1 76.88 258 PHE B C 1
ATOM 4625 O O . PHE B 1 258 ? 13.547 -22 3.49 1 76.88 258 PHE B O 1
ATOM 4632 N N . ASP B 1 259 ? 14.547 -22.953 5.227 1 68.62 259 ASP B N 1
ATOM 4633 C CA . ASP B 1 259 ? 15.461 -21.828 5.43 1 68.62 259 ASP B CA 1
ATOM 4634 C C . ASP B 1 259 ? 16.438 -21.703 4.262 1 68.62 259 ASP B C 1
ATOM 4636 O O . ASP B 1 259 ? 16.781 -20.594 3.855 1 68.62 259 ASP B O 1
ATOM 4640 N N . GLU B 1 260 ? 17.016 -22.781 3.779 1 62.75 260 GLU B N 1
ATOM 4641 C CA . GLU B 1 260 ? 17.859 -22.797 2.592 1 62.75 260 GLU B CA 1
ATOM 4642 C C . GLU B 1 260 ? 17.297 -23.75 1.531 1 62.75 260 GLU B C 1
ATOM 4644 O O . GLU B 1 260 ? 16.922 -24.875 1.838 1 62.75 260 GLU B O 1
ATOM 4649 N N . GLN B 1 261 ? 17.125 -23.047 0.376 1 57.75 261 GLN B N 1
ATOM 4650 C CA . GLN B 1 261 ? 16.594 -23.891 -0.688 1 57.75 261 GLN B CA 1
ATOM 4651 C C . GLN B 1 261 ? 17.578 -24.984 -1.068 1 57.75 261 GLN B C 1
ATOM 4653 O O . GLN B 1 261 ? 18.781 -24.75 -1.167 1 57.75 261 GLN B O 1
ATOM 4658 N N . PRO B 1 262 ? 17.062 -26.141 -1.199 1 45.69 262 PRO B N 1
ATOM 4659 C CA . PRO B 1 262 ? 17.969 -27.25 -1.542 1 45.69 262 PRO B CA 1
ATOM 4660 C C . PRO B 1 262 ? 18.703 -27.031 -2.861 1 45.69 262 PRO B C 1
ATOM 4662 O O . PRO B 1 262 ? 19.859 -27.438 -3.004 1 45.69 262 PRO B O 1
ATOM 4665 N N . THR B 1 263 ? 18.047 -26.438 -3.955 1 46.06 263 THR B N 1
ATOM 4666 C CA . THR B 1 263 ? 18.641 -26.141 -5.25 1 46.06 263 THR B CA 1
ATOM 4667 C C . THR B 1 263 ? 18.125 -24.812 -5.797 1 46.06 263 THR B C 1
ATOM 4669 O O . THR B 1 263 ? 17.031 -24.375 -5.457 1 46.06 263 THR B O 1
ATOM 4672 N N . SER B 1 264 ? 19.094 -23.844 -6.125 1 51.91 264 SER B N 1
ATOM 4673 C CA . SER B 1 264 ? 18.641 -22.641 -6.789 1 51.91 264 SER B CA 1
ATOM 4674 C C . SER B 1 264 ? 19.203 -22.531 -8.203 1 51.91 264 SER B C 1
ATOM 4676 O O . SER B 1 264 ? 20.391 -22.766 -8.422 1 51.91 264 SER B O 1
ATOM 4678 N N . VAL B 1 265 ? 18.344 -22.578 -9.211 1 41.09 265 VAL B N 1
ATOM 4679 C CA . VAL B 1 265 ? 18.75 -22.391 -10.602 1 41.09 265 VAL B CA 1
ATOM 4680 C C . VAL B 1 265 ? 19.094 -20.922 -10.859 1 41.09 265 VAL B C 1
ATOM 4682 O O . VAL B 1 265 ? 19.656 -20.578 -11.898 1 41.09 265 VAL B O 1
ATOM 4685 N N . PHE B 1 266 ? 18.922 -19.984 -9.883 1 47.88 266 PHE B N 1
ATOM 4686 C CA . PHE B 1 266 ? 19.016 -18.531 -10.102 1 47.88 266 PHE B CA 1
ATOM 4687 C C . PHE B 1 266 ? 20.469 -18.094 -10.18 1 47.88 266 PHE B C 1
ATOM 4689 O O . PHE B 1 266 ? 20.766 -17.031 -10.734 1 47.88 266 PHE B O 1
ATOM 4696 N N . ALA B 1 267 ? 21.422 -18.891 -9.781 1 43.91 267 ALA B N 1
ATOM 4697 C CA . ALA B 1 267 ? 22.828 -18.469 -9.672 1 43.91 267 ALA B CA 1
ATOM 4698 C C . ALA B 1 267 ? 23.406 -18.172 -11.047 1 43.91 267 ALA B C 1
ATOM 4700 O O . ALA B 1 267 ? 24.406 -17.453 -11.164 1 43.91 267 ALA B O 1
ATOM 4701 N N . THR B 1 268 ? 22.75 -18.703 -12.086 1 43.62 268 THR B N 1
ATOM 4702 C CA . THR B 1 268 ? 23.422 -18.578 -13.367 1 43.62 268 THR B CA 1
ATOM 4703 C C . THR B 1 268 ? 22.797 -17.453 -14.195 1 43.62 268 THR B C 1
ATOM 4705 O O . THR B 1 268 ? 23.344 -17.078 -15.242 1 43.62 268 THR B O 1
ATOM 4708 N N . MET B 1 269 ? 21.703 -16.797 -13.734 1 52.06 269 MET B N 1
ATOM 4709 C CA . MET B 1 269 ? 21 -15.828 -14.555 1 52.06 269 MET B CA 1
ATOM 4710 C C . MET B 1 269 ? 21.406 -14.406 -14.195 1 52.06 269 MET B C 1
ATOM 4712 O O . MET B 1 269 ? 21.922 -14.156 -13.102 1 52.06 269 MET B O 1
ATOM 4716 N N . ASP B 1 270 ? 21.375 -13.664 -15.305 1 71.88 270 ASP B N 1
ATOM 4717 C CA . ASP B 1 270 ? 21.438 -12.227 -15.031 1 71.88 270 ASP B CA 1
ATOM 4718 C C . ASP B 1 270 ? 20.281 -11.797 -14.133 1 71.88 270 ASP B C 1
ATOM 4720 O O . ASP B 1 270 ? 19.172 -11.539 -14.617 1 71.88 270 ASP B O 1
ATOM 4724 N N . ARG B 1 271 ? 20.547 -11.781 -12.953 1 81.94 271 ARG B N 1
ATOM 4725 C CA . ARG B 1 271 ? 19.562 -11.562 -11.898 1 81.94 271 ARG B CA 1
ATOM 4726 C C . ARG B 1 271 ? 18.891 -10.203 -12.055 1 81.94 271 ARG B C 1
ATOM 4728 O O . ARG B 1 271 ? 17.703 -10.055 -11.766 1 81.94 271 ARG B O 1
ATOM 4735 N N . SER B 1 272 ? 19.656 -9.32 -12.648 1 87.12 272 SER B N 1
ATOM 4736 C CA . SER B 1 272 ? 19.094 -7.98 -12.781 1 87.12 272 SER B CA 1
ATOM 4737 C C . SER B 1 272 ? 18.062 -7.926 -13.906 1 87.12 272 SER B C 1
ATOM 4739 O O . SER B 1 272 ? 17.031 -7.262 -13.766 1 87.12 272 SER B O 1
ATOM 4741 N N . GLN B 1 273 ? 18.344 -8.656 -14.945 1 92.5 273 GLN B N 1
ATOM 4742 C CA . GLN B 1 273 ? 17.391 -8.68 -16.047 1 92.5 273 GLN B CA 1
ATOM 4743 C C . GLN B 1 273 ? 16.125 -9.445 -15.656 1 92.5 273 GLN B C 1
ATOM 4745 O O . GLN B 1 273 ? 15.016 -9.055 -16.031 1 92.5 273 GLN B O 1
ATOM 4750 N N . LEU B 1 274 ? 16.328 -10.508 -14.961 1 93.62 274 LEU B N 1
ATOM 4751 C CA . LEU B 1 274 ? 15.195 -11.273 -14.461 1 93.62 274 LEU B CA 1
ATOM 4752 C C . LEU B 1 274 ? 14.273 -10.391 -13.625 1 93.62 274 LEU B C 1
ATOM 4754 O O . LEU B 1 274 ? 13.078 -10.312 -13.891 1 93.62 274 LEU B O 1
ATOM 4758 N N . ALA B 1 275 ? 14.883 -9.727 -12.703 1 93.94 275 ALA B N 1
ATOM 4759 C CA . ALA B 1 275 ? 14.102 -8.852 -11.82 1 93.94 275 ALA B CA 1
ATOM 4760 C C . ALA B 1 275 ? 13.445 -7.727 -12.609 1 93.94 275 ALA B C 1
ATOM 4762 O O . ALA B 1 275 ? 12.289 -7.379 -12.359 1 93.94 275 ALA B O 1
ATOM 4763 N N . ALA B 1 276 ? 14.148 -7.184 -13.531 1 97.38 276 ALA B N 1
ATOM 4764 C CA . ALA B 1 276 ? 13.609 -6.105 -14.359 1 97.38 276 ALA B CA 1
ATOM 4765 C C . ALA B 1 276 ? 12.398 -6.582 -15.156 1 97.38 276 ALA B C 1
ATOM 4767 O O . ALA B 1 276 ? 11.391 -5.875 -15.242 1 97.38 276 ALA B O 1
ATOM 4768 N N . ASP B 1 277 ? 12.477 -7.746 -15.695 1 98.06 277 ASP B N 1
ATOM 4769 C CA . ASP B 1 277 ? 11.398 -8.281 -16.516 1 98.06 277 ASP B CA 1
ATOM 4770 C C . ASP B 1 277 ? 10.141 -8.539 -15.688 1 98.06 277 ASP B C 1
ATOM 4772 O O . ASP B 1 277 ? 9.023 -8.391 -16.172 1 98.06 277 ASP B O 1
ATOM 4776 N N . MET B 1 278 ? 10.344 -8.922 -14.422 1 98.06 278 MET B N 1
ATOM 4777 C CA . MET B 1 278 ? 9.227 -9.117 -13.5 1 98.06 278 MET B CA 1
ATOM 4778 C C . MET B 1 278 ? 8.445 -7.82 -13.328 1 98.06 278 MET B C 1
ATOM 4780 O O . MET B 1 278 ? 7.27 -7.848 -12.953 1 98.06 278 MET B O 1
ATOM 4784 N N . ILE B 1 279 ? 9.086 -6.723 -13.578 1 98.75 279 ILE B N 1
ATOM 4785 C CA . ILE B 1 279 ? 8.461 -5.414 -13.438 1 98.75 279 ILE B CA 1
ATOM 4786 C C . ILE B 1 279 ? 7.961 -4.934 -14.805 1 98.75 279 ILE B C 1
ATOM 4788 O O . ILE B 1 279 ? 6.836 -4.445 -14.922 1 98.75 279 ILE B O 1
ATOM 4792 N N . ILE B 1 280 ? 8.742 -5.125 -15.852 1 98.88 280 ILE B N 1
ATOM 4793 C CA . ILE B 1 280 ? 8.5 -4.555 -17.172 1 98.88 280 ILE B CA 1
ATOM 4794 C C . ILE B 1 280 ? 7.238 -5.168 -17.781 1 98.88 280 ILE B C 1
ATOM 4796 O O . ILE B 1 280 ? 6.34 -4.445 -18.219 1 98.88 280 ILE B O 1
ATOM 4800 N N . TRP B 1 281 ? 7.125 -6.445 -17.766 1 98.88 281 TRP B N 1
ATOM 4801 C CA . TRP B 1 281 ? 6.02 -7.074 -18.469 1 98.88 281 TRP B CA 1
ATOM 4802 C C . TRP B 1 281 ? 4.68 -6.652 -17.875 1 98.88 281 TRP B C 1
ATOM 4804 O O . TRP B 1 281 ? 3.777 -6.227 -18.609 1 98.88 281 TRP B O 1
ATOM 4814 N N . PRO B 1 282 ? 4.512 -6.812 -16.547 1 98.81 282 PRO B N 1
ATOM 4815 C CA . PRO B 1 282 ? 3.193 -6.438 -16.031 1 98.81 282 PRO B CA 1
ATOM 4816 C C . PRO B 1 282 ? 2.871 -4.961 -16.25 1 98.81 282 PRO B C 1
ATOM 4818 O O . PRO B 1 282 ? 1.713 -4.609 -16.484 1 98.81 282 PRO B O 1
ATOM 4821 N N . CYS B 1 283 ? 3.834 -4.07 -16.125 1 98.88 283 CYS B N 1
ATOM 4822 C CA . CYS B 1 283 ? 3.566 -2.656 -16.359 1 98.88 283 CYS B CA 1
ATOM 4823 C C . CYS B 1 283 ? 3.15 -2.402 -17.797 1 98.88 283 CYS B C 1
ATOM 4825 O O . CYS B 1 283 ? 2.26 -1.59 -18.062 1 98.88 283 CYS B O 1
ATOM 4827 N N . LYS B 1 284 ? 3.801 -3.119 -18.734 1 98.81 284 LYS B N 1
ATOM 4828 C CA . LYS B 1 284 ? 3.406 -2.988 -20.141 1 98.81 284 LYS B CA 1
ATOM 4829 C C . LYS B 1 284 ? 2.033 -3.607 -20.375 1 98.81 284 LYS B C 1
ATOM 4831 O O . LYS B 1 284 ? 1.181 -3.002 -21.031 1 98.81 284 LYS B O 1
ATOM 4836 N N . ARG B 1 285 ? 1.821 -4.805 -19.828 1 98.81 285 ARG B N 1
ATOM 4837 C CA . ARG B 1 285 ? 0.564 -5.527 -20 1 98.81 285 ARG B CA 1
ATOM 4838 C C . ARG B 1 285 ? -0.613 -4.707 -19.484 1 98.81 285 ARG B C 1
ATOM 4840 O O . ARG B 1 285 ? -1.703 -4.746 -20.062 1 98.81 285 ARG B O 1
ATOM 4847 N N . LEU B 1 286 ? -0.359 -3.98 -18.406 1 98.56 286 LEU B N 1
ATOM 4848 C CA . LEU B 1 286 ? -1.414 -3.209 -17.766 1 98.56 286 LEU B CA 1
ATOM 4849 C C . LEU B 1 286 ? -1.404 -1.762 -18.25 1 98.56 286 LEU B C 1
ATOM 4851 O O . LEU B 1 286 ? -2.057 -0.9 -17.656 1 98.56 286 LEU B O 1
ATOM 4855 N N . GLU B 1 287 ? -0.57 -1.432 -19.219 1 98 287 GLU B N 1
ATOM 4856 C CA . GLU B 1 287 ? -0.524 -0.161 -19.938 1 98 287 GLU B CA 1
ATOM 4857 C C . GLU B 1 287 ? -0.172 0.99 -19 1 98 287 GLU B C 1
ATOM 4859 O O . GLU B 1 287 ? -0.804 2.047 -19.031 1 98 287 GLU B O 1
ATOM 4864 N N . VAL B 1 288 ? 0.751 0.776 -18.172 1 98.62 288 VAL B N 1
ATOM 4865 C CA . VAL B 1 288 ? 1.223 1.815 -17.266 1 98.62 288 VAL B CA 1
ATOM 4866 C C . VAL B 1 288 ? 2.15 2.771 -18 1 98.62 288 VAL B C 1
ATOM 4868 O O . VAL B 1 288 ? 3.096 2.338 -18.672 1 98.62 288 VAL B O 1
ATOM 4871 N N . PRO B 1 289 ? 1.963 4.094 -17.922 1 98.5 289 PRO B N 1
ATOM 4872 C CA . PRO B 1 289 ? 2.857 5.059 -18.562 1 98.5 289 PRO B CA 1
ATOM 4873 C C . PRO B 1 289 ? 4.227 5.137 -17.891 1 98.5 289 PRO B C 1
ATOM 4875 O O . PRO B 1 289 ? 4.336 4.926 -16.688 1 98.5 289 PRO B O 1
ATOM 4878 N N . GLY B 1 290 ? 5.219 5.492 -18.625 1 98.38 290 GLY B N 1
ATOM 4879 C CA . GLY B 1 290 ? 6.609 5.562 -18.203 1 98.38 290 GLY B CA 1
ATOM 4880 C C . GLY B 1 290 ? 6.805 6.406 -16.953 1 98.38 290 GLY B C 1
ATOM 4881 O O . GLY B 1 290 ? 7.492 5.992 -16.016 1 98.38 290 GLY B O 1
ATOM 4882 N N . PRO B 1 291 ? 6.203 7.562 -16.891 1 97.94 291 PRO B N 1
ATOM 4883 C CA . PRO B 1 291 ? 6.414 8.43 -15.727 1 97.94 291 PRO B CA 1
ATOM 4884 C C . PRO B 1 291 ? 5.938 7.789 -14.422 1 97.94 291 PRO B C 1
ATOM 4886 O O . PRO B 1 291 ? 6.527 8.031 -13.359 1 97.94 291 PRO B O 1
ATOM 4889 N N . PHE B 1 292 ? 4.867 7.027 -14.477 1 98.56 292 PHE B N 1
ATOM 4890 C CA . PHE B 1 292 ? 4.414 6.316 -13.289 1 98.56 292 PHE B CA 1
ATOM 4891 C C . PHE B 1 292 ? 5.426 5.262 -12.859 1 98.56 292 PHE B C 1
ATOM 4893 O O . PHE B 1 292 ? 5.773 5.164 -11.688 1 98.56 292 PHE B O 1
ATOM 4900 N N . VAL B 1 293 ? 5.941 4.5 -13.82 1 98.69 293 VAL B N 1
ATOM 4901 C CA . VAL B 1 293 ? 6.926 3.465 -13.531 1 98.69 293 VAL B CA 1
ATOM 4902 C C . VAL B 1 293 ? 8.172 4.09 -12.906 1 98.69 293 VAL B C 1
ATOM 4904 O O . VAL B 1 293 ? 8.672 3.602 -11.898 1 98.69 293 VAL B O 1
ATOM 4907 N N . ALA B 1 294 ? 8.602 5.188 -13.5 1 97.12 294 ALA B N 1
ATOM 4908 C CA . ALA B 1 294 ? 9.789 5.883 -13.008 1 97.12 294 ALA B CA 1
ATOM 4909 C C . ALA B 1 294 ? 9.578 6.371 -11.578 1 97.12 294 ALA B C 1
ATOM 4911 O O . ALA B 1 294 ? 10.453 6.195 -10.727 1 97.12 294 ALA B O 1
ATOM 4912 N N . GLN B 1 295 ? 8.469 6.934 -11.344 1 96.12 295 GLN B N 1
ATOM 4913 C CA . GLN B 1 295 ? 8.203 7.48 -10.016 1 96.12 295 GLN B CA 1
ATOM 4914 C C . GLN B 1 295 ? 8.07 6.371 -8.977 1 96.12 295 GLN B C 1
ATOM 4916 O O . GLN B 1 295 ? 8.539 6.516 -7.848 1 96.12 295 GLN B O 1
ATOM 4921 N N . TRP B 1 296 ? 7.406 5.289 -9.359 1 96.88 296 TRP B N 1
ATOM 4922 C CA . TRP B 1 296 ? 7.27 4.18 -8.422 1 96.88 296 TRP B CA 1
ATOM 4923 C C . TRP B 1 296 ? 8.633 3.611 -8.047 1 96.88 296 TRP B C 1
ATOM 4925 O O . TRP B 1 296 ? 8.883 3.275 -6.887 1 96.88 296 TRP B O 1
ATOM 4935 N N . LEU B 1 297 ? 9.516 3.482 -9.008 1 95.44 297 LEU B N 1
ATOM 4936 C CA . LEU B 1 297 ? 10.875 3.07 -8.695 1 95.44 297 LEU B CA 1
ATOM 4937 C C . LEU B 1 297 ? 11.523 4.035 -7.707 1 95.44 297 LEU B C 1
ATOM 4939 O O . LEU B 1 297 ? 12.148 3.609 -6.73 1 95.44 297 LEU B O 1
ATOM 4943 N N . ALA B 1 298 ? 11.375 5.301 -7.938 1 92 298 ALA B N 1
ATOM 4944 C CA . ALA B 1 298 ? 11.938 6.312 -7.047 1 92 298 ALA B CA 1
ATOM 4945 C C . ALA B 1 298 ? 11.336 6.203 -5.648 1 92 298 ALA B C 1
ATOM 4947 O O . ALA B 1 298 ? 12.023 6.457 -4.652 1 92 298 ALA B O 1
ATOM 4948 N N . ASN B 1 299 ? 10.086 5.84 -5.586 1 92.62 299 ASN B N 1
ATOM 4949 C CA . ASN B 1 299 ? 9.406 5.688 -4.305 1 92.62 299 ASN B CA 1
ATOM 4950 C C . ASN B 1 299 ? 9.93 4.48 -3.533 1 92.62 299 ASN B C 1
ATOM 4952 O O . ASN B 1 299 ? 10.094 4.543 -2.312 1 92.62 299 ASN B O 1
ATOM 4956 N N . HIS B 1 300 ? 10.195 3.396 -4.203 1 92.62 300 HIS B N 1
ATOM 4957 C CA . HIS B 1 300 ? 10.406 2.119 -3.531 1 92.62 300 HIS B CA 1
ATOM 4958 C C . HIS B 1 300 ? 11.891 1.862 -3.285 1 92.62 300 HIS B C 1
ATOM 4960 O O . HIS B 1 300 ? 12.258 1.297 -2.256 1 92.62 300 HIS B O 1
ATOM 4966 N N . LEU B 1 301 ? 12.75 2.236 -4.16 1 90.38 301 LEU B N 1
ATOM 4967 C CA . LEU B 1 301 ? 14.156 1.824 -4.141 1 90.38 301 LEU B CA 1
ATOM 4968 C C . LEU B 1 301 ? 14.844 2.293 -2.865 1 90.38 301 LEU B C 1
ATOM 4970 O O . LEU B 1 301 ? 15.547 1.519 -2.215 1 90.38 301 LEU B O 1
ATOM 4974 N N . PRO B 1 302 ? 14.555 3.521 -2.389 1 84.38 302 PRO B N 1
ATOM 4975 C CA . PRO B 1 302 ? 15.266 3.988 -1.198 1 84.38 302 PRO B CA 1
ATOM 4976 C C . PRO B 1 302 ? 14.859 3.24 0.067 1 84.38 302 PRO B C 1
ATOM 4978 O O . PRO B 1 302 ? 15.539 3.334 1.093 1 84.38 302 PRO B O 1
ATOM 4981 N N . THR B 1 303 ? 13.766 2.562 0.021 1 85.69 303 THR B N 1
ATOM 4982 C CA . THR B 1 303 ? 13.258 1.913 1.223 1 85.69 303 THR B CA 1
ATOM 4983 C C . THR B 1 303 ? 13.789 0.487 1.335 1 85.69 303 THR B C 1
ATOM 4985 O O . THR B 1 303 ? 13.578 -0.182 2.348 1 85.69 303 THR B O 1
ATOM 4988 N N . LEU B 1 304 ? 14.438 0.011 0.358 1 85.62 304 LEU B N 1
ATOM 4989 C CA . LEU B 1 304 ? 14.992 -1.34 0.375 1 85.62 304 LEU B CA 1
ATOM 4990 C C . LEU B 1 304 ? 16.312 -1.38 1.13 1 85.62 304 LEU B C 1
ATOM 4992 O O . LEU B 1 304 ? 17.078 -0.413 1.102 1 85.62 304 LEU B O 1
ATOM 4996 N N . LEU B 1 305 ? 16.578 -2.457 1.756 1 79.94 305 LEU B N 1
ATOM 4997 C CA . LEU B 1 305 ? 17.781 -2.611 2.572 1 79.94 305 LEU B CA 1
ATOM 4998 C C . LEU B 1 305 ? 18.984 -2.959 1.704 1 79.94 305 LEU B C 1
ATOM 5000 O O . LEU B 1 305 ? 20.125 -2.758 2.115 1 79.94 305 LEU B O 1
ATOM 5004 N N . LEU B 1 306 ? 18.797 -3.445 0.551 1 76.12 306 LEU B N 1
ATOM 5005 C CA . LEU B 1 306 ? 19.859 -3.826 -0.357 1 76.12 306 LEU B CA 1
ATOM 5006 C C . LEU B 1 306 ? 20.75 -2.631 -0.68 1 76.12 306 LEU B C 1
ATOM 5008 O O . LEU B 1 306 ? 21.938 -2.793 -0.957 1 76.12 306 LEU B O 1
ATOM 5012 N N . GLY B 1 307 ? 20.141 -1.507 -0.63 1 71.81 307 GLY B N 1
ATOM 5013 C CA . GLY B 1 307 ? 20.922 -0.305 -0.886 1 71.81 307 GLY B CA 1
ATOM 5014 C C . GLY B 1 307 ? 22.016 -0.072 0.138 1 71.81 307 GLY B C 1
ATOM 5015 O O . GLY B 1 307 ? 22.984 0.625 -0.139 1 71.81 307 GLY B O 1
ATOM 5016 N N . THR B 1 308 ? 21.844 -0.765 1.243 1 69.75 308 THR B N 1
ATOM 5017 C CA . THR B 1 308 ? 22.812 -0.59 2.312 1 69.75 308 THR B CA 1
ATOM 5018 C C . THR B 1 308 ? 23.969 -1.568 2.15 1 69.75 308 THR B C 1
ATOM 5020 O O . THR B 1 308 ? 25.016 -1.41 2.785 1 69.75 308 THR B O 1
ATOM 5023 N N . LEU B 1 309 ? 23.766 -2.602 1.318 1 70.75 309 LEU B N 1
ATOM 5024 C CA . LEU B 1 309 ? 24.828 -3.574 1.054 1 70.75 309 LEU B CA 1
ATOM 5025 C C . LEU B 1 309 ? 25.688 -3.137 -0.127 1 70.75 309 LEU B C 1
ATOM 5027 O O . LEU B 1 309 ? 25.766 -3.838 -1.138 1 70.75 309 LEU B O 1
ATOM 5031 N N . ALA B 1 310 ? 26.234 -1.947 0.084 1 67.06 310 ALA B N 1
ATOM 5032 C CA . ALA B 1 310 ? 27.109 -1.406 -0.95 1 67.06 310 ALA B CA 1
ATOM 5033 C C . ALA B 1 310 ? 28.469 -2.096 -0.93 1 67.06 310 ALA B C 1
ATOM 5035 O O . ALA B 1 310 ? 29 -2.41 0.14 1 67.06 310 ALA B O 1
ATOM 5036 N N . PRO B 1 311 ? 28.953 -2.59 -2.119 1 78.25 311 PRO B N 1
ATOM 5037 C CA . PRO B 1 311 ? 28.469 -1.976 -3.354 1 78.25 311 PRO B CA 1
ATOM 5038 C C . PRO B 1 311 ? 27.5 -2.883 -4.121 1 78.25 311 PRO B C 1
ATOM 5040 O O . PRO B 1 311 ? 26.766 -2.412 -4.988 1 78.25 311 PRO B O 1
ATOM 5043 N N . GLN B 1 312 ? 27.562 -4.133 -3.756 1 77.94 312 GLN B N 1
ATOM 5044 C CA . GLN B 1 312 ? 26.922 -5.121 -4.609 1 77.94 312 GLN B CA 1
ATOM 5045 C C . GLN B 1 312 ? 25.406 -4.906 -4.648 1 77.94 312 GLN B C 1
ATOM 5047 O O . GLN B 1 312 ? 24.812 -4.797 -5.727 1 77.94 312 GLN B O 1
ATOM 5052 N N . GLY B 1 313 ? 24.828 -4.781 -3.459 1 79.62 313 GLY B N 1
ATOM 5053 C CA . GLY B 1 313 ? 23.391 -4.59 -3.408 1 79.62 313 GLY B CA 1
ATOM 5054 C C . GLY B 1 313 ? 22.938 -3.34 -4.129 1 79.62 313 GLY B C 1
ATOM 5055 O O . GLY B 1 313 ? 21.938 -3.369 -4.855 1 79.62 313 GLY B O 1
ATOM 5056 N N . GLN B 1 314 ? 23.672 -2.297 -3.994 1 82.56 314 GLN B N 1
ATOM 5057 C CA . GLN B 1 314 ? 23.312 -1.036 -4.641 1 82.56 314 GLN B CA 1
ATOM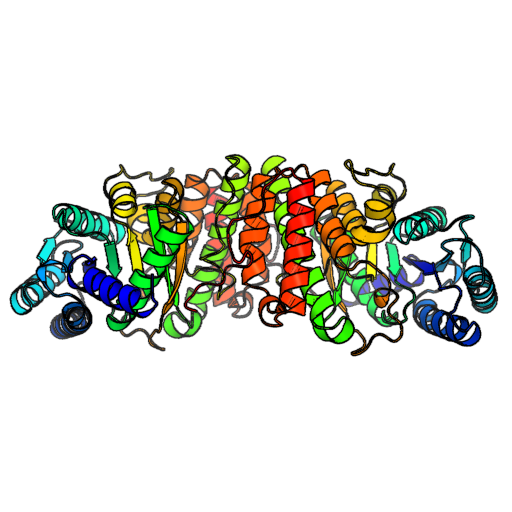 5058 C C . GLN B 1 314 ? 23.469 -1.14 -6.156 1 82.56 314 GLN B C 1
ATOM 5060 O O . GLN B 1 314 ? 22.625 -0.631 -6.902 1 82.56 314 GLN B O 1
ATOM 5065 N N . ALA B 1 315 ? 24.484 -1.779 -6.578 1 84.75 315 ALA B N 1
ATOM 5066 C CA . ALA B 1 315 ? 24.734 -1.942 -8.008 1 84.75 315 ALA B CA 1
ATOM 5067 C C . ALA B 1 315 ? 23.609 -2.732 -8.672 1 84.75 315 ALA B C 1
ATOM 5069 O O . ALA B 1 315 ? 23.203 -2.418 -9.797 1 84.75 315 ALA B O 1
ATOM 5070 N N . GLU B 1 316 ? 23.125 -3.715 -8.023 1 86.12 316 GLU B N 1
ATOM 5071 C CA . GLU B 1 316 ? 22.047 -4.531 -8.562 1 86.12 316 GLU B CA 1
A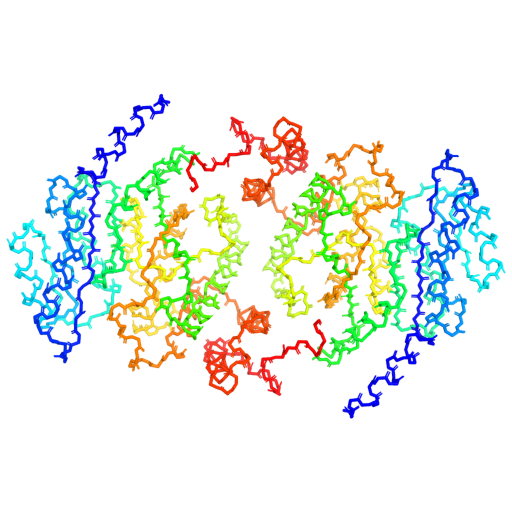TOM 5072 C C . GLU B 1 316 ? 20.75 -3.729 -8.695 1 86.12 316 GLU B C 1
ATOM 5074 O O . GLU B 1 316 ? 20.062 -3.811 -9.711 1 86.12 316 GLU B O 1
ATOM 5079 N N . LEU B 1 317 ? 20.516 -2.982 -7.676 1 89.38 317 LEU B N 1
ATOM 5080 C CA . LEU B 1 317 ? 19.297 -2.168 -7.707 1 89.38 317 LEU B CA 1
ATOM 5081 C C . LEU B 1 317 ? 19.375 -1.126 -8.82 1 89.38 317 LEU B C 1
ATOM 5083 O O . LEU B 1 317 ? 18.391 -0.872 -9.508 1 89.38 317 LEU B O 1
ATOM 5087 N N . LEU B 1 318 ? 20.547 -0.6 -8.992 1 89.69 318 LEU B N 1
ATOM 5088 C CA . LEU B 1 318 ? 20.75 0.397 -10.039 1 89.69 318 LEU B CA 1
ATOM 5089 C C . LEU B 1 318 ? 20.609 -0.233 -11.422 1 89.69 318 LEU B C 1
ATOM 5091 O O . LEU B 1 318 ? 20.062 0.385 -12.336 1 89.69 318 LEU B O 1
ATOM 5095 N N . ALA B 1 319 ? 21.109 -1.421 -11.523 1 91.62 319 ALA B N 1
ATOM 5096 C CA . ALA B 1 319 ? 20.969 -2.133 -12.789 1 91.62 319 ALA B CA 1
ATOM 5097 C C . ALA B 1 319 ? 19.516 -2.412 -13.117 1 91.62 319 ALA B C 1
ATOM 5099 O O . ALA B 1 319 ? 19.094 -2.254 -14.266 1 91.62 319 ALA B O 1
ATOM 5100 N N . ILE B 1 320 ? 18.797 -2.83 -12.156 1 94.5 320 ILE B N 1
ATOM 5101 C CA . ILE B 1 320 ? 17.375 -3.072 -12.344 1 94.5 320 ILE B CA 1
ATOM 5102 C C . ILE B 1 320 ? 16.672 -1.773 -12.742 1 94.5 320 ILE B C 1
ATOM 5104 O O . ILE B 1 320 ? 15.891 -1.748 -13.695 1 94.5 320 ILE B O 1
ATOM 5108 N N . GLN B 1 321 ? 16.969 -0.708 -12.016 1 94.5 321 GLN B N 1
ATOM 5109 C CA . GLN B 1 321 ? 16.375 0.595 -12.297 1 94.5 321 GLN B CA 1
ATOM 5110 C C . GLN B 1 321 ? 16.656 1.024 -13.734 1 94.5 321 GLN B C 1
ATOM 5112 O O . GLN B 1 321 ? 15.75 1.457 -14.445 1 94.5 321 GLN B O 1
ATOM 5117 N N . GLU B 1 322 ? 17.844 0.865 -14.133 1 95 322 GLU B N 1
ATOM 5118 C CA . GLU B 1 322 ? 18.266 1.264 -15.477 1 95 322 GLU B CA 1
ATOM 5119 C C . GLU B 1 322 ? 17.5 0.484 -16.547 1 95 322 GLU B C 1
ATOM 5121 O O . GLU B 1 322 ? 17 1.068 -17.516 1 95 322 GLU B O 1
ATOM 5126 N N . ARG B 1 323 ? 17.438 -0.767 -16.391 1 96.75 323 ARG B N 1
ATOM 5127 C CA . ARG B 1 323 ? 16.781 -1.619 -17.375 1 96.75 323 ARG B CA 1
ATOM 5128 C C . ARG B 1 323 ? 15.281 -1.313 -17.453 1 96.75 323 ARG B C 1
ATOM 5130 O O . ARG B 1 323 ? 14.719 -1.241 -18.547 1 96.75 323 ARG B O 1
ATOM 5137 N N . VAL B 1 324 ? 14.68 -1.152 -16.328 1 98.25 324 VAL B N 1
ATOM 5138 C CA . VAL B 1 324 ? 13.25 -0.861 -16.312 1 98.25 324 VAL B CA 1
ATOM 5139 C C . VAL B 1 324 ? 12.992 0.503 -16.938 1 98.25 324 VAL B C 1
ATOM 5141 O O . VAL B 1 324 ? 12.117 0.642 -17.797 1 98.25 324 VAL B O 1
ATOM 5144 N N . LEU B 1 325 ? 13.742 1.517 -16.562 1 97.75 325 LEU B N 1
ATOM 5145 C CA . LEU B 1 325 ? 13.555 2.857 -17.094 1 97.75 325 LEU B CA 1
ATOM 5146 C C . LEU B 1 325 ? 13.773 2.867 -18.609 1 97.75 325 LEU B C 1
ATOM 5148 O O . LEU B 1 325 ? 13.016 3.51 -19.344 1 97.75 325 LEU B O 1
ATOM 5152 N N . ALA B 1 326 ? 14.727 2.145 -19.047 1 97.75 326 ALA B N 1
ATOM 5153 C CA . ALA B 1 326 ? 15.008 2.053 -20.469 1 97.75 326 ALA B CA 1
ATOM 5154 C C . ALA B 1 326 ? 13.82 1.445 -21.219 1 97.75 326 ALA B C 1
ATOM 5156 O O . ALA B 1 326 ? 13.469 1.902 -22.312 1 97.75 326 ALA B O 1
ATOM 5157 N N . ALA B 1 327 ? 13.242 0.449 -20.625 1 98.25 327 ALA B N 1
ATOM 5158 C CA . ALA B 1 327 ? 12.117 -0.232 -21.25 1 98.25 327 ALA B CA 1
ATOM 5159 C C . ALA B 1 327 ? 10.93 0.715 -21.422 1 98.25 327 ALA B C 1
ATOM 5161 O O . ALA B 1 327 ? 10.039 0.461 -22.25 1 98.25 327 ALA B O 1
ATOM 5162 N N . PHE B 1 328 ? 10.875 1.796 -20.734 1 98.38 328 PHE B N 1
ATOM 5163 C CA . PHE B 1 328 ? 9.75 2.729 -20.797 1 98.38 328 PHE B CA 1
ATOM 5164 C C . PHE B 1 328 ? 10.211 4.086 -21.328 1 98.38 328 PHE B C 1
ATOM 5166 O O . PHE B 1 328 ? 9.484 5.078 -21.203 1 98.38 328 PHE B O 1
ATOM 5173 N N . GLY B 1 329 ? 11.414 4.168 -21.797 1 97.5 329 GLY B N 1
ATOM 5174 C CA . GLY B 1 329 ? 11.938 5.387 -22.391 1 97.5 329 GLY B CA 1
ATOM 5175 C C . GLY B 1 329 ? 12.141 6.504 -21.375 1 97.5 329 GLY B C 1
ATOM 5176 O O . GLY B 1 329 ? 11.938 7.68 -21.703 1 97.5 329 GLY B O 1
ATOM 5177 N N . GLN B 1 330 ? 12.336 6.164 -20.172 1 96.69 330 GLN B N 1
ATOM 5178 C CA . GLN B 1 330 ? 12.578 7.148 -19.109 1 96.69 330 GLN B CA 1
ATOM 5179 C C . GLN B 1 330 ? 14.07 7.297 -18.828 1 96.69 330 GLN B C 1
ATOM 5181 O O . GLN B 1 330 ? 14.812 6.312 -18.844 1 96.69 330 GLN B O 1
ATOM 5186 N N . PRO B 1 331 ? 14.547 8.445 -18.516 1 94.06 331 PRO B N 1
ATOM 5187 C CA . PRO B 1 331 ? 15.961 8.656 -18.203 1 94.06 331 PRO B CA 1
ATOM 5188 C C . PRO B 1 331 ? 16.328 8.227 -16.781 1 94.06 331 PRO B C 1
ATOM 5190 O O . PRO B 1 331 ? 15.477 8.258 -15.883 1 94.06 331 PRO B O 1
ATOM 5193 N N . MET B 1 332 ? 17.547 7.848 -16.656 1 91.69 332 MET B N 1
ATOM 5194 C CA . MET B 1 332 ? 18.062 7.66 -15.305 1 91.69 332 MET B CA 1
ATOM 5195 C C . MET B 1 332 ? 18.141 8.984 -14.555 1 91.69 332 MET B C 1
ATOM 5197 O O . MET B 1 332 ? 18.516 10.008 -15.133 1 91.69 332 MET B O 1
ATOM 5201 N N . PRO B 1 333 ? 17.703 8.969 -13.266 1 84.94 333 PRO B N 1
ATOM 5202 C CA . PRO B 1 333 ? 17.875 10.203 -12.5 1 84.94 333 PRO B CA 1
ATOM 5203 C C . PRO B 1 333 ? 19.328 10.602 -12.344 1 84.94 333 PRO B C 1
ATOM 5205 O O . PRO B 1 333 ? 20.219 9.75 -12.359 1 84.94 333 PRO B O 1
ATOM 5208 N N . ALA B 1 334 ? 19.578 11.914 -12.203 1 75.75 334 ALA B N 1
ATOM 5209 C CA . ALA B 1 334 ? 20.938 12.43 -12.008 1 75.75 334 ALA B CA 1
ATOM 5210 C C . ALA B 1 334 ? 21.484 12.039 -10.641 1 75.75 334 ALA B C 1
ATOM 5212 O O . ALA B 1 334 ? 20.734 11.992 -9.656 1 75.75 334 ALA B O 1
ATOM 5213 N N . GLY B 1 335 ? 22.844 11.805 -10.43 1 64.31 335 GLY B N 1
ATOM 5214 C CA . GLY B 1 335 ? 23.531 11.531 -9.172 1 64.31 335 GLY B CA 1
ATOM 5215 C C . GLY B 1 335 ? 23.375 10.094 -8.719 1 64.31 335 GLY B C 1
ATOM 5216 O O . GLY B 1 335 ? 23.062 9.211 -9.523 1 64.31 335 GLY B O 1
ATOM 5217 N N . ASP B 1 336 ? 23.797 9.906 -7.324 1 59.09 336 ASP B N 1
ATOM 5218 C CA . ASP B 1 336 ? 23.672 8.578 -6.727 1 59.09 336 ASP B CA 1
ATOM 5219 C C . ASP B 1 336 ? 22.203 8.172 -6.609 1 59.09 336 ASP B C 1
ATOM 5221 O O . ASP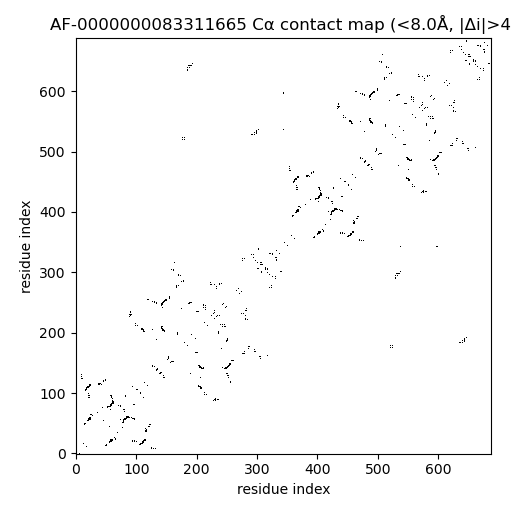 B 1 336 ? 21.406 8.859 -5.957 1 59.09 336 ASP B O 1
ATOM 5225 N N . ALA B 1 337 ? 21.766 7.355 -7.496 1 58.66 337 ALA B N 1
ATOM 5226 C CA . ALA B 1 337 ? 20.406 7.129 -7.98 1 58.66 337 ALA B CA 1
ATOM 5227 C C . ALA B 1 337 ? 19.5 6.664 -6.852 1 58.66 337 ALA B C 1
ATOM 5229 O O . ALA B 1 337 ? 18.312 7.02 -6.812 1 58.66 337 ALA B O 1
ATOM 5230 N N . ILE B 1 338 ? 19.984 5.777 -5.996 1 67.69 338 ILE B N 1
ATOM 5231 C CA . ILE B 1 338 ? 19.047 5.371 -4.953 1 67.69 338 ILE B CA 1
ATOM 5232 C C . ILE B 1 338 ? 19.156 6.316 -3.762 1 67.69 338 ILE B C 1
ATOM 5234 O O . ILE B 1 338 ? 20.141 6.281 -3.02 1 67.69 338 ILE B O 1
ATOM 5238 N N . ARG B 1 339 ? 18.594 7.547 -3.883 1 63.62 339 ARG B N 1
ATOM 5239 C CA . ARG B 1 339 ? 18.656 8.648 -2.924 1 63.62 339 ARG B CA 1
ATOM 5240 C C . ARG B 1 339 ? 17.922 8.289 -1.635 1 63.62 339 ARG B C 1
ATOM 5242 O O . ARG B 1 339 ? 16.719 8.047 -1.647 1 63.62 339 ARG B O 1
ATOM 5249 N N . ARG B 1 340 ? 18.766 8.023 -0.642 1 64.88 340 ARG B N 1
ATOM 5250 C CA . ARG B 1 340 ? 18.172 7.934 0.692 1 64.88 340 ARG B CA 1
ATOM 5251 C C . ARG B 1 340 ? 18.109 9.312 1.346 1 64.88 340 ARG B C 1
ATOM 5253 O O . ARG B 1 340 ? 18.938 10.18 1.07 1 64.88 340 ARG B O 1
ATOM 5260 N N . PRO B 1 341 ? 17 9.484 2.078 1 61.53 341 PRO B N 1
ATOM 5261 C CA . PRO B 1 341 ? 17 10.75 2.82 1 61.53 341 PRO B CA 1
ATOM 5262 C C . PRO B 1 341 ? 18.25 10.922 3.682 1 61.53 341 PRO B C 1
ATOM 5264 O O . PRO B 1 341 ? 18.781 9.945 4.223 1 61.53 341 PRO B O 1
ATOM 5267 N N . ARG B 1 342 ? 18.844 12 3.598 1 59.84 342 ARG B N 1
ATOM 5268 C CA . ARG B 1 342 ? 20.031 12.305 4.379 1 59.84 342 ARG B CA 1
ATOM 5269 C C . ARG B 1 342 ? 19.781 12.102 5.871 1 59.84 342 ARG B C 1
ATOM 5271 O O . ARG B 1 342 ? 20.719 11.898 6.645 1 59.84 342 ARG B O 1
ATOM 5278 N N . PHE B 1 343 ? 18.609 12.281 6.25 1 60 343 PHE B N 1
ATOM 5279 C CA . PHE B 1 343 ? 18.312 12.062 7.66 1 60 343 PHE B CA 1
ATOM 5280 C C . PHE B 1 343 ? 17.031 11.242 7.832 1 60 343 PHE B C 1
ATOM 5282 O O . PHE B 1 343 ? 16.109 11.344 7.023 1 60 343 PHE B O 1
ATOM 5289 N N . ILE B 1 344 ? 17.172 10.102 8.555 1 57.22 344 ILE B N 1
ATOM 5290 C CA . ILE B 1 344 ? 16.047 9.258 8.891 1 57.22 344 ILE B CA 1
ATOM 5291 C C . ILE B 1 344 ? 15.742 9.367 10.391 1 57.22 344 ILE B C 1
ATOM 5293 O O . ILE B 1 344 ? 16.672 9.383 11.211 1 57.22 344 ILE B O 1
#

pLDDT: mean 89.61, std 13.02, range [37.03, 98.88]

Organism: NCBI:txid1204385

Foldseek 3Di:
DPPVVLLVVLLCLQAFAEAEEEEWDDDQPDDLVVSLVLQLLLLVQQLVSYNAQQSYEYQYQADDSRVVSRVVSCVVSVYHYHYDNHRQADLLSVLVRLVVSLVPVRHFKYKFAYSLNFAGNVCVSVVSSLQVVCCVVVVHSWAKEAAAEPDQDQALHQQLSLLLVLLQLLLVLLVCVLCVVVVHDAQCVQAPPPHNTGSLVGRIMMTGSVLSCQQSVDDDDQLPPDSCLPRHQQSSVSSVLSSVVVVYHYHYDYDYGDSYRPDDPCVVDPSLVSSLSNNQRSNSVSVPALVSSLVSLLVRLLVRCLCVVPPPSLVSSVSSSVSNSVSRVHDQDPDSRNDHPPPD/DPPVVLLVVLLCLQAFAEAEEEEWDDDQPDDLVVSLVLLLLLLVQQLVSYNAQQSYEYQYQADDSRQVSRVVSCVVSVYHYHYDNHRQADLVSVLVRLVVSLVPVRHFKYKFAYSLNFAGNVCVSVQSSLQVVCCVVVVHSWAKEAAAEPDQDQALHQQLSLLLVLLQLLLVLLVCVLCVVVVHDAQCVQAPPPHNTGSLVGRIMMTGSVLSCQQSVDDDDQLPPDSCLPRHQQSSVSSVLSSVVVVYHYHYDYDYGDSYRPDDPCVVDPSLVSSLSNNQRSNSVSVPALVSSLVSLLVRLLVRCLCVVPPVSLVSSVSNSVSNSVSRVHDQDPDSRNDHDPPD

Secondary structure (DSSP, 8-state):
--HHHHHHHHHHHHHHHEEEEEEE---TTS-HHHHHHHHHHHHHHHHTT-S-GGGEEEEE-SSSHHHHHHHHHHHHHT-EEEE-SS---HHHHHHHHHHHHTTSTT-SEEEEE-SSS-S-GGGHHHHHHHHHHHHHHHT-S-EEEEEEES-SHHHHHHHHHHHHHHHHHHHHHHHHHHHHHHT-----TTTSSS-SS--TT-SEEEEEHHHHHHHHHSPP--TT--HHIIIIISHHHHHHHHHHHTTPEEEEEEE---SS-S--SGGGS-HHHHHHHHHHHHHHHTT--HHHHHHHHHHHGGG-GGGGSTTHHHHHHHHHHHHHHHHTTPPPPSSSSS---S--/--HHHHHHHHHHHHHHHEEEEEEE---TTS-HHHHHHHHHHHHHHHHTT-S-GGGEEEEE-SSSHHHHHHHHHHHHHT-EEEE-SS---HHHHHHHHHHHHTTSTT-SEEEEE-SSS-S-GGGHHHHHHHHHHHHHHHT-S-EEEEEEES-SHHHHHHHHHHHHHHHHHHHHHHHHHHHHHHT-----TTTSSS-SS--TT-SEEEEEHHHHHHHHHSPP--TT--HHIIIIISHHHHHHHHHHHTTPEEEEEEE---SS-S--SGGGS-HHHHHHHHHHHHHHHTT--HHHHHHHHHHHGGG-GGGGSTTHHHHHHHHHHHHHHHHTTPPPPSSSSS---S--